Protein AF-0000000068194660 (afdb_homodimer)

Nearest PDB structures (foldseek):
  6jfw-assembly2_B  TM=7.699E-01  e=4.188E-07  Pseudomonas aeruginosa PAO1
  6aeo-assembly2_B  TM=6.754E-01  e=5.283E-06  Escherichia coli O157:H7
  5wtp-assembly2_B  TM=6.741E-01  e=3.678E-06  Capnocytophaga gingivalis ATCC 33624
  3s0y-assembly1_A  TM=6.828E-01  e=9.094E-06  Helicobacter pylori 26695
  3s0h-assembly1_A  TM=5.941E-01  e=9.094E-06  Helicobacter pylori

InterPro domains:
  IPR006665 OmpA-like domain [PF00691] (100-213)
  IPR006665 OmpA-like domain [PS51123] (87-225)
  IPR006665 OmpA-like domain [cd07185] (97-221)
  IPR036737 OmpA-like domain superfamily [G3DSA:3.30.1330.60] (46-233)
  IPR036737 OmpA-like domain superfamily [SSF103088] (95-221)
  IPR049653 Anti-phage protein ZorB, Zorya type II system [NF041787] (26-235)
  IPR050330 Bacterial Outer Membrane Structural/Functional [PTHR30329] (58-225)

Foldseek 3Di:
DDPPPPPPPPPPCVVVVVVVVVVVVVVVVVVVVVVVVVVVVVVVVVLVVVLVVLVVVLLVLLQVLQVLLCVLCVVPCVVQVWDADSPFRKIKRQAVVQQAPDLDLDGDPNNLVVLLVPVVSNVVSCVVVVQFFQAKEWEWFAAQDDPPDPDSVVSQVSLQVSQQSNQVSSLVSSLPNVVCVVCNVVSVVHYYYGYDYHVDFDADPVRHGDRSRRGIIMITTDTDPVVSVVVSVVD/DDDPPPPPPPPPCVVVVVVVVVVVVVVVVVVVVVVVVVVVVVVVVVLVVVLVVLVVVLLVLLQVLQVLLCVLCVVPCVVQVWDADSPFRKIKRQAVVQQAPDLDLDGDPNNLVVLLVPVVSNVVSCVVVVQFFQAKEWEWFAAQDDPPDPDSVVSQVSLQVSQQSNQVSSLVSSLPNPVCVVCNVVSVVHYYYGYPYHVDFDADPVRHGDRSRRGIIMITTDTDVVVSVVVSVVD

Radius of gyration: 35.96 Å; Cα contacts (8 Å, |Δi|>4): 695; chains: 2; bounding box: 55×141×90 Å

Sequence (470 aa):
MDKIIGKQLPKKDQDNEHWVSMSDLMAGLMMVFMFISIAYMHYVRIEKEKIKEVAVAYENAQLQLYNALDIEFAKDLQDWDAEIDKQTLEVRFKSPDVLFGLGSTELKPKFKLILDDFFPRYLKVLDNYQEHITEVRIEGHTSTDWTGTTNPDIAYFNNMALSQGRTRAVLQYVYDIKNIATHQQWVKSKFAAVGYSSAHPILDKTGKEDPNRSRRVTFKVVTNAELQIRKIIQEMDKIIGKQLPKKDQDNEHWVSMSDLMAGLMMVFMFISIAYMHYVRIEKEKIKEVAVAYENAQLQLYNALDIEFAKDLQDWDAEIDKQTLEVRFKSPDVLFGLGSTELKPKFKLILDDFFPRYLKVLDN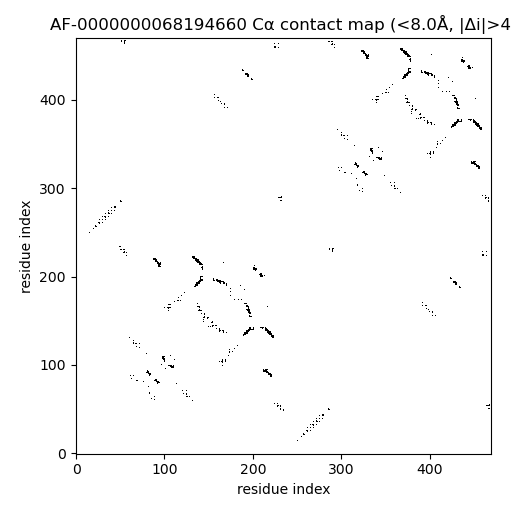YQEHITEVRIEGHTSTDWTGTTNPDIAYFNNMALSQGRTRAVLQYVYDIKNIATHQQWVKSKFAAVGYSSAHPILDKTGKEDPNRSRRVTFKVVTNAELQIRKIIQE

Organism: Escherichia coli O157:H7 (NCBI:txid83334)

Solvent-accessible surface area (backbone atoms only — not comparable to full-atom values): 24787 Å² total; per-residue (Å²): 138,84,84,78,78,78,77,77,73,79,83,66,70,58,65,61,50,53,54,54,49,52,52,50,50,54,42,50,52,50,51,52,49,38,53,49,43,51,51,49,36,53,50,48,48,51,52,35,49,56,46,50,44,55,47,50,51,52,53,50,52,50,50,51,51,38,48,51,51,44,69,74,39,58,87,47,24,71,83,63,45,36,49,72,40,75,88,60,41,26,42,35,34,47,46,45,78,52,38,24,48,87,99,44,46,53,70,28,71,66,35,51,55,49,48,66,58,47,48,64,54,50,50,58,59,46,64,82,45,52,93,48,49,65,34,34,36,31,36,15,31,23,34,68,74,35,94,95,54,87,50,62,68,60,22,36,54,54,31,26,53,47,17,30,41,32,18,44,41,49,50,53,52,61,66,62,40,75,91,40,67,94,42,43,66,57,46,50,57,31,47,39,40,29,21,48,7,38,41,69,60,36,56,45,97,86,67,46,72,37,52,61,69,13,16,27,42,29,46,29,55,37,58,48,39,59,59,52,43,52,50,49,68,72,102,134,85,82,80,79,74,75,74,73,78,83,66,70,57,63,60,50,52,54,54,47,52,51,50,50,54,45,49,53,51,51,50,50,37,52,50,44,50,52,49,36,53,51,48,49,50,50,35,49,54,46,48,45,54,46,50,52,52,51,50,52,50,50,50,50,36,48,51,50,44,69,74,38,59,86,47,25,69,82,63,46,35,50,72,40,72,89,61,43,26,41,35,35,48,46,46,77,53,38,23,46,88,96,42,46,52,70,28,72,64,34,50,54,49,46,66,58,45,47,65,56,50,49,59,58,45,63,80,43,52,94,47,49,64,34,35,36,31,36,15,32,25,33,67,75,35,93,94,55,85,49,62,68,60,23,35,54,53,32,26,54,46,16,31,43,32,19,43,42,51,51,54,52,61,67,63,39,75,90,39,67,90,43,42,67,56,46,49,58,31,48,40,38,30,21,50,6,39,42,70,59,39,57,47,97,87,67,47,72,39,53,62,69,12,16,28,42,29,46,28,53,37,58,48,40,60,60,53,43,53,50,47,67,72,102

Secondary structure (DSSP, 8-state):
-----------THHHHHHHHHHHHHHHHHHHHHHHHHHHHHHHHHHHHHHHHHHHHHHHHHHHHHHHHHHHHHHHHHHHHTEEEETTTTEEEE--HHHHB-TT--PBPHHHHHHHHHHHHHHHHHHHTTGGGEEEEEEEEE--S-BTTB--HHHHHHHHHHHHHHHHHHHHHHHHT-GGGGGGHHHHHHHEEEEE-TTSS--B-TTS-B-HHHH-EEEEEEEE-HHHHHHHHHH-/------------SHHHHHHHHHHHHHHHHHHHHHHHHHHHHHHHHHHHHHHHHHHHHHHHHHHHHHHHHHHHHHHHHHHHTEEEETTTTEEEE--HHHHB-TT--PBPHHHHHHHHHHHHHHHHHHHTTGGGEEEEEEEEE--S-BTTB--HHHHHHHHHHHHHHHHHHHHHHHHT-GGGGGGHHHHHHHEEEEEEETSS--B-TTS-B-HHHH-EEEEEEEE-HHHHHHHHHH-

pLDDT: mean 90.03, std 13.64, range [30.16, 98.81]

Structure (mmCIF, N/CA/C/O backbone):
data_AF-0000000068194660-model_v1
#
loop_
_entity.id
_entity.type
_entity.pdbx_description
1 polymer 'Uncharacterized protein'
#
loop_
_atom_site.group_PDB
_atom_site.id
_atom_site.type_symbol
_atom_site.label_atom_id
_atom_site.label_alt_id
_atom_site.label_comp_id
_atom_site.label_asym_id
_atom_site.label_entity_id
_atom_site.label_seq_id
_atom_site.pdbx_PDB_ins_code
_atom_site.Cartn_x
_atom_site.Cartn_y
_atom_site.Cartn_z
_atom_site.occupancy
_atom_site.B_iso_or_equiv
_atom_site.auth_seq_id
_atom_site.auth_comp_id
_atom_site.auth_asym_id
_atom_site.auth_atom_id
_atom_site.pdbx_PDB_model_num
ATOM 1 N N . MET A 1 1 ? 1.308 108.562 37.281 1 30.56 1 MET A N 1
ATOM 2 C CA . MET A 1 1 ? 2.283 107.562 36.938 1 30.56 1 MET A CA 1
ATOM 3 C C . MET A 1 1 ? 1.805 106.188 37.406 1 30.56 1 MET A C 1
ATOM 5 O O . MET A 1 1 ? 1.893 105.875 38.594 1 30.56 1 MET A O 1
ATOM 9 N N . ASP A 1 2 ? 0.73 105.562 36.688 1 33.44 2 ASP A N 1
ATOM 10 C CA . ASP A 1 2 ? -0.158 104.438 36.875 1 33.44 2 ASP A CA 1
ATOM 11 C C . ASP A 1 2 ? 0.62 103.125 36.844 1 33.44 2 ASP A C 1
ATOM 13 O O . ASP A 1 2 ? 1.318 102.812 35.875 1 33.44 2 ASP A O 1
ATOM 17 N N . LYS A 1 3 ? 1.118 102.562 37.969 1 42.81 3 LYS A N 1
ATOM 18 C CA . LYS A 1 3 ? 1.693 101.25 38.25 1 42.81 3 LYS A CA 1
ATOM 19 C C . LYS A 1 3 ? 0.814 100.125 37.719 1 42.81 3 LYS A C 1
ATOM 21 O O . LYS A 1 3 ? -0.247 99.812 38.281 1 42.81 3 LYS A O 1
ATOM 26 N N . ILE A 1 4 ? 0.763 99.812 36.312 1 39.03 4 ILE A N 1
ATOM 27 C CA . ILE A 1 4 ? 0.165 98.688 35.594 1 39.03 4 ILE A CA 1
ATOM 28 C C . ILE A 1 4 ? 0.79 97.375 36.094 1 39.03 4 ILE A C 1
ATOM 30 O O . ILE A 1 4 ? 1.984 97.188 35.906 1 39.03 4 ILE A O 1
ATOM 34 N N . ILE A 1 5 ? 0.404 96.875 37.281 1 43.34 5 ILE A N 1
ATOM 35 C CA . ILE A 1 5 ? 0.731 95.562 37.844 1 43.34 5 ILE A CA 1
ATOM 36 C C . ILE A 1 5 ? 0.513 94.438 36.812 1 43.34 5 ILE A C 1
ATOM 38 O O . ILE A 1 5 ? -0.617 94.25 36.375 1 43.34 5 ILE A O 1
ATOM 42 N N . GLY A 1 6 ? 1.448 94.188 35.875 1 41.25 6 GLY A N 1
ATOM 43 C CA . GLY A 1 6 ? 1.51 93.125 34.938 1 41.25 6 GLY A CA 1
ATOM 44 C C . GLY A 1 6 ? 1.229 91.75 35.562 1 41.25 6 GLY A C 1
ATOM 45 O O . GLY A 1 6 ? 1.973 91.312 36.438 1 41.25 6 GLY A O 1
ATOM 46 N N . LYS A 1 7 ? -0.005 91.312 35.656 1 46.66 7 LYS A N 1
ATOM 47 C CA . LYS A 1 7 ? -0.454 90 36.062 1 46.66 7 LYS A CA 1
ATOM 48 C C . LYS A 1 7 ? 0.314 88.875 35.312 1 46.66 7 LYS A C 1
ATOM 50 O O . LYS A 1 7 ? 0.344 88.875 34.062 1 46.66 7 LYS A O 1
ATOM 55 N N . GLN A 1 8 ? 1.382 88.312 35.875 1 45.81 8 GLN A N 1
ATOM 56 C CA . GLN A 1 8 ? 2.072 87.125 35.406 1 45.81 8 GLN A CA 1
ATOM 57 C C . GLN A 1 8 ? 1.081 86 35.062 1 45.81 8 GLN A C 1
ATOM 59 O O . GLN A 1 8 ? 0.281 85.625 35.938 1 45.81 8 GLN A O 1
ATOM 64 N N . LEU A 1 9 ? 0.655 85.938 33.812 1 49.97 9 LEU A N 1
ATOM 65 C CA . LEU A 1 9 ? -0.146 84.812 33.312 1 49.97 9 LEU A CA 1
ATOM 66 C C . LEU A 1 9 ? 0.404 83.5 33.844 1 49.97 9 LEU A C 1
ATOM 68 O O . LEU A 1 9 ? 1.604 83.25 33.719 1 49.97 9 LEU A O 1
ATOM 72 N N . PRO A 1 10 ? -0.211 82.812 34.781 1 49.31 10 PRO A N 1
ATOM 73 C CA . PRO A 1 10 ? 0.266 81.5 35.281 1 49.31 10 PRO A CA 1
ATOM 74 C C . PRO A 1 10 ? 0.725 80.562 34.188 1 49.31 10 PRO A C 1
ATOM 76 O O . PRO A 1 10 ? 0.063 80.438 33.156 1 49.31 10 PRO A O 1
ATOM 79 N N . LYS A 1 11 ? 2.025 80.312 33.875 1 53.53 11 LYS A N 1
ATOM 80 C CA . LYS A 1 11 ? 2.691 79.312 33.094 1 53.53 11 LYS A CA 1
ATOM 81 C C . LYS A 1 11 ? 2.102 77.938 33.406 1 53.53 11 LYS A C 1
ATOM 83 O O . LYS A 1 11 ? 2.783 76.938 33.25 1 53.53 11 LYS A O 1
ATOM 88 N N . LYS A 1 12 ? 0.964 77.812 33.969 1 53.56 12 LYS A N 1
ATOM 89 C CA . LYS A 1 12 ? 0.5 76.562 34.5 1 53.56 12 LYS A CA 1
ATOM 90 C C . LYS A 1 12 ? 0.462 75.5 33.375 1 53.56 12 LYS A C 1
ATOM 92 O O . LYS A 1 12 ? 0.752 74.312 33.625 1 53.56 12 LYS A O 1
ATOM 97 N N . ASP A 1 13 ? -0.311 75.625 32.219 1 52.34 13 ASP A N 1
ATOM 98 C CA . ASP A 1 13 ? -1.098 74.625 31.516 1 52.34 13 ASP A CA 1
ATOM 99 C C . ASP A 1 13 ? -0.268 73.938 30.438 1 52.34 13 ASP A C 1
ATOM 101 O O . ASP A 1 13 ? -0.79 73.188 29.656 1 52.34 13 ASP A O 1
ATOM 105 N N . GLN A 1 14 ? 0.983 74.375 30.25 1 57.03 14 GLN A N 1
ATOM 106 C CA . GLN A 1 14 ? 1.727 73.812 29.125 1 57.03 14 GLN A CA 1
ATOM 107 C C . GLN A 1 14 ? 2.293 72.438 29.453 1 57.03 14 GLN A C 1
ATOM 109 O O . GLN A 1 14 ? 2.381 71.562 28.578 1 57.03 14 GLN A O 1
ATOM 114 N N . ASP A 1 15 ? 2.789 72.312 30.609 1 58.47 15 ASP A N 1
ATOM 115 C CA . ASP A 1 15 ? 3.383 71.062 31 1 58.47 15 ASP A CA 1
ATOM 116 C C . ASP A 1 15 ? 2.346 69.938 30.969 1 58.47 15 ASP A C 1
ATOM 118 O O . ASP A 1 15 ? 2.66 68.812 30.594 1 58.47 15 ASP A O 1
ATOM 122 N N . ASN A 1 16 ? 1.211 70.25 31.406 1 60.22 16 ASN A N 1
ATOM 123 C CA . ASN A 1 16 ? 0.148 69.25 31.359 1 60.22 16 ASN A CA 1
ATOM 124 C C . ASN A 1 16 ? -0.187 68.875 29.938 1 60.22 16 ASN A C 1
ATOM 126 O O . ASN A 1 16 ? -0.482 67.688 29.672 1 60.22 16 ASN A O 1
ATOM 130 N N . GLU A 1 17 ? 0.019 69.812 29.094 1 62.59 17 GLU A N 1
ATOM 131 C CA . GLU A 1 17 ? -0.3 69.562 27.688 1 62.59 17 GLU A CA 1
ATOM 132 C C . GLU A 1 17 ? 0.703 68.562 27.047 1 62.59 17 GLU A C 1
ATOM 134 O O . GLU A 1 17 ? 0.325 67.688 26.266 1 62.59 17 GLU A O 1
ATOM 139 N N . HIS A 1 18 ? 1.969 68.688 27.391 1 64.06 18 HIS A N 1
ATOM 140 C CA . HIS A 1 18 ? 3.012 67.875 26.828 1 64.06 18 HIS A CA 1
ATOM 141 C C . HIS A 1 18 ? 2.885 66.438 27.328 1 64.06 18 HIS A C 1
ATOM 143 O O . HIS A 1 18 ? 3.062 65.5 26.547 1 64.06 18 HIS A O 1
ATOM 149 N N . TRP A 1 19 ? 2.625 66.188 28.5 1 63.41 19 TRP A N 1
ATOM 150 C CA . TRP A 1 19 ? 2.506 64.875 29.047 1 63.41 19 TRP A CA 1
ATOM 151 C C . TRP A 1 19 ? 1.263 64.188 28.5 1 63.41 19 TRP A C 1
ATOM 153 O O . TRP A 1 19 ? 1.271 62.938 28.297 1 63.41 19 TRP A O 1
ATOM 163 N N . VAL A 1 20 ? 0.214 64.875 28.297 1 66.25 20 VAL A N 1
ATOM 164 C CA . VAL A 1 20 ? -1.003 64.312 27.703 1 66.2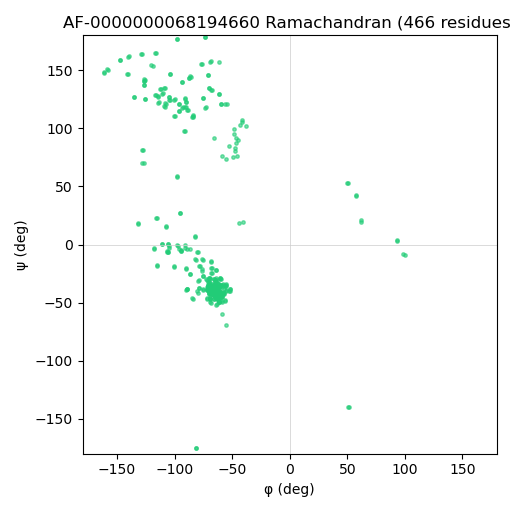5 20 VAL A CA 1
ATOM 165 C C . VAL A 1 20 ? -0.732 63.875 26.281 1 66.25 20 VAL A C 1
ATOM 167 O O . VAL A 1 20 ? -1.194 62.812 25.859 1 66.25 20 VAL A O 1
ATOM 170 N N . SER A 1 21 ? 0.222 64.625 25.656 1 71.94 21 SER A N 1
ATOM 171 C CA . SER A 1 21 ? 0.57 64.312 24.281 1 71.94 21 SER A CA 1
ATOM 172 C C . SER A 1 21 ? 1.421 63.062 24.188 1 71.94 21 SER A C 1
ATOM 174 O O . SER A 1 21 ? 1.173 62.219 23.344 1 71.94 21 SER A O 1
ATOM 176 N N . MET A 1 22 ? 2.363 62.812 25.094 1 72.94 22 MET A N 1
ATOM 177 C CA . MET A 1 22 ? 3.209 61.625 25.094 1 72.94 22 MET A CA 1
ATOM 178 C C . MET A 1 22 ? 2.398 60.375 25.453 1 72.94 22 MET A C 1
ATOM 180 O O . MET A 1 22 ? 2.609 59.312 24.875 1 72.94 22 MET A O 1
ATOM 184 N N . SER A 1 23 ? 1.577 60.688 26.375 1 74.75 23 SER A N 1
ATOM 185 C CA . SER A 1 23 ? 0.715 59.594 26.781 1 74.75 23 SER A CA 1
ATOM 186 C C . SER A 1 23 ? -0.203 59.156 25.641 1 74.75 23 SER A C 1
ATOM 188 O O . SER A 1 23 ? -0.429 57.969 25.438 1 74.75 23 SER A O 1
ATOM 190 N N . ASP A 1 24 ? -0.669 60.062 24.922 1 74.88 24 ASP A N 1
ATOM 191 C CA . ASP A 1 24 ? -1.523 59.781 23.766 1 74.88 24 ASP A CA 1
ATOM 192 C C . ASP A 1 24 ? -0.731 59.125 22.656 1 74.88 24 ASP A C 1
ATOM 194 O O . ASP A 1 24 ? -1.222 58.188 22.016 1 74.88 24 ASP A O 1
ATOM 198 N N . LEU A 1 25 ? 0.515 59.438 22.484 1 78 25 LEU A N 1
ATOM 199 C CA . LEU A 1 25 ? 1.369 58.844 21.469 1 78 25 LEU A CA 1
ATOM 200 C C . LEU A 1 25 ? 1.656 57.375 21.797 1 78 25 LEU A C 1
ATOM 202 O O . LEU A 1 25 ? 1.551 56.5 20.938 1 78 25 LEU A O 1
ATOM 206 N N . MET A 1 26 ? 2.012 57.062 23.016 1 78.69 26 MET A N 1
ATOM 207 C CA . MET A 1 26 ? 2.289 55.719 23.453 1 78.69 26 MET A CA 1
ATOM 208 C C . MET A 1 26 ? 1.043 54.844 23.328 1 78.69 26 MET A C 1
ATOM 210 O O . MET A 1 26 ? 1.122 53.688 22.891 1 78.69 26 MET A O 1
ATOM 214 N N . ALA A 1 27 ? -0.097 55.406 23.656 1 78 27 ALA A N 1
ATOM 215 C CA . ALA A 1 27 ? -1.364 54.688 23.547 1 78 27 ALA A CA 1
ATOM 216 C C . ALA A 1 27 ? -1.703 54.375 22.094 1 78 27 ALA A C 1
ATOM 218 O O . ALA A 1 27 ? -2.186 53.281 21.766 1 78 27 ALA A O 1
ATOM 219 N N . GLY A 1 28 ? -1.355 55.25 21.266 1 79.88 28 GLY A N 1
ATOM 220 C CA . GLY A 1 28 ? -1.58 55.062 19.844 1 79.88 28 GLY A CA 1
ATOM 221 C C . GLY A 1 28 ? -0.713 53.969 19.25 1 79.88 28 GLY A C 1
ATOM 222 O O . GLY A 1 28 ? -1.21 53.094 18.547 1 79.88 28 GLY A O 1
ATOM 223 N N . LEU A 1 29 ? 0.579 53.906 19.641 1 82.75 29 LEU A N 1
ATOM 224 C CA . LEU A 1 29 ? 1.516 52.906 19.156 1 82.75 29 LEU A CA 1
ATOM 225 C C . LEU A 1 29 ? 1.133 51.5 19.656 1 82.75 29 LEU A C 1
ATOM 227 O O . LEU A 1 29 ? 1.189 50.531 18.906 1 82.75 29 LEU A O 1
ATOM 231 N N . MET A 1 30 ? 0.749 51.406 20.859 1 81.94 30 MET A N 1
ATOM 232 C CA . MET A 1 30 ? 0.338 50.125 21.438 1 81.94 30 MET A CA 1
ATOM 233 C C . MET A 1 30 ? -0.915 49.594 20.766 1 81.94 30 MET A C 1
ATOM 235 O O . MET A 1 30 ? -1.022 48.406 20.5 1 81.94 30 MET A O 1
ATOM 239 N N . MET A 1 31 ? -1.795 50.562 20.438 1 82.75 31 MET A N 1
ATOM 240 C CA . MET A 1 31 ? -3.02 50.156 19.75 1 82.75 31 MET A CA 1
ATOM 241 C C . MET A 1 31 ? -2.709 49.625 18.375 1 82.75 31 MET A C 1
ATOM 243 O O . MET A 1 31 ? -3.281 48.625 17.953 1 82.75 31 MET A O 1
ATOM 247 N N . VAL A 1 32 ? -1.756 50.219 17.766 1 84.75 32 VAL A N 1
ATOM 248 C CA . VAL A 1 32 ? -1.337 49.781 16.438 1 84.75 32 VAL A CA 1
ATOM 249 C C . VAL A 1 32 ? -0.69 48.406 16.547 1 84.75 32 VAL A C 1
ATOM 251 O O . VAL A 1 32 ? -0.998 47.5 15.766 1 84.75 32 VAL A O 1
ATOM 254 N N . PHE A 1 33 ? 0.158 48.156 17.562 1 82.12 33 PHE A N 1
ATOM 255 C CA . PHE A 1 33 ? 0.815 46.875 17.797 1 82.12 33 PHE A CA 1
ATOM 256 C C . PHE A 1 33 ? -0.208 45.781 18.109 1 82.12 33 PHE A C 1
ATOM 258 O O . PHE A 1 33 ? -0.091 44.656 17.641 1 82.12 33 PHE A O 1
ATOM 265 N N . MET A 1 34 ? -1.175 46.188 18.875 1 83.81 34 MET A N 1
ATOM 266 C CA . MET A 1 34 ? -2.223 45.219 19.219 1 83.81 34 MET A CA 1
ATOM 267 C C . MET A 1 34 ? -2.994 44.781 17.984 1 83.81 34 MET A C 1
ATOM 269 O O . MET A 1 34 ? -3.277 43.594 17.797 1 83.81 34 MET A O 1
ATOM 273 N N . PHE A 1 35 ? -3.266 45.688 17.125 1 85.31 35 PHE A N 1
ATOM 274 C CA . PHE A 1 35 ? -4 45.375 15.898 1 85.31 35 PHE A CA 1
ATOM 275 C C . PHE A 1 35 ? -3.17 44.469 15 1 85.31 35 PHE A C 1
ATOM 277 O O . PHE A 1 35 ? -3.689 43.5 14.43 1 85.31 35 PHE A O 1
ATOM 284 N N . ILE A 1 36 ? -1.824 44.688 14.961 1 84.81 36 ILE A N 1
ATOM 285 C CA . ILE A 1 36 ? -0.938 43.875 14.133 1 84.81 36 ILE A CA 1
ATOM 286 C C . ILE A 1 36 ? -0.844 42.469 14.711 1 84.81 36 ILE A C 1
ATOM 288 O O . ILE A 1 36 ? -0.889 41.469 13.969 1 84.81 36 ILE A O 1
ATOM 292 N N . SER A 1 37 ? -0.756 42.406 16 1 84.88 37 SER A N 1
ATOM 293 C CA . SER A 1 37 ? -0.663 41.094 16.672 1 84.88 37 SER A CA 1
ATOM 294 C C . SER A 1 37 ? -1.923 40.281 16.453 1 84.88 37 SER A C 1
ATOM 296 O O . SER A 1 37 ? -1.843 39.094 16.156 1 84.88 37 SER A O 1
ATOM 298 N N . ILE A 1 38 ? -3.025 40.938 16.5 1 85.69 38 ILE A N 1
ATOM 299 C CA . ILE A 1 38 ? -4.305 40.281 16.297 1 85.69 38 ILE A CA 1
ATOM 300 C C . ILE A 1 38 ? -4.422 39.781 14.859 1 85.69 38 ILE A C 1
ATOM 302 O O . ILE A 1 38 ? -4.836 38.656 14.602 1 85.69 38 ILE A O 1
ATOM 306 N N . ALA A 1 39 ? -3.949 40.656 13.984 1 86.25 39 ALA A N 1
ATOM 307 C CA . ALA A 1 39 ? -3.982 40.281 12.578 1 86.25 39 ALA A CA 1
ATOM 308 C C . ALA A 1 39 ? -3.076 39.094 12.305 1 86.25 39 ALA A C 1
ATOM 310 O O . ALA A 1 39 ? -3.469 38.156 11.609 1 86.25 39 ALA A O 1
ATOM 311 N N . TYR A 1 40 ? -1.911 39.125 12.914 1 88.56 40 TYR A N 1
ATOM 312 C CA . TYR A 1 40 ? -0.953 38.031 12.75 1 88.56 40 TYR A CA 1
ATOM 313 C C . TYR A 1 40 ? -1.48 36.75 13.367 1 88.56 40 TYR A C 1
ATOM 315 O O . TYR A 1 40 ? -1.374 35.656 12.766 1 88.56 40 TYR A O 1
ATOM 323 N N . MET A 1 41 ? -2.094 36.812 14.5 1 88.25 41 MET A N 1
ATOM 324 C CA . MET A 1 41 ? -2.682 35.656 15.18 1 88.25 41 MET A CA 1
ATOM 325 C C . MET A 1 41 ? -3.76 35.031 14.32 1 88.25 41 MET A C 1
ATOM 327 O O . MET A 1 41 ? -3.803 33.781 14.188 1 88.25 41 MET A O 1
ATOM 331 N N . HIS A 1 42 ? -4.508 35.906 13.781 1 90.25 42 HIS A N 1
ATOM 332 C CA . HIS A 1 42 ? -5.574 35.406 12.914 1 90.25 42 HIS A CA 1
ATOM 333 C C . HIS A 1 42 ? -5.004 34.688 11.703 1 90.25 42 HIS A C 1
ATOM 335 O O . HIS A 1 42 ? -5.488 33.594 11.336 1 90.25 42 HIS A O 1
ATOM 341 N N . TYR A 1 43 ? -3.896 35.188 11.227 1 90 43 TYR A N 1
ATOM 342 C CA . TYR A 1 43 ? -3.262 34.594 10.055 1 90 43 TYR A CA 1
ATOM 343 C C . TYR A 1 43 ? -2.697 33.219 10.383 1 90 43 TYR A C 1
ATOM 345 O O . TYR A 1 43 ? -2.963 32.25 9.68 1 90 43 TYR A O 1
ATOM 353 N N . VAL A 1 44 ? -2.016 33.062 11.477 1 90.06 44 VAL A N 1
ATOM 354 C CA . VAL A 1 44 ? -1.346 31.828 11.836 1 90.06 44 VAL A CA 1
ATOM 355 C C . VAL A 1 44 ? -2.385 30.781 12.211 1 90.06 44 VAL A C 1
ATOM 357 O O . VAL A 1 44 ? -2.223 29.594 11.891 1 90.06 44 VAL A O 1
ATOM 360 N N . ARG A 1 45 ? -3.393 31.203 12.852 1 90.12 45 ARG A N 1
ATOM 361 C CA . ARG A 1 45 ? -4.469 30.297 13.219 1 90.12 45 ARG A CA 1
ATOM 362 C C . ARG A 1 45 ? -5.117 29.688 11.984 1 90.12 45 ARG A C 1
ATOM 364 O O . ARG A 1 45 ? -5.371 28.484 11.945 1 90.12 45 ARG A O 1
ATOM 371 N N . ILE A 1 46 ? -5.277 30.516 11.008 1 90.56 46 ILE A N 1
ATOM 372 C CA . ILE A 1 46 ? -5.914 30.047 9.781 1 90.56 46 ILE A CA 1
ATOM 373 C C . ILE A 1 46 ? -5.012 29.047 9.078 1 90.56 46 ILE A C 1
ATOM 375 O O . ILE A 1 46 ? -5.477 27.984 8.633 1 90.56 46 ILE A O 1
ATOM 379 N N . GLU A 1 47 ? -3.768 29.312 9.078 1 89.94 47 GLU A N 1
ATOM 380 C CA . GLU A 1 47 ? -2.816 28.406 8.43 1 89.94 47 GLU A CA 1
ATOM 381 C C . GLU A 1 47 ? -2.752 27.062 9.141 1 89.94 47 GLU A C 1
ATOM 383 O O . GLU A 1 47 ? -2.721 26.016 8.492 1 89.94 47 GLU A O 1
ATOM 388 N N . LYS A 1 48 ? -2.723 27.172 10.438 1 91 48 LYS A N 1
ATOM 389 C CA . LYS A 1 48 ? -2.719 25.953 11.242 1 91 48 LYS A CA 1
ATOM 390 C C . LYS A 1 48 ? -3.945 25.094 10.938 1 91 48 LYS A C 1
ATOM 392 O O . LYS A 1 48 ? -3.83 23.875 10.75 1 91 48 LYS A O 1
ATOM 397 N N . GLU A 1 49 ? -5.035 25.734 10.82 1 90.38 49 GLU A N 1
ATOM 398 C CA . GLU A 1 49 ? -6.281 25.016 10.594 1 90.38 49 GLU A CA 1
ATOM 399 C C . GLU A 1 49 ? -6.324 24.422 9.188 1 90.38 49 GLU A C 1
ATOM 401 O O . GLU A 1 49 ? -6.832 23.328 8.984 1 90.38 49 GLU A O 1
ATOM 406 N N . LYS A 1 50 ? -5.754 25.125 8.273 1 91 50 LYS A N 1
ATOM 407 C CA . LYS A 1 50 ? -5.711 24.641 6.898 1 91 50 LYS A CA 1
ATOM 408 C C . LYS A 1 50 ? -4.871 23.359 6.797 1 91 50 LYS A C 1
ATOM 410 O O . LYS A 1 50 ? -5.262 22.406 6.129 1 91 50 LYS A O 1
ATOM 415 N N . ILE A 1 51 ? -3.828 23.375 7.496 1 91.69 51 ILE A N 1
ATOM 416 C CA . ILE A 1 51 ? -2.934 22.234 7.48 1 91.69 51 ILE A CA 1
ATOM 417 C C . ILE A 1 51 ? -3.635 21.031 8.102 1 91.69 51 ILE A C 1
ATOM 419 O O . ILE A 1 51 ? -3.604 19.922 7.547 1 91.69 51 ILE A O 1
ATOM 423 N N . LYS A 1 52 ? -4.262 21.203 9.094 1 91.81 52 LYS A N 1
ATOM 424 C CA . LYS A 1 52 ? -4.945 20.141 9.812 1 91.81 52 LYS A CA 1
ATOM 425 C C . LYS A 1 52 ? -6.168 19.656 9.039 1 91.81 52 LYS A C 1
ATOM 427 O O . LYS A 1 52 ? -6.523 18.469 9.102 1 91.81 52 LYS A O 1
ATOM 432 N N . GLU A 1 53 ? -6.719 20.531 8.328 1 92.88 53 GLU A N 1
ATOM 433 C CA . GLU A 1 53 ? -7.922 20.203 7.566 1 92.88 53 GLU A CA 1
ATOM 434 C C . GLU A 1 53 ? -7.641 19.125 6.535 1 92.88 53 GLU A C 1
ATOM 436 O O . GLU A 1 53 ? -8.484 18.25 6.293 1 92.88 53 GLU A O 1
ATOM 441 N N . VAL A 1 54 ? -6.5 19.094 5.969 1 94.25 54 VAL A N 1
ATOM 442 C CA . VAL A 1 54 ? -6.152 18.078 4.98 1 94.25 54 VAL A CA 1
ATOM 443 C C . VAL A 1 54 ? -6.164 16.703 5.629 1 94.25 54 VAL A C 1
ATOM 445 O O . VAL A 1 54 ? -6.754 15.758 5.09 1 94.25 54 VAL A O 1
ATOM 448 N N . ALA A 1 55 ? -5.602 16.531 6.746 1 94.75 55 ALA A N 1
ATOM 449 C CA . ALA A 1 55 ? -5.543 15.266 7.457 1 94.75 55 ALA A CA 1
ATOM 450 C C . ALA A 1 55 ? -6.934 14.82 7.902 1 94.75 55 ALA A C 1
ATOM 452 O O . ALA A 1 55 ? -7.277 13.641 7.793 1 94.75 55 ALA A O 1
ATOM 453 N N . VAL A 1 56 ? -7.688 15.734 8.375 1 95.56 56 VAL A N 1
ATOM 454 C CA . VAL A 1 56 ? -9.023 15.43 8.859 1 95.56 56 VAL A CA 1
ATOM 455 C C . VAL A 1 56 ? -9.922 15.031 7.688 1 95.56 56 VAL A C 1
ATOM 457 O O . VAL A 1 56 ? -10.742 14.117 7.809 1 95.56 56 VAL A O 1
ATOM 460 N N . ALA A 1 57 ? -9.758 15.727 6.594 1 94.94 57 ALA A N 1
ATOM 461 C CA . ALA A 1 57 ? -10.523 15.367 5.398 1 94.94 57 ALA A CA 1
ATOM 462 C C . ALA A 1 57 ? -10.203 13.945 4.945 1 94.94 57 ALA A C 1
ATOM 464 O O . ALA A 1 57 ? -11.094 13.203 4.531 1 94.94 57 ALA A O 1
ATOM 465 N N . TYR A 1 58 ? -8.953 13.57 5 1 96.25 58 TYR A N 1
ATOM 466 C CA . TYR A 1 58 ? -8.523 12.219 4.668 1 96.25 58 TYR A CA 1
ATOM 467 C C . TYR A 1 58 ? -9.195 11.195 5.578 1 96.25 58 TYR A C 1
ATOM 469 O O . TYR A 1 58 ? -9.766 10.211 5.102 1 96.25 58 TYR A O 1
ATOM 477 N N . GLU A 1 59 ? -9.164 11.43 6.852 1 95.12 59 GLU A N 1
ATOM 478 C CA . GLU A 1 59 ? -9.773 10.523 7.82 1 95.12 59 GLU A CA 1
ATOM 479 C C . GLU A 1 59 ? -11.281 10.414 7.602 1 95.12 59 GLU A C 1
ATOM 481 O O . GLU A 1 59 ? -11.859 9.328 7.699 1 95.12 59 GLU A O 1
ATOM 486 N N . ASN A 1 60 ? -11.914 11.547 7.336 1 95.62 60 ASN A N 1
ATOM 487 C CA . ASN A 1 60 ? -13.352 11.555 7.086 1 95.62 60 ASN A CA 1
ATOM 488 C C . ASN A 1 60 ? -13.711 10.758 5.84 1 95.62 60 ASN A C 1
ATOM 490 O O . ASN A 1 60 ? -14.719 10.047 5.82 1 95.62 60 ASN A O 1
ATOM 494 N N . ALA A 1 61 ? -12.852 10.875 4.832 1 95.94 61 ALA A N 1
ATOM 495 C CA . ALA A 1 61 ? -13.07 10.102 3.613 1 95.94 61 ALA A CA 1
ATOM 496 C C . ALA A 1 61 ? -12.969 8.609 3.889 1 95.94 61 ALA A C 1
ATOM 498 O O . ALA A 1 61 ? -13.766 7.82 3.369 1 95.94 61 ALA A O 1
ATOM 499 N N . GLN A 1 62 ? -12.039 8.219 4.68 1 96.69 62 GLN A N 1
ATOM 500 C CA . GLN A 1 62 ? -11.898 6.816 5.062 1 96.69 62 GLN A CA 1
ATOM 501 C C . GLN A 1 62 ? -13.133 6.324 5.809 1 96.69 62 GLN A C 1
ATOM 503 O O . GLN A 1 62 ? -13.625 5.223 5.547 1 96.69 62 GLN A O 1
ATOM 508 N N . LEU A 1 63 ? -13.586 7.156 6.738 1 97.12 63 LEU A N 1
ATOM 509 C CA . LEU A 1 63 ? -14.75 6.805 7.539 1 97.12 63 LEU A CA 1
ATOM 510 C C . LEU A 1 63 ? -15.992 6.688 6.66 1 97.12 63 LEU A C 1
ATOM 512 O O . LEU A 1 63 ? -16.797 5.773 6.836 1 97.12 63 LEU A O 1
ATOM 516 N N . GLN A 1 64 ? -16.141 7.617 5.77 1 97.81 64 GLN A N 1
ATOM 517 C CA . GLN A 1 64 ? -17.297 7.586 4.867 1 97.81 64 GLN A CA 1
ATOM 518 C C . GLN A 1 64 ? -17.281 6.328 4 1 97.81 64 GLN A C 1
ATOM 520 O O . GLN A 1 64 ? -18.328 5.723 3.764 1 97.81 64 GLN A O 1
ATOM 525 N N . LEU A 1 65 ? -16.109 5.953 3.533 1 98.38 65 LEU A N 1
ATOM 526 C CA . LEU A 1 65 ? -16 4.73 2.742 1 98.38 65 LEU A CA 1
ATOM 527 C C . LEU A 1 65 ? -16.359 3.508 3.576 1 98.38 65 LEU A C 1
ATOM 529 O O . LEU A 1 65 ? -17.125 2.648 3.123 1 98.38 65 LEU A O 1
ATOM 533 N N . TYR A 1 66 ? -15.859 3.42 4.789 1 98.5 66 TYR A N 1
ATOM 534 C CA . TYR A 1 66 ? -16.203 2.328 5.688 1 98.5 66 TYR A CA 1
ATOM 535 C C . TYR A 1 66 ? -17.719 2.252 5.895 1 98.5 66 TYR A C 1
ATOM 537 O O . TYR A 1 66 ? -18.312 1.178 5.789 1 98.5 66 TYR A O 1
ATOM 545 N N . ASN A 1 67 ? -18.297 3.432 6.18 1 98.38 67 ASN A N 1
ATOM 546 C CA . ASN A 1 67 ? -19.734 3.477 6.434 1 98.38 67 ASN A CA 1
ATOM 547 C C . ASN A 1 67 ? -20.531 3.043 5.207 1 98.38 67 ASN A C 1
ATOM 549 O O . ASN A 1 67 ? -21.531 2.322 5.328 1 98.38 67 ASN A O 1
ATOM 553 N N . ALA A 1 68 ? -20.125 3.48 4.082 1 98.62 68 ALA A N 1
ATOM 554 C CA . ALA A 1 68 ? -20.781 3.094 2.846 1 98.62 68 ALA A CA 1
ATOM 555 C C . ALA A 1 68 ? -20.734 1.582 2.637 1 98.62 68 ALA A C 1
ATOM 557 O O . ALA A 1 68 ? -21.719 0.959 2.268 1 98.62 68 ALA A O 1
ATOM 558 N N . LEU A 1 69 ? -19.562 0.986 2.893 1 98.75 69 LEU A N 1
ATOM 559 C CA . LEU A 1 69 ? -19.422 -0.461 2.787 1 98.75 69 LEU A CA 1
ATOM 560 C C . LEU A 1 69 ? -20.297 -1.176 3.811 1 98.75 69 LEU A C 1
ATOM 562 O O . LEU A 1 69 ? -20.953 -2.16 3.484 1 98.75 69 LEU A O 1
ATOM 566 N N . ASP A 1 70 ? -20.25 -0.673 5.008 1 98.38 70 ASP A N 1
ATOM 567 C CA . ASP A 1 70 ? -21.016 -1.283 6.094 1 98.38 70 ASP A CA 1
ATOM 568 C C . ASP A 1 70 ? -22.516 -1.24 5.801 1 98.38 70 ASP A C 1
ATOM 570 O O . ASP A 1 70 ? -23.203 -2.244 5.957 1 98.38 70 ASP A O 1
ATOM 574 N N . ILE A 1 71 ? -23.016 -0.129 5.348 1 98.25 71 ILE A N 1
ATOM 575 C CA . ILE A 1 71 ? -24.422 0.032 5.016 1 98.25 71 ILE A CA 1
ATOM 576 C C . ILE A 1 71 ? -24.797 -0.908 3.871 1 98.25 71 ILE A C 1
ATOM 578 O O . ILE A 1 71 ? -25.828 -1.587 3.926 1 98.25 71 ILE A O 1
ATOM 582 N N . GLU A 1 72 ? -23.938 -0.973 2.891 1 98.56 72 GLU A N 1
ATOM 583 C CA . GLU A 1 72 ? -24.219 -1.771 1.7 1 98.56 72 GLU A CA 1
ATOM 584 C C . GLU A 1 72 ? -24.266 -3.258 2.033 1 98.56 72 GLU A C 1
ATOM 586 O O . GLU A 1 72 ? -25.078 -3.994 1.474 1 98.56 72 GLU A O 1
ATOM 591 N N . PHE A 1 73 ? -23.375 -3.701 3.033 1 98.62 73 PHE A N 1
ATOM 592 C CA . PHE A 1 73 ? -23.172 -5.141 3.143 1 98.62 73 PHE A CA 1
ATOM 593 C C . PHE A 1 73 ? -23.625 -5.648 4.508 1 98.62 73 PHE A C 1
ATOM 595 O O . PHE A 1 73 ? -23.594 -6.855 4.762 1 98.62 73 PHE A O 1
ATOM 602 N N . ALA A 1 74 ? -24.062 -4.844 5.453 1 97.56 74 ALA A N 1
ATOM 603 C CA . ALA A 1 74 ? -24.328 -5.184 6.848 1 97.56 74 ALA A CA 1
ATOM 604 C C . ALA A 1 74 ? -25.25 -6.398 6.941 1 97.56 74 ALA A C 1
ATOM 606 O O . ALA A 1 74 ? -25.016 -7.293 7.758 1 97.56 74 ALA A O 1
ATOM 607 N N . LYS A 1 75 ? -26.234 -6.488 6.102 1 97.81 75 LYS A N 1
ATOM 608 C CA . LYS A 1 75 ? -27.234 -7.535 6.207 1 97.81 75 LYS A CA 1
ATOM 609 C C . LYS A 1 75 ? -26.719 -8.859 5.668 1 97.81 75 LYS A C 1
ATOM 611 O O . LYS A 1 75 ? -27.266 -9.922 5.973 1 97.81 75 LYS A O 1
ATOM 616 N N . ASP A 1 76 ? -25.672 -8.781 4.879 1 98.19 76 ASP A N 1
ATOM 617 C CA . ASP A 1 76 ? -25.188 -9.969 4.18 1 98.19 76 ASP A CA 1
ATOM 618 C C . ASP A 1 76 ? -23.969 -10.57 4.887 1 98.19 76 ASP A C 1
ATOM 620 O O . ASP A 1 76 ? -23.625 -11.727 4.664 1 98.19 76 ASP A O 1
ATOM 624 N N . LEU A 1 77 ? -23.297 -9.812 5.738 1 97.75 77 LEU A N 1
ATOM 625 C CA . LEU A 1 77 ? -21.984 -10.172 6.266 1 97.75 77 LEU A CA 1
ATOM 626 C C . LEU A 1 77 ? -22.062 -11.477 7.055 1 97.75 77 LEU A C 1
ATOM 628 O O . LEU A 1 77 ? -21.203 -12.344 6.906 1 97.75 77 LEU A O 1
ATOM 632 N N . GLN A 1 78 ? -23.047 -11.625 7.844 1 96.12 78 GLN A N 1
ATOM 633 C CA . GLN A 1 78 ? -23.188 -12.844 8.641 1 96.12 78 GLN A CA 1
ATOM 634 C C . GLN A 1 78 ? -23.375 -14.07 7.75 1 96.12 78 GLN A C 1
ATOM 636 O O . GLN A 1 78 ? -22.703 -15.086 7.941 1 96.12 78 GLN A O 1
ATOM 641 N N . ASP A 1 79 ? -24.234 -13.922 6.766 1 95.5 79 ASP A N 1
ATOM 642 C CA . ASP A 1 79 ? -24.516 -15.031 5.852 1 95.5 79 ASP A CA 1
ATOM 643 C C . ASP A 1 79 ? -23.266 -15.414 5.062 1 95.5 79 ASP A C 1
ATOM 645 O O . ASP A 1 79 ? -23.062 -16.578 4.738 1 95.5 79 ASP A O 1
ATOM 649 N N . TRP A 1 80 ? -22.406 -14.438 4.77 1 96.31 80 TRP A N 1
ATOM 650 C CA . TRP A 1 80 ? -21.203 -14.664 3.994 1 96.31 80 TRP A CA 1
ATOM 651 C C . TRP A 1 80 ? -20.031 -15.055 4.902 1 96.31 80 TRP A C 1
ATOM 653 O O . TRP A 1 80 ? -18.938 -15.352 4.426 1 96.31 80 TRP A O 1
ATOM 663 N N . ASP A 1 81 ? -20.203 -15.07 6.246 1 95.94 81 ASP A N 1
ATOM 664 C CA . ASP A 1 81 ? -19.125 -15.219 7.211 1 95.94 81 ASP A CA 1
ATOM 665 C C . ASP A 1 81 ? -17.984 -14.234 6.918 1 95.94 81 ASP A C 1
ATOM 667 O O . ASP A 1 81 ? -16.828 -14.633 6.785 1 95.94 81 ASP A O 1
ATOM 671 N N . ALA A 1 82 ? -18.375 -12.945 6.816 1 97.5 82 ALA A N 1
ATOM 672 C CA . ALA A 1 82 ? -17.453 -11.859 6.484 1 97.5 82 ALA A CA 1
ATOM 673 C C . ALA A 1 82 ? -17.578 -10.711 7.484 1 97.5 82 ALA A C 1
ATOM 675 O O . ALA A 1 82 ? -18.5 -10.688 8.297 1 97.5 82 ALA A O 1
ATOM 676 N N . GLU A 1 83 ? -16.625 -9.891 7.469 1 97.44 83 GLU A N 1
ATOM 677 C CA . GLU A 1 83 ? -16.609 -8.688 8.289 1 97.44 83 GLU A CA 1
ATOM 678 C C . GLU A 1 83 ? -15.875 -7.551 7.594 1 97.44 83 GLU A C 1
ATOM 680 O O . GLU A 1 83 ? -15.148 -7.773 6.621 1 97.44 83 GLU A O 1
ATOM 685 N N . ILE A 1 84 ? -16.141 -6.41 8 1 98.31 84 ILE A N 1
ATOM 686 C CA . ILE A 1 84 ? -15.453 -5.234 7.48 1 98.31 84 ILE A CA 1
ATOM 687 C C . ILE A 1 84 ? -14.625 -4.594 8.586 1 98.31 84 ILE A C 1
ATOM 689 O O . ILE A 1 84 ? -15.133 -4.359 9.695 1 98.31 84 ILE A O 1
ATOM 693 N N . ASP A 1 85 ? -13.406 -4.398 8.312 1 97.06 85 ASP A N 1
ATOM 694 C CA . ASP A 1 85 ? -12.523 -3.738 9.273 1 97.06 85 ASP A CA 1
ATOM 695 C C . ASP A 1 85 ? -12.508 -2.227 9.055 1 97.06 85 ASP A C 1
ATOM 697 O O . ASP A 1 85 ? -12.172 -1.754 7.969 1 97.06 85 ASP A O 1
ATOM 701 N N . LYS A 1 86 ? -12.789 -1.512 10.062 1 95.31 86 LYS A N 1
ATOM 702 C CA . LYS A 1 86 ? -12.922 -0.06 9.984 1 95.31 86 LYS A CA 1
ATOM 703 C C . LYS A 1 86 ? -11.57 0.598 9.719 1 95.31 86 LYS A C 1
ATOM 705 O O . LYS A 1 86 ? -11.477 1.55 8.938 1 95.31 86 LYS A O 1
ATOM 710 N N . GLN A 1 87 ? -10.578 0.085 10.289 1 93 87 GLN A N 1
ATOM 711 C CA . GLN A 1 87 ? -9.266 0.729 10.227 1 93 87 GLN A CA 1
ATOM 712 C C . GLN A 1 87 ? -8.586 0.453 8.883 1 93 87 GLN A C 1
ATOM 714 O O . GLN A 1 87 ? -7.977 1.347 8.297 1 93 87 GLN A O 1
ATOM 719 N N . THR A 1 88 ? -8.766 -0.729 8.383 1 95.25 88 THR A N 1
ATOM 720 C CA . THR A 1 88 ? -7.984 -1.11 7.215 1 95.25 88 THR A CA 1
ATOM 721 C C . THR A 1 88 ? -8.852 -1.092 5.957 1 95.25 88 THR A C 1
ATOM 723 O O . THR A 1 88 ? -8.344 -1.258 4.844 1 95.25 88 THR A O 1
ATOM 726 N N . LEU A 1 89 ? -10.156 -0.889 6.047 1 97.88 89 LEU A N 1
ATOM 727 C CA . LEU A 1 89 ? -11.094 -0.892 4.934 1 97.88 89 LEU A CA 1
ATOM 728 C C . LEU A 1 89 ? -11.047 -2.219 4.18 1 97.88 89 LEU A C 1
ATOM 730 O O . LEU A 1 89 ? -11.023 -2.236 2.947 1 97.88 89 LEU A O 1
ATOM 734 N N . GLU A 1 90 ? -10.977 -3.266 4.934 1 98.12 90 GLU A N 1
ATOM 735 C CA . GLU A 1 90 ? -10.93 -4.625 4.395 1 98.12 90 GLU A CA 1
ATOM 736 C C . GLU A 1 90 ? -12.273 -5.328 4.578 1 98.12 90 GLU A C 1
ATOM 738 O O . GLU A 1 90 ? -12.844 -5.324 5.672 1 98.12 90 GLU A O 1
ATOM 743 N N . VAL A 1 91 ? -12.789 -5.836 3.514 1 98.56 91 VAL A N 1
ATOM 744 C CA . VAL A 1 91 ? -13.82 -6.859 3.625 1 98.56 91 VAL A CA 1
ATOM 745 C C . VAL A 1 91 ? -13.172 -8.242 3.691 1 98.56 91 VAL A C 1
ATOM 747 O O . VAL A 1 91 ? -12.523 -8.68 2.736 1 98.56 91 VAL A O 1
ATOM 750 N N . ARG A 1 92 ? -13.344 -8.914 4.785 1 97.69 92 ARG A N 1
ATOM 751 C CA . ARG A 1 92 ? -12.664 -10.18 5.039 1 97.69 92 ARG A CA 1
ATOM 752 C C . ARG A 1 92 ? -13.648 -11.352 4.973 1 97.69 92 ARG A C 1
ATOM 754 O O . ARG A 1 92 ? -14.625 -11.383 5.719 1 97.69 92 ARG A O 1
ATOM 761 N N . PHE A 1 93 ? -13.398 -12.195 4.109 1 97.69 93 PHE A N 1
ATOM 762 C CA . PHE A 1 93 ? -14.133 -13.453 4.059 1 97.69 93 PHE A CA 1
ATOM 763 C C . PHE A 1 93 ? -13.398 -14.539 4.836 1 97.69 93 PHE A C 1
ATOM 765 O O . PHE A 1 93 ? -12.273 -14.898 4.492 1 97.69 93 PHE A O 1
ATOM 772 N N . LYS A 1 94 ? -13.992 -15.133 5.949 1 91.81 94 LYS A N 1
ATOM 773 C CA . LYS A 1 94 ? -13.297 -15.875 6.992 1 91.81 94 LYS A CA 1
ATOM 774 C C . LYS A 1 94 ? -13.578 -17.375 6.883 1 91.81 94 LYS A C 1
ATOM 776 O O . LYS A 1 94 ? -13.336 -18.125 7.828 1 91.81 94 LYS A O 1
ATOM 781 N N . SER A 1 95 ? -14.062 -17.984 5.883 1 83.25 95 SER A N 1
ATOM 782 C CA . SER A 1 95 ? -14.344 -19.406 5.797 1 83.25 95 SER A CA 1
ATOM 783 C C . SER A 1 95 ? -13.711 -20.016 4.551 1 83.25 95 SER A C 1
ATOM 785 O O . SER A 1 95 ? -14.406 -20.281 3.561 1 83.25 95 SER A O 1
ATOM 787 N N . PRO A 1 96 ? -12.383 -20.297 4.719 1 74.19 96 PRO A N 1
ATOM 788 C CA . PRO A 1 96 ? -11.695 -20.734 3.5 1 74.19 96 PRO A CA 1
ATOM 789 C C . PRO A 1 96 ? -12.289 -22.016 2.922 1 74.19 96 PRO A C 1
ATOM 791 O O . PRO A 1 96 ? -12.297 -22.203 1.702 1 74.19 96 PRO A O 1
ATOM 794 N N . ASP A 1 97 ? -12.828 -22.812 3.842 1 79.88 97 ASP A N 1
ATOM 795 C CA . ASP A 1 97 ? -13.391 -24.062 3.357 1 79.88 97 ASP A CA 1
ATOM 796 C C . ASP A 1 97 ? -14.625 -23.828 2.496 1 79.88 97 ASP A C 1
ATOM 798 O O . ASP A 1 97 ? -15 -24.672 1.686 1 79.88 97 ASP A O 1
ATOM 802 N N . VAL A 1 98 ? -15.148 -22.672 2.703 1 84.06 98 VAL A N 1
ATOM 803 C CA . VAL A 1 98 ? -16.328 -22.312 1.922 1 84.06 98 VAL A CA 1
ATOM 804 C C . VAL A 1 98 ? -15.891 -21.609 0.635 1 84.06 98 VAL A C 1
ATOM 806 O O . VAL A 1 98 ? -16.625 -21.609 -0.354 1 84.06 98 VAL A O 1
ATOM 809 N N . LEU A 1 99 ? -14.719 -21.141 0.705 1 91.81 99 LEU A N 1
ATOM 810 C CA . LEU A 1 99 ? -14.297 -20.297 -0.413 1 91.81 99 LEU A CA 1
ATOM 811 C C . LEU A 1 99 ? -13.633 -21.141 -1.503 1 91.81 99 LEU A C 1
ATOM 813 O O . LEU A 1 99 ? -13.906 -20.938 -2.691 1 91.81 99 LEU A O 1
ATOM 817 N N . PHE A 1 100 ? -12.836 -22.141 -0.979 1 95.31 100 PHE A N 1
ATOM 818 C CA . PHE A 1 100 ? -12.055 -22.938 -1.922 1 95.31 100 PHE A CA 1
ATOM 819 C C . PHE A 1 100 ? -12.047 -24.406 -1.524 1 95.31 100 PHE A C 1
ATOM 821 O O . PHE A 1 100 ? -12.375 -24.75 -0.388 1 95.31 100 PHE A O 1
ATOM 828 N N . GLY A 1 101 ? -11.68 -25.266 -2.521 1 86.75 101 GLY A N 1
ATOM 829 C CA . GLY A 1 101 ? -11.367 -26.641 -2.176 1 86.75 101 GLY A CA 1
ATOM 830 C C . GLY A 1 101 ? -10.086 -26.781 -1.379 1 86.75 101 GLY A C 1
ATOM 831 O O . GLY A 1 101 ? -9.266 -25.859 -1.343 1 86.75 101 GLY A O 1
ATOM 832 N N . LEU A 1 102 ? -9.938 -27.828 -0.644 1 81.69 102 LEU A N 1
ATOM 833 C CA . LEU A 1 102 ? -8.734 -28.078 0.144 1 81.69 102 LEU A CA 1
ATOM 834 C C . LEU A 1 102 ? -7.496 -28.031 -0.739 1 81.69 102 LEU A C 1
ATOM 836 O O . LEU A 1 102 ? -7.418 -28.75 -1.739 1 81.69 102 LEU A O 1
ATOM 840 N N . GLY A 1 103 ? -6.637 -27.172 -0.41 1 86.56 103 GLY A N 1
ATOM 841 C CA . GLY A 1 103 ? -5.398 -27.047 -1.161 1 86.56 103 GLY A CA 1
ATOM 842 C C . GLY A 1 103 ? -5.613 -26.656 -2.611 1 86.56 103 GLY A C 1
ATOM 843 O O . GLY A 1 103 ? -4.738 -26.875 -3.453 1 86.56 103 GLY A O 1
ATOM 844 N N . SER A 1 104 ? -6.746 -26.125 -2.91 1 93.38 104 SER A N 1
ATOM 845 C CA . SER A 1 104 ? -7.117 -25.844 -4.293 1 93.38 104 SER A CA 1
ATOM 846 C C . SER A 1 104 ? -7.355 -24.344 -4.508 1 93.38 104 SER A C 1
ATOM 848 O O . SER A 1 104 ? -7.652 -23.609 -3.562 1 93.38 104 SER A O 1
ATOM 850 N N . THR A 1 105 ? -7.152 -23.969 -5.727 1 96 105 THR A N 1
ATOM 851 C CA . THR A 1 105 ? -7.43 -22.578 -6.098 1 96 105 THR A CA 1
ATOM 852 C C . THR A 1 105 ? -8.805 -22.453 -6.742 1 96 105 THR A C 1
ATOM 854 O O . THR A 1 105 ? -9.219 -21.359 -7.137 1 96 105 THR A O 1
ATOM 857 N N . GLU A 1 106 ? -9.508 -23.578 -6.879 1 96.31 106 GLU A N 1
ATOM 858 C CA . GLU A 1 106 ? -10.82 -23.562 -7.52 1 96.31 106 GLU A CA 1
ATOM 859 C C . GLU A 1 106 ? -11.883 -22.984 -6.59 1 96.31 106 GLU A C 1
ATOM 861 O O . GLU A 1 106 ? -12.062 -23.469 -5.469 1 96.31 106 GLU A O 1
ATOM 866 N N . LEU A 1 107 ? -12.594 -21.984 -7.07 1 97.19 107 LEU A N 1
ATOM 867 C CA . LEU A 1 107 ? -13.672 -21.391 -6.289 1 97.19 107 LEU A CA 1
ATOM 868 C C . LEU A 1 107 ? -14.828 -22.375 -6.125 1 97.19 107 LEU A C 1
ATOM 870 O O . LEU A 1 107 ? -15.258 -23 -7.094 1 97.19 107 LEU A O 1
ATOM 874 N N . LYS A 1 108 ? -15.266 -22.469 -4.945 1 96.81 108 LYS A N 1
ATOM 875 C CA . LYS A 1 108 ? -16.453 -23.297 -4.715 1 96.81 108 LYS A CA 1
ATOM 876 C C . LYS A 1 108 ? -17.719 -22.562 -5.16 1 96.81 108 LYS A C 1
ATOM 878 O O . LYS A 1 108 ? -17.75 -21.328 -5.223 1 96.81 108 LYS A O 1
ATOM 883 N N . PRO A 1 109 ? -18.781 -23.312 -5.5 1 96.5 109 PRO A N 1
ATOM 884 C CA . PRO A 1 109 ? -20.016 -22.703 -5.992 1 96.5 109 PRO A CA 1
ATOM 885 C C . PRO A 1 109 ? -20.578 -21.672 -5.031 1 96.5 109 PRO A C 1
ATOM 887 O O . PRO A 1 109 ? -21.047 -20.609 -5.469 1 96.5 109 PRO A O 1
ATOM 890 N N . LYS A 1 110 ? -20.516 -21.906 -3.789 1 95.5 110 LYS A N 1
ATOM 891 C CA . LYS A 1 110 ? -21.047 -20.953 -2.812 1 95.5 110 LYS A CA 1
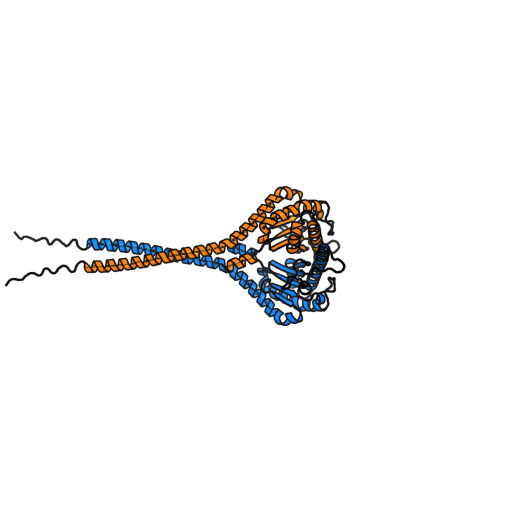ATOM 892 C C . LYS A 1 110 ? -20.297 -19.625 -2.865 1 95.5 110 LYS A C 1
ATOM 894 O O . LYS A 1 110 ? -20.906 -18.562 -2.791 1 95.5 110 LYS A O 1
ATOM 899 N N . PHE A 1 111 ? -19.016 -19.688 -2.949 1 96.69 111 PHE A N 1
ATOM 900 C CA . PHE A 1 111 ? -18.219 -18.469 -3.016 1 96.69 111 PHE A CA 1
ATOM 901 C C . PHE A 1 111 ? -18.5 -17.703 -4.309 1 96.69 111 PHE A C 1
ATOM 903 O O . PHE A 1 111 ? -18.562 -16.469 -4.312 1 96.69 111 PHE A O 1
ATOM 910 N N . LYS A 1 112 ? -18.656 -18.438 -5.402 1 96.94 112 LYS A N 1
ATOM 911 C CA . LYS A 1 112 ? -19.016 -17.797 -6.664 1 96.94 112 LYS A CA 1
ATOM 912 C C . LYS A 1 112 ? -20.312 -17 -6.523 1 96.94 112 LYS A C 1
ATOM 914 O O . LYS A 1 112 ? -20.422 -15.867 -6.996 1 96.94 112 LYS A O 1
ATOM 919 N N . LEU A 1 113 ? -21.281 -17.594 -5.832 1 96.75 113 LEU A N 1
ATOM 920 C CA . LEU A 1 113 ? -22.562 -16.922 -5.605 1 96.75 113 LEU A CA 1
ATOM 921 C C . LEU A 1 113 ? -22.359 -15.672 -4.762 1 96.75 113 LEU A C 1
ATOM 923 O O . LEU A 1 113 ? -22.969 -14.633 -5.035 1 96.75 113 LEU A O 1
ATOM 927 N N . ILE A 1 114 ? -21.547 -15.781 -3.752 1 96.88 114 ILE A N 1
ATOM 928 C CA . ILE A 1 114 ? -21.25 -14.633 -2.902 1 96.88 114 ILE A CA 1
ATOM 929 C C . ILE A 1 114 ? -20.594 -13.531 -3.734 1 96.88 114 ILE A C 1
ATOM 931 O O . ILE A 1 114 ? -21 -12.367 -3.668 1 96.88 114 ILE A O 1
ATOM 935 N N . LEU A 1 115 ? -19.625 -13.883 -4.555 1 97.31 115 LEU A N 1
ATOM 936 C CA . LEU A 1 115 ? -18.906 -12.922 -5.375 1 97.31 115 LEU A CA 1
ATOM 937 C C . LEU A 1 115 ? -19.844 -12.258 -6.387 1 97.31 115 LEU A C 1
ATOM 939 O O . LEU A 1 115 ? -19.719 -11.062 -6.656 1 97.31 115 LEU A O 1
ATOM 943 N N . ASP A 1 116 ? -20.766 -13.031 -6.93 1 97.12 116 ASP A N 1
ATOM 944 C CA . ASP A 1 116 ? -21.734 -12.5 -7.883 1 97.12 116 ASP A CA 1
ATOM 945 C C . ASP A 1 116 ? -22.578 -11.391 -7.254 1 97.12 116 ASP A C 1
ATOM 947 O O . ASP A 1 116 ? -22.953 -10.43 -7.934 1 97.12 116 ASP A O 1
ATOM 951 N N . ASP A 1 117 ? -22.844 -11.57 -6.035 1 97 117 ASP A N 1
ATOM 952 C CA . ASP A 1 117 ? -23.641 -10.586 -5.32 1 97 117 ASP A CA 1
ATOM 953 C C . ASP A 1 117 ? -22.781 -9.438 -4.805 1 97 117 ASP A C 1
ATOM 955 O O . ASP A 1 117 ? -23.094 -8.266 -5.008 1 97 117 ASP A O 1
ATOM 959 N N . PHE A 1 118 ? -21.688 -9.711 -4.203 1 98.06 118 PHE A N 1
ATOM 960 C CA . PHE A 1 118 ? -20.797 -8.797 -3.49 1 98.06 118 PHE A CA 1
ATOM 961 C C . PHE A 1 118 ? -20.109 -7.844 -4.461 1 98.06 118 PHE A C 1
ATOM 963 O O . PHE A 1 118 ? -20.156 -6.625 -4.281 1 98.06 118 PHE A O 1
ATOM 970 N N . PHE A 1 119 ? -19.531 -8.352 -5.496 1 98.25 119 PHE A N 1
ATOM 971 C CA . PHE A 1 119 ? -18.5 -7.598 -6.211 1 98.25 119 PHE A CA 1
ATOM 972 C C . PHE A 1 119 ? -19.125 -6.438 -6.977 1 98.25 119 PHE A C 1
ATOM 974 O O . PHE A 1 119 ? -18.625 -5.309 -6.922 1 98.25 119 PHE A O 1
ATOM 981 N N . PRO A 1 120 ? -20.281 -6.629 -7.738 1 97.31 120 PRO A N 1
ATOM 982 C CA . PRO A 1 120 ? -20.875 -5.469 -8.398 1 97.31 120 PRO A CA 1
ATOM 983 C C . PRO A 1 120 ? -21.266 -4.367 -7.41 1 97.31 120 PRO A C 1
ATOM 985 O O . PRO A 1 120 ? -21.109 -3.184 -7.711 1 97.31 120 PRO A O 1
ATOM 988 N N . ARG A 1 121 ? -21.75 -4.785 -6.234 1 97.56 121 ARG A N 1
ATOM 989 C CA . ARG A 1 121 ? -22.125 -3.824 -5.203 1 97.56 121 ARG A CA 1
ATOM 990 C C . ARG A 1 121 ? -20.891 -3.129 -4.629 1 97.56 121 ARG A C 1
ATOM 992 O O . ARG A 1 121 ? -20.922 -1.928 -4.352 1 97.56 121 ARG A O 1
ATOM 999 N N . TYR A 1 122 ? -19.859 -3.881 -4.465 1 98.38 122 TYR A N 1
ATOM 1000 C CA . TYR A 1 122 ? -18.578 -3.357 -3.996 1 98.38 122 TYR A CA 1
ATOM 1001 C C . TYR A 1 122 ? -18.047 -2.283 -4.938 1 98.38 122 TYR A C 1
ATOM 1003 O O . TYR A 1 122 ? -17.688 -1.192 -4.5 1 98.38 122 TYR A O 1
ATOM 1011 N N . LEU A 1 123 ? -18.094 -2.514 -6.223 1 97.69 123 LEU A N 1
ATOM 1012 C CA . LEU A 1 123 ? -17.641 -1.564 -7.23 1 97.69 123 LEU A CA 1
ATOM 1013 C C . LEU A 1 123 ? -18.484 -0.297 -7.207 1 97.69 123 LEU A C 1
ATOM 1015 O O . LEU A 1 123 ? -17.953 0.811 -7.332 1 97.69 123 LEU A O 1
ATOM 1019 N N . LYS A 1 124 ? -19.719 -0.512 -7.055 1 96.38 124 LYS A N 1
ATOM 1020 C CA . LYS A 1 124 ? -20.625 0.639 -7.012 1 96.38 124 LYS A CA 1
ATOM 1021 C C . LYS A 1 124 ? -20.266 1.567 -5.852 1 96.38 124 LYS A C 1
ATOM 1023 O O . LYS A 1 124 ? -20.25 2.789 -6.012 1 96.38 124 LYS A O 1
ATOM 1028 N N . VAL A 1 125 ? -19.984 0.981 -4.727 1 98.12 125 VAL A N 1
ATOM 1029 C CA . VAL A 1 125 ? -19.578 1.784 -3.574 1 98.12 125 VAL A CA 1
ATOM 1030 C C . VAL A 1 125 ? -18.266 2.496 -3.875 1 98.12 125 VAL A C 1
ATOM 1032 O O . VAL A 1 125 ? -18.141 3.701 -3.648 1 98.12 125 VAL A O 1
ATOM 1035 N N . LEU A 1 126 ? -17.328 1.784 -4.438 1 97.88 126 LEU A N 1
ATOM 1036 C CA . LEU A 1 126 ? -15.992 2.33 -4.676 1 97.88 126 LEU A CA 1
ATOM 1037 C C . LEU A 1 126 ? -16.031 3.426 -5.738 1 97.88 126 LEU A C 1
ATOM 1039 O O . LEU A 1 126 ? -15.188 4.328 -5.738 1 97.88 126 LEU A O 1
ATOM 1043 N N . ASP A 1 127 ? -17 3.4 -6.59 1 96.25 127 ASP A N 1
ATOM 1044 C CA . ASP A 1 127 ? -17.141 4.391 -7.652 1 96.25 127 ASP A CA 1
ATOM 1045 C C . ASP A 1 127 ? -17.172 5.809 -7.082 1 96.25 127 ASP A C 1
ATOM 1047 O O . ASP A 1 127 ? -16.609 6.734 -7.684 1 96.25 127 ASP A O 1
ATOM 1051 N N . ASN A 1 128 ? -17.719 5.938 -5.969 1 96.12 128 ASN A N 1
ATOM 1052 C CA . ASN A 1 128 ? -17.906 7.254 -5.359 1 96.12 128 ASN A CA 1
ATOM 1053 C C . ASN A 1 128 ? -16.625 7.738 -4.691 1 96.12 128 ASN A C 1
ATOM 1055 O O . ASN A 1 128 ? -16.531 8.898 -4.281 1 96.12 128 ASN A O 1
ATOM 1059 N N . TYR A 1 129 ? -15.586 6.84 -4.641 1 96.75 129 TYR A N 1
ATOM 1060 C CA . TYR A 1 129 ? -14.391 7.188 -3.879 1 96.75 129 TYR A CA 1
ATOM 1061 C C . TYR A 1 129 ? -13.133 6.934 -4.699 1 96.75 129 TYR A C 1
ATOM 1063 O O . TYR A 1 129 ? -12.031 6.855 -4.148 1 96.75 129 TYR A O 1
ATOM 1071 N N . GLN A 1 130 ? -13.195 6.812 -5.988 1 95.94 130 GLN A N 1
ATOM 1072 C CA . GLN A 1 130 ? -12.086 6.426 -6.848 1 95.94 130 GLN A CA 1
ATOM 1073 C C . GLN A 1 130 ? -10.906 7.383 -6.691 1 95.94 130 GLN A C 1
ATOM 1075 O O . GLN A 1 130 ? -9.75 6.961 -6.715 1 95.94 130 GLN A O 1
ATOM 1080 N N . GLU A 1 131 ? -11.195 8.68 -6.457 1 94.38 131 GLU A N 1
ATOM 1081 C CA . GLU A 1 131 ? -10.148 9.688 -6.375 1 94.38 131 GLU A CA 1
ATOM 1082 C C . GLU A 1 131 ? -9.289 9.484 -5.129 1 94.38 131 GLU A C 1
ATOM 1084 O O . GLU A 1 131 ? -8.18 10.023 -5.043 1 94.38 131 GLU A O 1
ATOM 1089 N N . HIS A 1 132 ? -9.75 8.68 -4.18 1 95.69 132 HIS A N 1
ATOM 1090 C CA . HIS A 1 132 ? -9.039 8.461 -2.928 1 95.69 132 HIS A CA 1
ATOM 1091 C C . HIS A 1 132 ? -8.359 7.094 -2.906 1 95.69 132 HIS A C 1
ATOM 1093 O O . HIS A 1 132 ? -7.633 6.77 -1.966 1 95.69 132 HIS A O 1
ATOM 1099 N N . ILE A 1 133 ? -8.578 6.34 -3.986 1 97.56 133 ILE A N 1
ATOM 1100 C CA . ILE A 1 133 ? -8.125 4.953 -3.973 1 97.56 133 ILE A CA 1
ATOM 1101 C C . ILE A 1 133 ? -6.863 4.812 -4.82 1 97.56 133 ILE A C 1
ATOM 1103 O O . ILE A 1 133 ? -6.844 5.215 -5.988 1 97.56 133 ILE A O 1
ATOM 1107 N N . THR A 1 134 ? -5.84 4.305 -4.211 1 97.12 134 THR A N 1
ATOM 1108 C CA . THR A 1 134 ? -4.602 4.02 -4.93 1 97.12 134 THR A CA 1
ATOM 1109 C C . THR A 1 134 ? -4.621 2.607 -5.508 1 97.12 134 THR A C 1
ATOM 1111 O O . THR A 1 134 ? -4.156 2.383 -6.629 1 97.12 134 THR A O 1
ATOM 1114 N N . GLU A 1 135 ? -5.172 1.692 -4.766 1 98.19 135 GLU A N 1
ATOM 1115 C CA . GLU A 1 135 ? -5.188 0.281 -5.137 1 98.19 135 GLU A CA 1
ATOM 1116 C C . GLU A 1 135 ? -6.254 -0.483 -4.355 1 98.19 135 GLU A C 1
ATOM 1118 O O . GLU A 1 135 ? -6.629 -0.083 -3.254 1 98.19 135 GLU A O 1
ATOM 1123 N N . VAL A 1 136 ? -6.809 -1.482 -4.996 1 98.75 136 VAL A N 1
ATOM 1124 C CA . VAL A 1 136 ? -7.648 -2.455 -4.301 1 98.75 136 VAL A CA 1
ATOM 1125 C C . VAL A 1 136 ? -6.977 -3.824 -4.32 1 98.75 136 VAL A C 1
ATOM 1127 O O . VAL A 1 136 ? -6.715 -4.383 -5.391 1 98.75 136 VAL A O 1
ATOM 1130 N N . ARG A 1 137 ? -6.742 -4.371 -3.174 1 98.81 137 ARG A N 1
ATOM 1131 C CA . ARG A 1 137 ? -6.008 -5.629 -3.086 1 98.81 137 ARG A CA 1
ATOM 1132 C C . ARG A 1 137 ? -6.934 -6.781 -2.711 1 98.81 137 ARG A C 1
ATOM 1134 O O . ARG A 1 137 ? -7.664 -6.699 -1.72 1 98.81 137 ARG A O 1
ATOM 1141 N N . ILE A 1 138 ? -6.957 -7.723 -3.566 1 98.81 138 ILE A N 1
ATOM 1142 C CA . ILE A 1 138 ? -7.453 -9.031 -3.143 1 98.81 138 ILE A CA 1
ATOM 1143 C C . ILE A 1 138 ? -6.328 -9.82 -2.48 1 98.81 138 ILE A C 1
ATOM 1145 O O . ILE A 1 138 ? -5.371 -10.227 -3.146 1 98.81 138 ILE A O 1
ATOM 1149 N N . GLU A 1 139 ? -6.453 -10 -1.213 1 98.62 139 GLU A N 1
ATOM 1150 C CA . GLU A 1 139 ? -5.379 -10.633 -0.453 1 98.62 139 GLU A CA 1
ATOM 1151 C C . GLU A 1 139 ? -5.777 -12.039 -0.005 1 98.62 139 GLU A C 1
ATOM 1153 O O . GLU A 1 139 ? -6.91 -12.258 0.425 1 98.62 139 GLU A O 1
ATOM 1158 N N . GLY A 1 140 ? -4.887 -12.914 -0.185 1 97.69 140 GLY A N 1
ATOM 1159 C CA . GLY A 1 140 ? -5.059 -14.281 0.301 1 97.69 140 GLY A CA 1
ATOM 1160 C C . GLY A 1 140 ? -4.102 -14.633 1.424 1 97.69 140 GLY A C 1
ATOM 1161 O O . GLY A 1 140 ? -2.902 -14.367 1.331 1 97.69 140 GLY A O 1
ATOM 1162 N N . HIS A 1 141 ? -4.645 -15.227 2.436 1 97.31 141 HIS A N 1
ATOM 1163 C CA . HIS A 1 141 ? -3.881 -15.641 3.605 1 97.31 141 HIS A CA 1
ATOM 1164 C C . HIS A 1 141 ? -4.109 -17.125 3.914 1 97.31 141 HIS A C 1
ATOM 1166 O O . HIS A 1 141 ? -5.234 -17.609 3.809 1 97.31 141 HIS A O 1
ATOM 1172 N N . THR A 1 142 ? -3.061 -17.703 4.285 1 95.75 142 THR A N 1
ATOM 1173 C CA . THR A 1 142 ? -3.143 -19.094 4.719 1 95.75 142 THR A CA 1
ATOM 1174 C C . THR A 1 142 ? -2.754 -19.234 6.188 1 95.75 142 THR A C 1
ATOM 1176 O O . THR A 1 142 ? -2.27 -18.281 6.797 1 95.75 142 THR A O 1
ATOM 1179 N N . SER A 1 143 ? -3.094 -20.391 6.77 1 94.75 143 SER A N 1
ATOM 1180 C CA . SER A 1 143 ? -2.436 -20.766 8.016 1 94.75 143 SER A CA 1
ATOM 1181 C C . SER A 1 143 ? -0.995 -21.203 7.773 1 94.75 143 SER A C 1
ATOM 1183 O O . SER A 1 143 ? -0.551 -21.281 6.625 1 94.75 143 SER A O 1
ATOM 1185 N N . THR A 1 144 ? -0.33 -21.516 8.82 1 95.62 144 THR A N 1
ATOM 1186 C CA . THR A 1 144 ? 1.087 -21.844 8.711 1 95.62 144 THR A CA 1
ATOM 1187 C C . THR A 1 144 ? 1.275 -23.297 8.273 1 95.62 144 THR A C 1
ATOM 1189 O O . THR A 1 144 ? 2.359 -23.672 7.828 1 95.62 144 THR A O 1
ATOM 1192 N N . ASP A 1 145 ? 0.211 -24.047 8.336 1 92.56 145 ASP A N 1
ATOM 1193 C CA . ASP A 1 145 ? 0.33 -25.484 8.094 1 92.56 145 ASP A CA 1
ATOM 1194 C C . ASP A 1 145 ? 0.242 -25.797 6.605 1 92.56 145 ASP A C 1
ATOM 1196 O O . ASP A 1 145 ? -0.393 -25.062 5.848 1 92.56 145 ASP A O 1
ATOM 1200 N N . TRP A 1 146 ? 1.018 -26.797 6.242 1 93.69 146 TRP A N 1
ATOM 1201 C CA . TRP A 1 146 ? 0.896 -27.406 4.918 1 93.69 146 TRP A CA 1
ATOM 1202 C C . TRP A 1 146 ? 0.921 -28.938 5.012 1 93.69 146 TRP A C 1
ATOM 1204 O O . TRP A 1 146 ? 1.812 -29.5 5.641 1 93.69 146 TRP A O 1
ATOM 1214 N N . THR A 1 147 ? -0.101 -29.547 4.422 1 89.81 147 THR A N 1
ATOM 1215 C CA . THR A 1 147 ? -0.181 -31 4.473 1 89.81 147 THR A CA 1
ATOM 1216 C C . THR A 1 147 ? 1.031 -31.625 3.793 1 89.81 147 THR A C 1
ATOM 1218 O O . THR A 1 147 ? 1.394 -31.25 2.678 1 89.81 147 THR A O 1
ATOM 1221 N N . GLY A 1 148 ? 1.706 -32.594 4.508 1 89.88 148 GLY A N 1
ATOM 1222 C CA . GLY A 1 148 ? 2.779 -33.375 3.906 1 89.88 148 GLY A CA 1
ATOM 1223 C C . GLY A 1 148 ? 4.16 -32.844 4.246 1 89.88 148 GLY A C 1
ATOM 1224 O O . GLY A 1 148 ? 5.168 -33.344 3.768 1 89.88 148 GLY A O 1
ATOM 1225 N N . THR A 1 149 ? 4.266 -31.703 4.879 1 91.12 149 THR A N 1
ATOM 1226 C CA . THR A 1 149 ? 5.582 -31.234 5.289 1 91.12 149 THR A CA 1
ATOM 1227 C C . THR A 1 149 ? 5.52 -30.594 6.672 1 91.12 149 THR A C 1
ATOM 1229 O O . THR A 1 149 ? 4.516 -29.984 7.031 1 91.12 149 THR A O 1
ATOM 1232 N N . THR A 1 150 ? 6.586 -30.766 7.398 1 91.12 150 THR A N 1
ATOM 1233 C CA . THR A 1 150 ? 6.727 -30.109 8.695 1 91.12 150 THR A CA 1
ATOM 1234 C C . THR A 1 150 ? 7.742 -28.969 8.617 1 91.12 150 THR A C 1
ATOM 1236 O O . THR A 1 150 ? 7.934 -28.234 9.586 1 91.12 150 THR A O 1
ATOM 1239 N N . ASN A 1 151 ? 8.422 -28.828 7.492 1 94.88 151 ASN A N 1
ATOM 1240 C CA . ASN A 1 151 ? 9.352 -27.719 7.293 1 94.88 151 ASN A CA 1
ATOM 1241 C C . ASN A 1 151 ? 8.609 -26.406 7.086 1 94.88 151 ASN A C 1
ATOM 1243 O O . ASN A 1 151 ? 7.879 -26.25 6.105 1 94.88 151 ASN A O 1
ATOM 1247 N N . PRO A 1 152 ? 8.805 -25.469 7.957 1 93.81 152 PRO A N 1
ATOM 1248 C CA . PRO A 1 152 ? 8.008 -24.234 7.906 1 93.81 152 PRO A CA 1
ATOM 1249 C C . PRO A 1 152 ? 8.281 -23.422 6.648 1 93.81 152 PRO A C 1
ATOM 1251 O O . PRO A 1 152 ? 7.387 -22.734 6.145 1 93.81 152 PRO A O 1
ATOM 1254 N N . ASP A 1 153 ? 9.523 -23.484 6.145 1 94.12 153 ASP A N 1
ATOM 1255 C CA . ASP A 1 153 ? 9.859 -22.703 4.953 1 94.12 153 ASP A CA 1
ATOM 1256 C C . ASP A 1 153 ? 9.203 -23.297 3.707 1 94.12 153 ASP A C 1
ATOM 1258 O O . ASP A 1 153 ? 8.688 -22.562 2.861 1 94.12 153 ASP A O 1
ATOM 1262 N N . ILE A 1 154 ? 9.172 -24.625 3.635 1 96.31 154 ILE A N 1
ATOM 1263 C CA . ILE A 1 154 ? 8.5 -25.297 2.527 1 96.31 154 ILE A CA 1
ATOM 1264 C C . ILE A 1 154 ? 7 -25 2.588 1 96.31 154 ILE A C 1
ATOM 1266 O O . ILE A 1 154 ? 6.383 -24.672 1.57 1 96.31 154 ILE A O 1
ATOM 1270 N N . ALA A 1 155 ? 6.457 -25.109 3.791 1 97.19 155 ALA A N 1
ATOM 1271 C CA . ALA A 1 155 ? 5.043 -24.797 3.982 1 97.19 155 ALA A CA 1
ATOM 1272 C C . ALA A 1 155 ? 4.734 -23.359 3.551 1 97.19 155 ALA A C 1
ATOM 1274 O O . ALA A 1 155 ? 3.736 -23.109 2.871 1 97.19 155 ALA A O 1
ATOM 1275 N N . TYR A 1 156 ? 5.617 -22.469 3.896 1 97.56 156 TYR A N 1
ATOM 1276 C CA . TYR A 1 156 ? 5.418 -21.062 3.6 1 97.56 156 TYR A CA 1
ATOM 1277 C C . TYR A 1 156 ? 5.348 -20.828 2.098 1 97.56 156 TYR A C 1
ATOM 1279 O O . TYR A 1 156 ? 4.441 -20.141 1.611 1 97.56 156 TYR A O 1
ATOM 1287 N N . PHE A 1 157 ? 6.207 -21.328 1.323 1 97.69 157 PHE A N 1
ATOM 1288 C CA . PHE A 1 157 ? 6.242 -21.047 -0.105 1 97.69 157 PHE A CA 1
ATOM 1289 C C . PHE A 1 157 ? 5.191 -21.859 -0.85 1 97.69 157 PHE A C 1
ATOM 1291 O O . PHE A 1 157 ? 4.652 -21.406 -1.864 1 97.69 157 PHE A O 1
ATOM 1298 N N . ASN A 1 158 ? 4.836 -23.094 -0.358 1 97.5 158 ASN A N 1
ATOM 1299 C CA . ASN A 1 158 ? 3.662 -23.781 -0.895 1 97.5 158 ASN A CA 1
ATOM 1300 C C . ASN A 1 158 ? 2.391 -22.969 -0.673 1 97.5 158 ASN A C 1
ATOM 1302 O O . ASN A 1 158 ? 1.578 -22.812 -1.588 1 97.5 158 ASN A O 1
ATOM 1306 N N . ASN A 1 159 ? 2.299 -22.453 0.538 1 97.06 159 ASN A N 1
ATOM 1307 C CA . ASN A 1 159 ? 1.164 -21.609 0.878 1 97.06 159 ASN A CA 1
ATOM 1308 C C . ASN A 1 159 ? 1.162 -20.328 0.057 1 97.06 159 ASN A C 1
ATOM 1310 O O . ASN A 1 159 ? 0.099 -19.781 -0.25 1 97.06 159 ASN A O 1
ATOM 1314 N N . MET A 1 160 ? 2.355 -19.859 -0.315 1 98.38 160 MET A N 1
ATOM 1315 C CA . MET A 1 160 ? 2.455 -18.672 -1.161 1 98.38 160 MET A CA 1
ATOM 1316 C C . MET A 1 160 ? 1.867 -18.938 -2.543 1 98.38 160 MET A C 1
ATOM 1318 O O . MET A 1 160 ? 1.063 -18.156 -3.043 1 98.38 160 MET A O 1
ATOM 1322 N N . ALA A 1 161 ? 2.244 -20.031 -3.082 1 98.12 161 ALA A N 1
ATOM 1323 C CA . ALA A 1 161 ? 1.691 -20.406 -4.383 1 98.12 161 ALA A CA 1
ATOM 1324 C C . ALA A 1 161 ? 0.176 -20.562 -4.309 1 98.12 161 ALA A C 1
ATOM 1326 O O . ALA A 1 161 ? -0.548 -20.109 -5.195 1 98.12 161 ALA A O 1
ATOM 1327 N N . LEU A 1 162 ? -0.268 -21.172 -3.258 1 97.12 162 LEU A N 1
ATOM 1328 C CA . LEU A 1 162 ? -1.695 -21.406 -3.062 1 97.12 162 LEU A CA 1
ATOM 1329 C C . LEU A 1 162 ? -2.445 -20.078 -2.92 1 97.12 162 LEU A C 1
ATOM 1331 O O . LEU A 1 162 ? -3.443 -19.859 -3.605 1 97.12 162 LEU A O 1
ATOM 1335 N N . SER A 1 163 ? -1.979 -19.234 -2.035 1 97.75 163 SER A N 1
ATOM 1336 C CA . SER A 1 163 ? -2.658 -17.969 -1.782 1 97.75 163 SER A CA 1
ATOM 1337 C C . SER A 1 163 ? -2.648 -17.078 -3.021 1 97.75 163 SER A C 1
ATOM 1339 O O . SER A 1 163 ? -3.641 -16.406 -3.32 1 97.75 163 SER A O 1
ATOM 1341 N N . GLN A 1 164 ? -1.548 -17.062 -3.793 1 98.62 164 GLN A N 1
ATOM 1342 C CA . GLN A 1 164 ? -1.504 -16.328 -5.051 1 98.62 164 GLN A CA 1
ATOM 1343 C C . GLN A 1 164 ? -2.51 -16.891 -6.051 1 98.62 164 GLN A C 1
ATOM 1345 O O . GLN A 1 164 ? -3.219 -16.125 -6.719 1 98.62 164 GLN A O 1
ATOM 1350 N N . GLY A 1 165 ? -2.516 -18.172 -6.145 1 98.31 165 GLY A N 1
ATOM 1351 C CA . GLY A 1 165 ? -3.465 -18.812 -7.047 1 98.31 165 GLY A CA 1
ATOM 1352 C C . GLY A 1 165 ? -4.91 -18.5 -6.703 1 98.31 165 GLY A C 1
ATOM 1353 O O . GLY A 1 165 ? -5.723 -18.234 -7.594 1 98.31 165 GLY A O 1
ATOM 1354 N N . ARG A 1 166 ? -5.215 -18.531 -5.461 1 98 166 ARG A N 1
ATOM 1355 C CA . ARG A 1 166 ? -6.586 -18.297 -5.02 1 98 166 ARG A CA 1
ATOM 1356 C C . ARG A 1 166 ? -7.012 -16.859 -5.297 1 98 166 ARG A C 1
ATOM 1358 O O . ARG A 1 166 ? -8.117 -16.609 -5.785 1 98 166 ARG A O 1
ATOM 1365 N N . THR A 1 167 ? -6.145 -15.906 -5.035 1 98.44 167 THR A N 1
ATOM 1366 C CA . THR A 1 167 ? -6.508 -14.516 -5.277 1 98.44 167 THR A CA 1
ATOM 1367 C C . THR A 1 167 ? -6.582 -14.227 -6.777 1 98.44 167 THR A C 1
ATOM 1369 O O . THR A 1 167 ? -7.414 -13.438 -7.223 1 98.44 167 THR A O 1
ATOM 1372 N N . ARG A 1 168 ? -5.707 -14.844 -7.562 1 98.62 168 ARG A N 1
ATOM 1373 C CA . ARG A 1 168 ? -5.801 -14.711 -9.016 1 98.62 168 ARG A CA 1
ATOM 1374 C C . ARG A 1 168 ? -7.121 -15.266 -9.531 1 98.62 168 ARG A C 1
ATOM 1376 O O . ARG A 1 168 ? -7.766 -14.664 -10.391 1 98.62 168 ARG A O 1
ATOM 1383 N N . ALA A 1 169 ? -7.523 -16.438 -8.977 1 98.12 169 ALA A N 1
ATOM 1384 C CA . ALA A 1 169 ? -8.789 -17.047 -9.367 1 98.12 169 ALA A CA 1
ATOM 1385 C C . ALA A 1 169 ? -9.969 -16.125 -9.031 1 98.12 169 ALA A C 1
ATOM 1387 O O . ALA A 1 169 ? -10.898 -15.992 -9.82 1 98.12 169 ALA A O 1
ATOM 1388 N N . VAL A 1 170 ? -9.906 -15.531 -7.848 1 98.44 170 VAL A N 1
ATOM 1389 C CA . VAL A 1 170 ? -10.953 -14.602 -7.445 1 98.44 170 VAL A CA 1
ATOM 1390 C C . VAL A 1 170 ? -11.008 -13.422 -8.414 1 98.44 170 VAL A C 1
ATOM 1392 O O . VAL A 1 170 ? -12.07 -13.07 -8.914 1 98.44 170 VAL A O 1
ATOM 1395 N N . LEU A 1 171 ? -9.883 -12.82 -8.703 1 98.56 171 LEU A N 1
ATOM 1396 C CA . LEU A 1 171 ? -9.836 -11.672 -9.602 1 98.56 171 LEU A CA 1
ATOM 1397 C C . LEU A 1 171 ? -10.352 -12.039 -10.992 1 98.56 171 LEU A C 1
ATOM 1399 O O . LEU A 1 171 ? -11.117 -11.281 -11.594 1 98.56 171 LEU A O 1
ATOM 1403 N N . GLN A 1 172 ? -9.914 -13.18 -11.469 1 97.62 172 GLN A N 1
ATOM 1404 C CA . GLN A 1 172 ? -10.359 -13.609 -12.797 1 97.62 172 GLN A CA 1
ATOM 1405 C C . GLN A 1 172 ? -11.867 -13.805 -12.828 1 97.62 172 GLN A C 1
ATOM 1407 O O . GLN A 1 172 ? -12.531 -13.383 -13.781 1 97.62 172 GLN A O 1
ATOM 1412 N N . TYR A 1 173 ? -12.398 -14.43 -11.828 1 97.38 173 TYR A N 1
ATOM 1413 C CA . TYR A 1 173 ? -13.836 -14.68 -11.781 1 97.38 173 TYR A CA 1
ATOM 1414 C C . TYR A 1 173 ? -14.625 -13.375 -11.766 1 97.38 173 TYR A C 1
ATOM 1416 O O . TYR A 1 173 ? -15.547 -13.195 -12.555 1 97.38 173 TYR A O 1
ATOM 1424 N N . VAL A 1 174 ? -14.227 -12.461 -10.875 1 97.44 174 VAL A N 1
ATOM 1425 C CA . VAL A 1 174 ? -15.016 -11.25 -10.719 1 97.44 174 VAL A CA 1
ATOM 1426 C C . VAL A 1 174 ? -14.844 -10.359 -11.953 1 97.44 174 VAL A C 1
ATOM 1428 O O . VAL A 1 174 ? -15.758 -9.625 -12.32 1 97.44 174 VAL A O 1
ATOM 1431 N N . TYR A 1 175 ? -13.656 -10.43 -12.547 1 96.38 175 TYR A N 1
ATOM 1432 C CA . TYR A 1 175 ? -13.398 -9.695 -13.781 1 96.38 175 TYR A CA 1
ATOM 1433 C C . TYR A 1 175 ? -14.352 -10.141 -14.891 1 96.38 175 TYR A C 1
ATOM 1435 O O . TYR A 1 175 ? -14.719 -9.344 -15.75 1 96.38 175 TYR A O 1
ATOM 1443 N N . ASP A 1 176 ? -14.781 -11.336 -14.852 1 93.94 176 ASP A N 1
ATOM 1444 C CA . ASP A 1 176 ? -15.586 -11.922 -15.914 1 93.94 176 ASP A CA 1
ATOM 1445 C C . ASP A 1 176 ? -17.078 -11.797 -15.617 1 93.94 176 ASP A C 1
ATOM 1447 O O . ASP A 1 176 ? -17.922 -12.172 -16.438 1 93.94 176 ASP A O 1
ATOM 1451 N N . ILE A 1 177 ? -17.359 -11.305 -14.43 1 93.31 177 ILE A N 1
ATOM 1452 C CA . ILE A 1 177 ? -18.766 -11.094 -14.117 1 93.31 177 ILE A CA 1
ATOM 1453 C C . ILE A 1 177 ? -19.375 -10.117 -15.125 1 93.31 177 ILE A C 1
ATOM 1455 O O . ILE A 1 177 ? -18.797 -9.078 -15.422 1 93.31 177 ILE A O 1
ATOM 1459 N N . LYS A 1 178 ? -20.375 -10.445 -15.859 1 80.19 178 LYS A N 1
ATOM 1460 C CA . LYS A 1 178 ? -21 -9.734 -16.969 1 80.19 178 LYS A CA 1
ATOM 1461 C C . LYS A 1 178 ? -21.359 -8.305 -16.578 1 80.19 178 LYS A C 1
ATOM 1463 O O . LYS A 1 178 ? -21.141 -7.375 -17.359 1 80.19 178 LYS A O 1
ATOM 1468 N N . ASN A 1 179 ? -21.781 -8.031 -15.484 1 77.75 179 ASN A N 1
ATOM 1469 C CA . ASN A 1 179 ? -22.344 -6.746 -15.109 1 77.75 179 ASN A CA 1
ATOM 1470 C C . ASN A 1 179 ? -21.266 -5.73 -14.766 1 77.75 179 ASN A C 1
ATOM 1472 O O . ASN A 1 179 ? -21.578 -4.594 -14.391 1 77.75 179 ASN A O 1
ATOM 1476 N N . ILE A 1 180 ? -19.922 -6.137 -14.992 1 82.44 180 ILE A N 1
ATOM 1477 C CA . ILE A 1 180 ? -18.953 -5.125 -14.594 1 82.44 180 ILE A CA 1
ATOM 1478 C C . ILE A 1 180 ? -18.188 -4.625 -15.812 1 82.44 180 ILE A C 1
ATOM 1480 O O . ILE A 1 180 ? -17.078 -4.105 -15.695 1 82.44 180 ILE A O 1
ATOM 1484 N N . ALA A 1 181 ? -18.688 -4.734 -16.984 1 80.06 181 ALA A N 1
ATOM 1485 C CA . ALA A 1 181 ? -18.031 -4.383 -18.234 1 80.06 181 ALA A CA 1
ATOM 1486 C C . ALA A 1 181 ? -17.547 -2.932 -18.219 1 80.06 181 ALA A C 1
ATOM 1488 O O . ALA A 1 181 ? -16.453 -2.627 -18.688 1 80.06 181 ALA A O 1
ATOM 1489 N N . THR A 1 182 ? -18.297 -2.096 -17.594 1 87.31 182 THR A N 1
ATOM 1490 C CA . THR A 1 182 ? -17.953 -0.677 -17.578 1 87.31 182 THR A CA 1
ATOM 1491 C C . THR A 1 182 ? -16.797 -0.41 -16.609 1 87.31 182 THR A C 1
ATOM 1493 O O . THR A 1 182 ? -16.172 0.65 -16.672 1 87.31 182 THR A O 1
ATOM 1496 N N . HIS A 1 183 ? -16.484 -1.454 -15.75 1 92.31 183 HIS A N 1
ATOM 1497 C CA . HIS A 1 183 ? -15.461 -1.266 -14.727 1 92.31 183 HIS A CA 1
ATOM 1498 C C . HIS A 1 183 ? -14.211 -2.092 -15.031 1 92.31 183 HIS A C 1
ATOM 1500 O O . HIS A 1 183 ? -13.242 -2.061 -14.273 1 92.31 183 HIS A O 1
ATOM 1506 N N . GLN A 1 184 ? -14.227 -2.783 -16.078 1 92.12 184 GLN A N 1
ATOM 1507 C CA . GLN A 1 184 ? -13.164 -3.748 -16.359 1 92.12 184 GLN A CA 1
ATOM 1508 C C . GLN A 1 184 ? -11.797 -3.062 -16.422 1 92.12 184 GLN A C 1
ATOM 1510 O O . GLN A 1 184 ? -10.82 -3.559 -15.875 1 92.12 184 GLN A O 1
ATOM 1515 N N . GLN A 1 185 ? -11.789 -1.937 -17.078 1 92.31 185 GLN A N 1
ATOM 1516 C CA . GLN A 1 185 ? -10.523 -1.226 -17.203 1 92.31 185 GLN A CA 1
ATOM 1517 C C . GLN A 1 185 ? -10.039 -0.733 -15.844 1 92.31 185 GLN A C 1
ATOM 1519 O O . GLN A 1 185 ? -8.844 -0.794 -15.539 1 92.31 185 GLN A O 1
ATOM 1524 N N . TRP A 1 186 ? -10.969 -0.273 -15.094 1 95.75 186 TRP A N 1
ATOM 1525 C CA . TRP A 1 186 ? -10.602 0.176 -13.75 1 95.75 186 TRP A CA 1
ATOM 1526 C C . TRP A 1 186 ? -10.125 -0.993 -12.898 1 95.75 186 TRP A C 1
ATOM 1528 O O . TRP A 1 186 ? -9.141 -0.875 -12.172 1 95.75 186 TRP A O 1
ATOM 1538 N N . VAL A 1 187 ? -10.789 -2.1 -13.008 1 97 187 VAL A N 1
ATOM 1539 C CA . VAL A 1 187 ? -10.406 -3.291 -12.258 1 97 187 VAL A CA 1
ATOM 1540 C C . VAL A 1 187 ? -9.008 -3.732 -12.672 1 97 187 VAL A C 1
ATOM 1542 O O . VAL A 1 187 ? -8.156 -3.996 -11.82 1 97 187 VAL A O 1
ATOM 1545 N N . LYS A 1 188 ? -8.75 -3.717 -13.898 1 95.56 188 LYS A N 1
ATOM 1546 C CA . LYS A 1 188 ? -7.445 -4.121 -14.414 1 95.56 188 LYS A CA 1
ATOM 1547 C C . LYS A 1 188 ? -6.336 -3.219 -13.875 1 95.56 188 LYS A C 1
ATOM 1549 O O . LYS A 1 188 ? -5.266 -3.699 -13.508 1 95.56 188 LYS A O 1
ATOM 1554 N N . SER A 1 189 ? -6.586 -1.969 -13.781 1 96.06 189 SER A N 1
ATOM 1555 C CA . SER A 1 189 ? -5.551 -0.996 -13.453 1 96.06 189 SER A CA 1
ATOM 1556 C C . SER A 1 189 ? -5.395 -0.847 -11.938 1 96.06 189 SER A C 1
ATOM 1558 O O . SER A 1 189 ? -4.312 -0.52 -11.453 1 96.06 189 SER A O 1
ATOM 1560 N N . LYS A 1 190 ? -6.488 -1.163 -11.211 1 97.94 190 LYS A N 1
ATOM 1561 C CA . LYS A 1 190 ? -6.461 -0.775 -9.805 1 97.94 190 LYS A CA 1
ATOM 1562 C C . LYS A 1 190 ? -6.473 -2.002 -8.898 1 97.94 190 LYS A C 1
ATOM 1564 O O . LYS A 1 190 ? -6.129 -1.908 -7.715 1 97.94 190 LYS A O 1
ATOM 1569 N N . PHE A 1 191 ? -6.863 -3.145 -9.367 1 98.56 191 PHE A N 1
ATOM 1570 C CA . PHE A 1 191 ? -6.945 -4.324 -8.516 1 98.56 191 PHE A CA 1
ATOM 1571 C C . PHE A 1 191 ? -5.656 -5.137 -8.586 1 98.56 191 PHE A C 1
ATOM 1573 O O . PHE A 1 191 ? -5.062 -5.277 -9.664 1 98.56 191 PHE A O 1
ATOM 1580 N N . ALA A 1 192 ? -5.262 -5.613 -7.527 1 98.62 192 ALA A N 1
ATOM 1581 C CA . ALA A 1 192 ? -4.121 -6.52 -7.426 1 98.62 192 ALA A CA 1
ATOM 1582 C C . ALA A 1 192 ? -4.504 -7.797 -6.688 1 98.62 192 ALA A C 1
ATOM 1584 O O . ALA A 1 192 ? -5.258 -7.758 -5.715 1 98.62 192 ALA A O 1
ATOM 1585 N N . ALA A 1 193 ? -4.082 -8.922 -7.152 1 98.81 193 ALA A N 1
ATOM 1586 C CA . ALA A 1 193 ? -4.184 -10.211 -6.465 1 98.81 193 ALA A CA 1
ATOM 1587 C C . ALA A 1 193 ? -2.893 -10.539 -5.723 1 98.81 193 ALA A C 1
ATOM 1589 O O . ALA A 1 193 ? -1.848 -10.742 -6.344 1 98.81 193 ALA A O 1
ATOM 1590 N N . VAL A 1 194 ? -2.998 -10.586 -4.441 1 98.69 194 VAL A N 1
ATOM 1591 C CA . VAL A 1 194 ? -1.792 -10.719 -3.631 1 98.69 194 VAL A CA 1
ATOM 1592 C C . VAL A 1 194 ? -1.921 -11.922 -2.701 1 98.69 194 VAL A C 1
ATOM 1594 O O . VAL A 1 194 ? -2.914 -12.055 -1.982 1 98.69 194 VAL A O 1
ATOM 1597 N N . GLY A 1 195 ? -0.995 -12.805 -2.746 1 98.62 195 GLY A N 1
ATOM 1598 C CA . GLY A 1 195 ? -0.898 -13.898 -1.799 1 98.62 195 GLY A CA 1
ATOM 1599 C C . GLY A 1 195 ? 0.116 -13.656 -0.699 1 98.62 195 GLY A C 1
ATOM 1600 O O . GLY A 1 195 ? 1.298 -13.438 -0.974 1 98.62 195 GLY A O 1
ATOM 1601 N N . TYR A 1 196 ? -0.365 -13.766 0.54 1 98.56 196 TYR A N 1
ATOM 1602 C CA . TYR A 1 196 ? 0.53 -13.477 1.653 1 98.56 196 TYR A CA 1
ATOM 1603 C C . TYR A 1 196 ? 0.959 -14.758 2.359 1 98.56 196 TYR A C 1
ATOM 1605 O O . TYR A 1 196 ? 1.712 -14.711 3.336 1 98.56 196 TYR A O 1
ATOM 1613 N N . SER A 1 197 ? 0.47 -15.852 1.837 1 98.06 197 SER A N 1
ATOM 1614 C CA . SER A 1 197 ? 0.811 -17.094 2.533 1 98.06 197 SER A CA 1
ATOM 1615 C C . SER A 1 197 ? 0.507 -16.984 4.023 1 98.06 197 SER A C 1
ATOM 1617 O O . SER A 1 197 ? -0.559 -16.5 4.414 1 98.06 197 SER A O 1
ATOM 1619 N N . SER A 1 198 ? 1.335 -17.5 4.828 1 97.44 198 SER A N 1
ATOM 1620 C CA . SER A 1 198 ? 1.177 -17.5 6.281 1 97.44 198 SER A CA 1
ATOM 1621 C C . SER A 1 198 ? 1.924 -16.344 6.922 1 97.44 198 SER A C 1
ATOM 1623 O O . SER A 1 198 ? 2.326 -16.422 8.086 1 97.44 198 SER A O 1
ATOM 1625 N N . ALA A 1 199 ? 2.135 -15.25 6.227 1 97.94 199 ALA A N 1
ATOM 1626 C CA . ALA A 1 199 ? 2.936 -14.125 6.695 1 97.94 199 ALA A CA 1
ATOM 1627 C C . ALA A 1 199 ? 2.236 -13.391 7.84 1 97.94 199 ALA A C 1
ATOM 1629 O O . ALA A 1 199 ? 2.891 -12.766 8.68 1 97.94 199 ALA A O 1
ATOM 1630 N N . HIS A 1 200 ? 0.912 -13.445 7.844 1 97.06 200 HIS A N 1
ATOM 1631 C CA . HIS A 1 200 ? 0.137 -12.688 8.82 1 97.06 200 HIS A CA 1
ATOM 1632 C C . HIS A 1 200 ? -0.858 -13.586 9.547 1 97.06 200 HIS A C 1
ATOM 1634 O O . HIS A 1 200 ? -2.07 -13.375 9.453 1 97.06 200 HIS A O 1
ATOM 1640 N N . PRO A 1 201 ? -0.361 -14.422 10.352 1 96.88 201 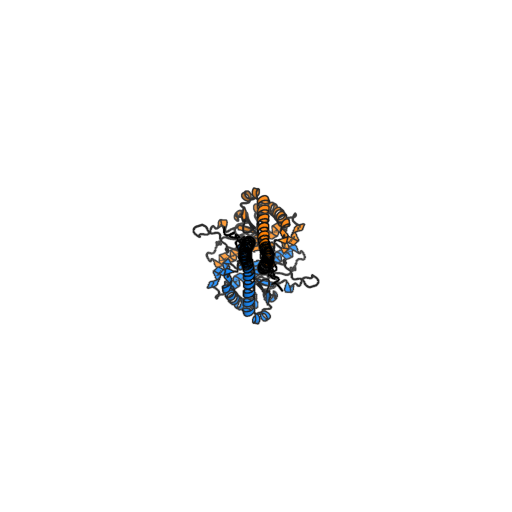PRO A N 1
ATOM 1641 C CA . PRO A 1 201 ? -1.27 -15.297 11.102 1 96.88 201 PRO A CA 1
ATOM 1642 C C . PRO A 1 201 ? -2.055 -14.547 12.172 1 96.88 201 PRO A C 1
ATOM 1644 O O . PRO A 1 201 ? -1.561 -13.57 12.734 1 96.88 201 PRO A O 1
ATOM 1647 N N . ILE A 1 202 ? -3.227 -14.961 12.383 1 95.5 202 ILE A N 1
ATOM 1648 C CA . ILE A 1 202 ? -4.016 -14.438 13.492 1 95.5 202 ILE A CA 1
ATOM 1649 C C . ILE A 1 202 ? -3.773 -15.281 14.742 1 95.5 202 ILE A C 1
ATOM 1651 O O . ILE A 1 202 ? -3.975 -16.5 14.727 1 95.5 202 ILE A O 1
ATOM 1655 N N . LEU A 1 203 ? -3.33 -14.539 15.734 1 96.06 203 LEU A N 1
ATOM 1656 C CA . LEU A 1 203 ? -2.969 -15.227 16.969 1 96.06 203 LEU A CA 1
ATOM 1657 C C . LEU A 1 203 ? -4.043 -15.023 18.031 1 96.06 203 LEU A C 1
ATOM 1659 O O . LEU A 1 203 ? -4.691 -13.977 18.078 1 96.06 203 LEU A O 1
ATOM 1663 N N . ASP A 1 204 ? -4.234 -15.992 18.844 1 93.56 204 ASP A N 1
ATOM 1664 C CA . ASP A 1 204 ? -5.137 -15.836 19.984 1 93.56 204 ASP A CA 1
ATOM 1665 C C . ASP A 1 204 ? -4.441 -15.133 21.156 1 93.56 204 ASP A C 1
ATOM 1667 O O . ASP A 1 204 ? -3.32 -14.641 21 1 93.56 204 ASP A O 1
ATOM 1671 N N . LYS A 1 205 ? -5.168 -15.055 22.234 1 92.62 205 LYS A N 1
ATOM 1672 C CA . LYS A 1 205 ? -4.684 -14.289 23.391 1 92.62 205 LYS A CA 1
ATOM 1673 C C . LYS A 1 205 ? -3.418 -14.922 23.969 1 92.62 205 LYS A C 1
ATOM 1675 O O . LYS A 1 205 ? -2.635 -14.242 24.641 1 92.62 205 LYS A O 1
ATOM 1680 N N . THR A 1 206 ? -3.164 -16.172 23.734 1 94.69 206 THR A N 1
ATOM 1681 C CA . THR A 1 206 ? -2.014 -16.891 24.281 1 94.69 206 THR A CA 1
ATOM 1682 C C . THR A 1 206 ? -0.861 -16.906 23.281 1 94.69 206 THR A C 1
ATOM 1684 O O . THR A 1 206 ? 0.195 -17.484 23.547 1 94.69 206 THR A O 1
ATOM 1687 N N . GLY A 1 207 ? -1.096 -16.359 22.078 1 94.25 207 GLY A N 1
ATOM 1688 C CA . GLY A 1 207 ? -0.042 -16.297 21.078 1 94.25 207 GLY A CA 1
ATOM 1689 C C . GLY A 1 207 ? -0.048 -17.469 20.125 1 94.25 207 GLY A C 1
ATOM 1690 O O . GLY A 1 207 ? 0.868 -17.625 19.312 1 94.25 207 GLY A O 1
ATOM 1691 N N . LYS A 1 208 ? -1.022 -18.297 20.312 1 96.5 208 LYS A N 1
ATOM 1692 C CA . LYS A 1 208 ? -1.159 -19.438 19.406 1 96.5 208 LYS A CA 1
ATOM 1693 C C . LYS A 1 208 ? -1.998 -19.062 18.172 1 96.5 208 LYS A C 1
ATOM 1695 O O . LYS A 1 208 ? -3.01 -18.375 18.297 1 96.5 208 LYS A O 1
ATOM 1700 N N . GLU A 1 209 ? -1.576 -19.641 17.062 1 96.94 209 GLU A N 1
ATOM 1701 C CA . GLU A 1 209 ? -2.291 -19.328 15.828 1 96.94 209 GLU A CA 1
ATOM 1702 C C . GLU A 1 209 ? -3.688 -19.938 15.828 1 96.94 209 GLU A C 1
ATOM 1704 O O . GLU A 1 209 ? -3.863 -21.094 16.25 1 96.94 209 GLU A O 1
ATOM 1709 N N . ASP A 1 210 ? -4.648 -19.172 15.43 1 94.44 210 ASP A N 1
ATOM 1710 C CA . ASP A 1 210 ? -5.949 -19.672 15.008 1 94.44 210 ASP A CA 1
ATOM 1711 C C . ASP A 1 210 ? -5.973 -19.938 13.5 1 94.44 210 ASP A C 1
ATOM 1713 O O . ASP A 1 210 ? -6.156 -19.016 12.703 1 94.44 210 ASP A O 1
ATOM 1717 N N . PRO A 1 211 ? -5.758 -21.219 13.117 1 92.38 211 PRO A N 1
ATOM 1718 C CA . PRO A 1 211 ? -5.629 -21.516 11.688 1 92.38 211 PRO A CA 1
ATOM 1719 C C . PRO A 1 211 ? -6.871 -21.125 10.891 1 92.38 211 PRO A C 1
ATOM 1721 O O . PRO A 1 211 ? -6.762 -20.672 9.742 1 92.38 211 PRO A O 1
ATOM 1724 N N . ASN A 1 212 ? -8.016 -21.266 11.461 1 90.25 212 ASN A N 1
ATOM 1725 C CA . ASN A 1 212 ? -9.25 -20.953 10.75 1 90.25 212 ASN A CA 1
ATOM 1726 C C . ASN A 1 212 ? -9.359 -19.453 10.469 1 90.25 212 ASN A C 1
ATOM 1728 O O . ASN A 1 212 ? -9.703 -19.062 9.352 1 90.25 212 ASN A O 1
ATOM 1732 N N . ARG A 1 213 ? -8.992 -18.672 11.414 1 91.81 213 ARG A N 1
ATOM 1733 C CA . ARG A 1 213 ? -9.062 -17.234 11.227 1 91.81 213 ARG A CA 1
ATOM 1734 C C . ARG A 1 213 ? -7.93 -16.734 10.336 1 91.81 213 ARG A C 1
ATOM 1736 O O . ARG A 1 213 ? -8.047 -15.695 9.688 1 91.81 213 ARG A O 1
ATOM 1743 N N . SER A 1 214 ? -6.844 -17.5 10.367 1 95.31 214 SER A N 1
ATOM 1744 C CA . SER A 1 214 ? -5.691 -17.109 9.562 1 95.31 214 SER A CA 1
ATOM 1745 C C . SER A 1 214 ? -5.969 -17.297 8.078 1 95.31 214 SER A C 1
ATOM 1747 O O . SER A 1 214 ? -5.414 -16.562 7.246 1 95.31 214 SER A O 1
ATOM 1749 N N . ARG A 1 215 ? -6.816 -18.25 7.762 1 94.94 215 ARG A N 1
ATOM 1750 C CA . ARG A 1 215 ? -7.195 -18.484 6.371 1 94.94 215 ARG A CA 1
ATOM 1751 C C . ARG A 1 215 ? -8.32 -17.547 5.953 1 94.94 215 ARG A C 1
ATOM 1753 O O . ARG A 1 215 ? -9.445 -17.641 6.453 1 94.94 215 ARG A O 1
ATOM 1760 N N . ARG A 1 216 ? -8.008 -16.609 5.098 1 96.06 216 ARG A N 1
ATOM 1761 C CA . ARG A 1 216 ? -9.008 -15.617 4.73 1 96.06 216 ARG A CA 1
ATOM 1762 C C . ARG A 1 216 ? -8.68 -14.977 3.383 1 96.06 216 ARG A C 1
ATOM 1764 O O . ARG A 1 216 ? -7.523 -14.984 2.953 1 96.06 216 ARG A O 1
ATOM 1771 N N . VAL A 1 217 ? -9.672 -14.57 2.686 1 97.94 217 VAL A N 1
ATOM 1772 C CA . VAL A 1 217 ? -9.562 -13.711 1.512 1 97.94 217 VAL A CA 1
ATOM 1773 C C . VAL A 1 217 ? -10.117 -12.32 1.831 1 97.94 217 VAL A C 1
ATOM 1775 O O . VAL A 1 217 ? -11.211 -12.195 2.391 1 97.94 217 VAL A O 1
ATOM 1778 N N . THR A 1 218 ? -9.367 -11.344 1.517 1 98.19 218 THR A N 1
ATOM 1779 C CA . THR A 1 218 ? -9.805 -10 1.854 1 98.19 218 THR A CA 1
ATOM 1780 C C . THR A 1 218 ? -9.789 -9.102 0.62 1 98.19 218 THR A C 1
ATOM 1782 O O . THR A 1 218 ? -8.969 -9.281 -0.278 1 98.19 218 THR A O 1
ATOM 1785 N N . PHE A 1 219 ? -10.766 -8.234 0.516 1 98.75 219 PHE A N 1
ATOM 1786 C CA . PHE A 1 219 ? -10.758 -7.086 -0.378 1 98.75 219 PHE A CA 1
ATOM 1787 C C . PHE A 1 219 ? -10.398 -5.816 0.383 1 98.75 219 PHE A C 1
ATOM 1789 O O . PHE A 1 219 ? -11.18 -5.332 1.202 1 98.75 219 PHE A O 1
ATOM 1796 N N . LYS A 1 220 ? -9.234 -5.316 0.089 1 98.69 220 LYS A N 1
ATOM 1797 C CA . LYS A 1 220 ? -8.719 -4.191 0.865 1 98.69 220 LYS A CA 1
ATOM 1798 C C . LYS A 1 220 ? -8.547 -2.951 -0.009 1 98.69 220 LYS A C 1
ATOM 1800 O O . LYS A 1 220 ? -7.918 -3.01 -1.065 1 98.69 220 LYS A O 1
ATOM 1805 N N . VAL A 1 221 ? -9.086 -1.857 0.413 1 98.62 221 VAL A N 1
ATOM 1806 C CA . VAL A 1 221 ? -8.906 -0.585 -0.278 1 98.62 221 VAL A CA 1
ATOM 1807 C C . VAL A 1 221 ? -7.68 0.136 0.279 1 98.62 221 VAL A C 1
ATOM 1809 O O . VAL A 1 221 ? -7.594 0.384 1.484 1 98.62 221 VAL A O 1
ATOM 1812 N N . VAL A 1 222 ? -6.746 0.347 -0.569 1 97.81 222 VAL A N 1
ATOM 1813 C CA . VAL A 1 222 ? -5.578 1.154 -0.223 1 97.81 222 VAL A CA 1
ATOM 1814 C C . VAL A 1 222 ? -5.789 2.594 -0.688 1 97.81 222 VAL A C 1
ATOM 1816 O O . VAL A 1 222 ? -5.965 2.848 -1.882 1 97.81 222 VAL A O 1
ATOM 1819 N N . THR A 1 223 ? -5.734 3.488 0.248 1 97.19 223 THR A N 1
ATOM 1820 C CA . THR A 1 223 ? -6.023 4.887 -0.061 1 97.19 223 THR A CA 1
ATOM 1821 C C . THR A 1 223 ? -4.73 5.668 -0.278 1 97.19 223 THR A C 1
ATOM 1823 O O . THR A 1 223 ? -3.637 5.141 -0.071 1 97.19 223 THR A O 1
ATOM 1826 N N . ASN A 1 224 ? -4.859 7.008 -0.644 1 96.81 224 ASN A N 1
ATOM 1827 C CA . ASN A 1 224 ? -3.729 7.801 -1.115 1 96.81 224 ASN A CA 1
ATOM 1828 C C . ASN A 1 224 ? -3.135 8.648 0.004 1 96.81 224 ASN A C 1
ATOM 1830 O O . ASN A 1 224 ? -2.932 9.852 -0.165 1 96.81 224 ASN A O 1
ATOM 1834 N N . ALA A 1 225 ? -2.697 7.988 1.068 1 96.56 225 ALA A N 1
ATOM 1835 C CA . ALA A 1 225 ? -2.135 8.664 2.234 1 96.56 225 ALA A CA 1
ATOM 1836 C C . ALA A 1 225 ? -0.876 9.445 1.863 1 96.56 225 ALA A C 1
ATOM 1838 O O . ALA A 1 225 ? -0.675 10.57 2.326 1 96.56 225 ALA A O 1
ATOM 1839 N N . GLU A 1 226 ? -0.056 8.922 1.048 1 95.56 226 GLU A N 1
ATOM 1840 C CA . GLU A 1 226 ? 1.185 9.586 0.656 1 95.56 226 GLU A CA 1
ATOM 1841 C C . GLU A 1 226 ? 0.904 10.906 -0.061 1 95.56 226 GLU A C 1
ATOM 1843 O O . GLU A 1 226 ? 1.581 11.906 0.181 1 95.56 226 GLU A O 1
ATOM 1848 N N . LEU A 1 227 ? -0.025 10.898 -0.875 1 94.81 227 LEU A N 1
ATOM 1849 C CA . LEU A 1 227 ? -0.403 12.109 -1.596 1 94.81 227 LEU A CA 1
ATOM 1850 C C . LEU A 1 227 ? -0.895 13.18 -0.631 1 94.81 227 LEU A C 1
ATOM 1852 O O . LEU A 1 227 ? -0.584 14.359 -0.801 1 94.81 227 LEU A O 1
ATOM 1856 N N . GLN A 1 228 ? -1.648 12.789 0.381 1 95.06 228 GLN A N 1
ATOM 1857 C CA . GLN A 1 228 ? -2.174 13.75 1.346 1 95.06 228 GLN A CA 1
ATOM 1858 C C . GLN A 1 228 ? -1.052 14.367 2.176 1 95.06 228 GLN A C 1
ATOM 1860 O O . GLN A 1 228 ? -1.097 15.547 2.51 1 95.06 228 GLN A O 1
ATOM 1865 N N . ILE A 1 229 ? -0.075 13.578 2.465 1 95.25 229 ILE A N 1
ATOM 1866 C CA . ILE A 1 229 ? 1.076 14.094 3.195 1 95.25 229 ILE A CA 1
ATOM 1867 C C . ILE A 1 229 ? 1.796 15.141 2.35 1 95.25 229 ILE A C 1
ATOM 1869 O O . ILE A 1 229 ? 2.193 16.188 2.857 1 95.25 229 ILE A O 1
ATOM 1873 N N . ARG A 1 230 ? 1.952 14.867 1.132 1 93.88 230 ARG A N 1
ATOM 1874 C CA . ARG A 1 230 ? 2.592 15.828 0.238 1 93.88 230 ARG A CA 1
ATOM 1875 C C . ARG A 1 230 ? 1.791 17.125 0.166 1 93.88 230 ARG A C 1
ATOM 1877 O O . ARG A 1 230 ? 2.367 18.219 0.146 1 93.88 230 ARG A O 1
ATOM 1884 N N . LYS A 1 231 ? 0.514 17.016 0.209 1 93.62 231 LYS A N 1
ATOM 1885 C CA . LYS A 1 231 ? -0.351 18.188 0.206 1 93.62 231 LYS A CA 1
ATOM 1886 C C . LYS A 1 231 ? -0.165 19.016 1.479 1 93.62 231 LYS A C 1
ATOM 1888 O O . LYS A 1 231 ? -0.16 20.234 1.434 1 93.62 231 LYS A O 1
ATOM 1893 N N . ILE A 1 232 ? 0.017 18.344 2.547 1 93.38 232 ILE A N 1
ATOM 1894 C CA . ILE A 1 232 ? 0.222 19 3.834 1 93.38 232 ILE A CA 1
ATOM 1895 C C . ILE A 1 232 ? 1.532 19.797 3.812 1 93.38 232 ILE A C 1
ATOM 1897 O O . ILE A 1 232 ? 1.597 20.922 4.305 1 93.38 232 ILE A O 1
ATOM 1901 N N . ILE A 1 233 ? 2.498 19.234 3.182 1 92.06 233 ILE A N 1
ATOM 1902 C CA . ILE A 1 233 ? 3.814 19.859 3.111 1 92.06 233 ILE A CA 1
ATOM 1903 C C . ILE A 1 233 ? 3.756 21.078 2.193 1 92.06 233 ILE A C 1
ATOM 1905 O O . ILE A 1 233 ? 4.383 22.109 2.473 1 92.06 233 ILE A O 1
ATOM 1909 N N . GLN A 1 234 ? 3.018 21 1.159 1 88.94 234 GLN A N 1
ATOM 1910 C CA . GLN A 1 234 ? 2.936 22.078 0.179 1 88.94 234 GLN A CA 1
ATOM 1911 C C . GLN A 1 234 ? 2.074 23.234 0.695 1 88.94 234 GLN A C 1
ATOM 1913 O O . GLN A 1 234 ? 2.146 24.344 0.18 1 88.94 234 GLN A O 1
ATOM 1918 N N . GLU A 1 235 ? 1.227 23.031 1.626 1 80.44 235 GLU A N 1
ATOM 1919 C CA . GLU A 1 235 ? 0.407 24.094 2.215 1 80.44 235 GLU A CA 1
ATOM 1920 C C . GLU A 1 235 ? 1.238 24.984 3.121 1 80.44 235 GLU A C 1
ATOM 1922 O O . GLU A 1 235 ? 1.071 26.219 3.111 1 80.44 235 GLU A O 1
ATOM 1927 N N . MET B 1 1 ? -12.367 96.938 60.75 1 30.16 1 MET B N 1
ATOM 1928 C CA . MET B 1 1 ? -12.891 95.625 60.625 1 30.16 1 MET B CA 1
ATOM 1929 C C . MET B 1 1 ? -12.531 95 59.281 1 30.16 1 MET B C 1
ATOM 1931 O O . MET B 1 1 ? -13.398 94.5 58.594 1 30.16 1 MET B O 1
ATOM 1935 N N . ASP B 1 2 ? -11.367 95.375 58.625 1 31.34 2 ASP B N 1
ATOM 1936 C CA . ASP B 1 2 ? -11.141 95.125 57.188 1 31.34 2 ASP B CA 1
ATOM 1937 C C . ASP B 1 2 ? -11.156 93.625 56.875 1 31.34 2 ASP B C 1
ATOM 1939 O O . ASP B 1 2 ? -10.953 92.812 57.75 1 31.34 2 ASP B O 1
ATOM 1943 N N . LYS B 1 3 ? -11.445 93.25 55.531 1 42.62 3 LYS B N 1
ATOM 1944 C CA . LYS B 1 3 ? -11.625 92.312 54.438 1 42.62 3 LYS B CA 1
ATOM 1945 C C . LYS B 1 3 ? -10.398 91.438 54.25 1 42.62 3 LYS B C 1
ATOM 1947 O O . LYS B 1 3 ? -9.367 91.875 53.75 1 42.62 3 LYS B O 1
ATOM 1952 N N . ILE B 1 4 ? -10.133 90.438 55.156 1 39.62 4 ILE B N 1
ATOM 1953 C CA . ILE B 1 4 ? -9.164 89.375 54.938 1 39.62 4 ILE B CA 1
ATOM 1954 C C . ILE B 1 4 ? -9.43 88.688 53.625 1 39.62 4 ILE B C 1
ATOM 1956 O O . ILE B 1 4 ? -10.508 88.125 53.438 1 39.62 4 ILE B O 1
ATOM 1960 N N . ILE B 1 5 ? -8.922 89.188 52.438 1 43.03 5 ILE B N 1
ATOM 1961 C CA . ILE B 1 5 ? -8.906 88.688 51.094 1 43.03 5 ILE B CA 1
ATOM 1962 C C . ILE B 1 5 ? -8.477 87.188 51.094 1 43.03 5 ILE B C 1
ATOM 1964 O O . ILE B 1 5 ? -7.328 86.875 51.438 1 43.03 5 ILE B O 1
ATOM 1968 N N . GLY B 1 6 ? -9.336 86.25 51.469 1 41.06 6 GLY B N 1
ATOM 1969 C CA . GLY B 1 6 ? -9.141 84.812 51.312 1 41.06 6 GLY B CA 1
ATOM 1970 C C . GLY B 1 6 ? -8.664 84.375 49.938 1 41.06 6 GLY B C 1
ATOM 1971 O O . GLY B 1 6 ? -9.359 84.625 48.969 1 41.06 6 GLY B O 1
ATOM 1972 N N . LYS B 1 7 ? -7.387 84.438 49.656 1 46.84 7 LYS B N 1
ATOM 1973 C CA . LYS B 1 7 ? -6.762 83.875 48.438 1 46.84 7 LYS B CA 1
ATOM 1974 C C . LYS B 1 7 ? -7.281 82.5 48.156 1 46.84 7 LYS B C 1
ATOM 1976 O O . LYS B 1 7 ? -7.148 81.562 48.969 1 46.84 7 LYS B O 1
ATOM 1981 N N . GLN B 1 8 ? -8.406 82.375 47.344 1 45.38 8 GLN B N 1
ATOM 1982 C CA . GLN B 1 8 ? -8.844 81.062 46.812 1 45.38 8 GLN B CA 1
ATOM 1983 C C . GLN B 1 8 ? -7.68 80.312 46.188 1 45.38 8 GLN B C 1
ATOM 1985 O O . GLN B 1 8 ? -6.957 80.875 45.344 1 45.38 8 GLN B O 1
ATOM 1990 N N . LEU B 1 9 ? -7.105 79.375 46.906 1 50.03 9 LEU B N 1
ATOM 1991 C CA . LEU B 1 9 ? -6.129 78.438 46.375 1 50.03 9 LEU B CA 1
ATOM 1992 C C . LEU B 1 9 ? -6.539 77.938 45 1 50.03 9 LEU B C 1
ATOM 1994 O O . LEU B 1 9 ? -7.691 77.562 44.781 1 50.03 9 LEU B O 1
ATOM 1998 N N . PRO B 1 10 ? -5.934 78.375 43.906 1 49.03 10 PRO B N 1
ATOM 1999 C CA . PRO B 1 10 ? -6.293 77.875 42.562 1 49.03 10 PRO B CA 1
ATOM 2000 C C . PRO B 1 10 ? -6.602 76.438 42.5 1 49.03 10 PRO B C 1
ATOM 2002 O O . PRO B 1 10 ? -5.887 75.625 43.094 1 49.03 10 PRO B O 1
ATOM 2005 N N . LYS B 1 11 ? -7.867 75.875 42.438 1 54.12 11 LYS B N 1
ATOM 2006 C CA . LYS B 1 11 ? -8.383 74.562 42.062 1 54.12 11 LYS B CA 1
ATOM 2007 C C . LYS B 1 11 ? -7.66 74 40.844 1 54.12 11 LYS B C 1
ATOM 2009 O O . LYS B 1 11 ? -8.227 73.188 40.094 1 54.12 11 LYS B O 1
ATOM 2014 N N . LYS B 1 12 ? -6.504 74.438 40.469 1 53.66 12 LYS B N 1
ATOM 2015 C CA . LYS B 1 12 ? -5.902 74.125 39.188 1 53.66 12 LYS B CA 1
ATOM 2016 C C . LYS B 1 12 ? -5.809 72.625 39 1 53.66 12 LYS B C 1
ATOM 2018 O O . LYS B 1 12 ? -6.031 72.125 37.875 1 53.66 12 LYS B O 1
ATOM 2023 N N . ASP B 1 13 ? -4.938 71.812 39.75 1 52.03 13 ASP B N 1
ATOM 2024 C CA . ASP B 1 13 ? -4.047 70.688 39.375 1 52.03 13 ASP B CA 1
ATOM 2025 C C . ASP B 1 13 ? -4.766 69.375 39.5 1 52.03 13 ASP B C 1
ATOM 2027 O O . ASP B 1 13 ? -4.145 68.312 39.344 1 52.03 13 ASP B O 1
ATOM 2031 N N . GLN B 1 14 ? -5.992 69.375 39.906 1 56.94 14 GLN B N 1
ATOM 2032 C CA . GLN B 1 14 ? -6.648 68.062 40.156 1 56.94 14 GLN B CA 1
ATOM 2033 C C . GLN B 1 14 ? -7.133 67.438 38.844 1 56.94 14 GLN B C 1
ATOM 2035 O O . GLN B 1 14 ? -7.129 66.25 38.656 1 56.94 14 GLN B O 1
ATOM 2040 N N . ASP B 1 15 ? -7.652 68.25 38 1 58.38 15 ASP B N 1
ATOM 2041 C CA . ASP B 1 15 ? -8.172 67.75 36.75 1 58.38 15 ASP B CA 1
ATOM 2042 C C . ASP B 1 15 ? -7.059 67.125 35.906 1 58.38 15 ASP B C 1
ATOM 2044 O O . ASP B 1 15 ? -7.281 66.125 35.25 1 58.38 15 ASP B O 1
ATOM 2048 N N . ASN B 1 16 ? -5.953 67.75 35.969 1 60.06 16 ASN B N 1
ATOM 2049 C CA . ASN B 1 16 ? -4.824 67.188 35.219 1 60.06 16 ASN B CA 1
ATOM 2050 C C . ASN B 1 16 ? -4.414 65.812 35.812 1 60.06 16 ASN B C 1
ATOM 2052 O O . ASN B 1 16 ? -4.035 64.938 35.062 1 60.06 16 ASN B O 1
ATOM 2056 N N . GLU B 1 17 ? -4.648 65.75 37.031 1 62.53 17 GLU B N 1
ATOM 2057 C CA . GLU B 1 17 ? -4.273 64.5 37.719 1 62.53 17 GLU B CA 1
ATOM 2058 C C . GLU B 1 17 ? -5.191 63.344 37.344 1 62.53 17 GLU B C 1
ATOM 2060 O O . GLU B 1 17 ? -4.734 62.219 37.156 1 62.53 17 GLU B O 1
ATOM 2065 N N . HIS B 1 18 ? -6.457 63.625 37.188 1 63.97 18 HIS B N 1
ATOM 2066 C CA . HIS B 1 18 ? -7.426 62.594 36.844 1 63.97 18 HIS B CA 1
ATOM 2067 C C . HIS B 1 18 ? -7.219 62.125 35.406 1 63.97 18 HIS B C 1
ATOM 2069 O O . HIS B 1 18 ? -7.312 60.906 35.125 1 63.97 18 HIS B O 1
ATOM 2075 N N . TRP B 1 19 ? -6.98 62.906 34.531 1 63 19 TRP B N 1
ATOM 2076 C CA . TRP B 1 19 ? -6.793 62.531 33.125 1 63 19 TRP B CA 1
ATOM 2077 C C . TRP B 1 19 ? -5.488 61.781 32.938 1 63 19 TRP B C 1
ATOM 2079 O O . TRP B 1 19 ? -5.414 60.844 32.125 1 63 19 TRP B O 1
ATOM 2089 N N . VAL B 1 20 ? -4.48 62.125 33.688 1 65.81 20 VAL B N 1
ATOM 2090 C CA . VAL B 1 20 ? -3.215 61.406 33.656 1 65.81 20 VAL B CA 1
ATOM 2091 C C . VAL B 1 20 ? -3.414 60 34.188 1 65.81 20 VAL B C 1
ATOM 2093 O O . VAL B 1 20 ? -2.869 59.031 33.625 1 65.81 20 VAL B O 1
ATOM 2096 N N . SER B 1 21 ? -4.379 59.906 35.094 1 71.75 21 SER B N 1
ATOM 2097 C CA . SER B 1 21 ? -4.668 58.594 35.719 1 71.75 21 SER B CA 1
ATOM 2098 C C . SER B 1 21 ? -5.434 57.688 34.75 1 71.75 21 SER B C 1
ATOM 2100 O O . SER B 1 21 ? -5.105 56.5 34.594 1 71.75 21 SER B O 1
ATOM 2102 N N . MET B 1 22 ? -6.379 58.188 33.969 1 73 22 MET B N 1
ATOM 2103 C CA . MET B 1 22 ? -7.148 57.406 33 1 73 22 MET B CA 1
ATOM 2104 C C . MET B 1 22 ? -6.277 57 31.828 1 73 22 MET B C 1
ATOM 2106 O O . MET B 1 22 ? -6.406 55.875 31.328 1 73 22 MET B O 1
ATOM 2110 N N . SER B 1 23 ? -5.496 57.938 31.531 1 74.5 23 SER B N 1
ATOM 2111 C CA . SER B 1 23 ? -4.578 57.625 30.438 1 74.5 23 SER B CA 1
ATOM 2112 C C . SER B 1 23 ? -3.604 56.531 30.828 1 74.5 23 SER B C 1
ATOM 2114 O O . SER B 1 23 ? -3.297 55.656 30.031 1 74.5 23 SER B O 1
ATOM 2116 N N . ASP B 1 24 ? -3.172 56.562 32 1 74.75 24 ASP B N 1
ATOM 2117 C CA . ASP B 1 24 ? -2.27 55.531 32.531 1 74.75 24 ASP B CA 1
ATOM 2118 C C . ASP B 1 24 ? -2.982 54.188 32.656 1 74.75 24 ASP B C 1
ATOM 2120 O O . ASP B 1 24 ? -2.416 53.156 32.344 1 74.75 24 ASP B O 1
ATOM 2124 N N . LEU B 1 25 ? -4.246 54.188 32.969 1 78.06 25 LEU B N 1
ATOM 2125 C CA . LEU B 1 25 ? -5.027 52.969 33.094 1 78.06 25 LEU B CA 1
ATOM 2126 C C . LEU B 1 25 ? -5.23 52.312 31.75 1 78.06 25 LEU B C 1
ATOM 2128 O O . LEU B 1 25 ? -5.047 51.094 31.594 1 78.06 25 LEU B O 1
ATOM 2132 N N . MET B 1 26 ? -5.602 53.062 30.75 1 78.44 26 MET B N 1
ATOM 2133 C CA . MET B 1 26 ? -5.809 52.531 29.391 1 78.44 26 MET B CA 1
ATOM 2134 C C . MET B 1 26 ? -4.508 52 28.812 1 78.44 26 MET B C 1
ATOM 2136 O O . MET B 1 26 ? -4.504 50.938 28.188 1 78.44 26 MET B O 1
ATOM 2140 N N . ALA B 1 27 ? -3.414 52.656 29.109 1 78.12 27 ALA B N 1
ATOM 2141 C CA . ALA B 1 27 ? -2.104 52.219 28.641 1 78.12 27 ALA B CA 1
ATOM 2142 C C . ALA B 1 27 ? -1.705 50.906 29.312 1 78.12 27 ALA B C 1
ATOM 2144 O O . ALA B 1 27 ? -1.148 50 28.672 1 78.12 27 ALA B O 1
ATOM 2145 N N . GLY B 1 28 ? -2.076 50.781 30.5 1 79.62 28 GLY B N 1
ATOM 2146 C CA . GLY B 1 28 ? -1.798 49.531 31.219 1 79.62 28 GLY B CA 1
ATOM 2147 C C . GLY B 1 28 ? -2.58 48.344 30.703 1 79.62 28 GLY B C 1
ATOM 2148 O O . GLY B 1 28 ? -2.01 47.281 30.469 1 79.62 28 GLY B O 1
ATOM 2149 N N . LEU B 1 29 ? -3.881 48.531 30.391 1 82.56 29 LEU B N 1
ATOM 2150 C CA . LEU B 1 29 ? -4.742 47.469 29.875 1 82.56 29 LEU B CA 1
ATOM 2151 C C . LEU B 1 29 ? -4.293 47.031 28.484 1 82.56 29 LEU B C 1
ATOM 2153 O O . LEU B 1 29 ? -4.273 45.844 28.172 1 82.56 29 LEU B O 1
ATOM 2157 N N . MET B 1 30 ? -3.93 47.969 27.656 1 81.75 30 MET B N 1
ATOM 2158 C CA . MET B 1 30 ? -3.461 47.656 26.312 1 81.75 30 MET B CA 1
ATOM 2159 C C . MET B 1 30 ? -2.162 46.875 26.344 1 81.75 30 MET B C 1
ATOM 2161 O O . MET B 1 30 ? -1.979 45.938 25.562 1 81.75 30 MET B O 1
ATOM 2165 N N . MET B 1 31 ? -1.327 47.281 27.344 1 82.75 31 MET B N 1
ATOM 2166 C CA . MET B 1 31 ? -0.065 46.562 27.484 1 82.75 31 MET B CA 1
ATOM 2167 C C . MET B 1 31 ? -0.307 45.125 27.891 1 82.75 31 MET B C 1
ATOM 2169 O O . MET B 1 31 ? 0.333 44.188 27.375 1 82.75 31 MET B O 1
ATOM 2173 N N . VAL B 1 32 ? -1.271 44.938 28.719 1 84.69 32 VAL B N 1
ATOM 2174 C CA . VAL B 1 32 ? -1.629 43.594 29.172 1 84.69 32 VAL B CA 1
ATOM 2175 C C . VAL B 1 32 ? -2.197 42.812 28 1 84.69 32 VAL B C 1
ATOM 2177 O O . VAL B 1 32 ? -1.814 41.656 27.781 1 84.69 32 VAL B O 1
ATOM 2180 N N . PHE B 1 33 ? -3.057 43.406 27.156 1 82 33 PHE B N 1
ATOM 2181 C CA . PHE B 1 33 ? -3.645 42.75 25.984 1 82 33 PHE B CA 1
ATOM 2182 C C . PHE B 1 33 ? -2.57 42.406 24.969 1 82 33 PHE B C 1
ATOM 2184 O O . PHE B 1 33 ? -2.607 41.312 24.375 1 82 33 PHE B O 1
ATOM 2191 N N . MET B 1 34 ? -1.648 43.281 24.828 1 83.88 34 MET B N 1
ATOM 2192 C CA . MET B 1 34 ? -0.555 43.031 23.891 1 83.88 34 MET B CA 1
ATOM 2193 C C . MET B 1 34 ? 0.273 41.844 24.344 1 83.88 34 MET B C 1
ATOM 2195 O O . MET B 1 34 ? 0.628 40.969 23.531 1 83.88 34 MET B O 1
ATOM 2199 N N . PHE B 1 35 ? 0.515 41.75 25.594 1 85.5 35 PHE B N 1
ATOM 2200 C CA . PHE B 1 35 ? 1.3 40.625 26.125 1 85.5 35 PHE B CA 1
ATOM 2201 C C . PHE B 1 35 ? 0.553 39.312 25.938 1 85.5 35 PHE B C 1
ATOM 2203 O O . PHE B 1 35 ? 1.145 38.312 25.547 1 85.5 35 PHE B O 1
ATOM 2210 N N . ILE B 1 36 ? -0.796 39.344 26.094 1 85 36 ILE B N 1
ATOM 2211 C CA . ILE B 1 36 ? -1.61 38.125 25.938 1 85 36 ILE B CA 1
ATOM 2212 C C . ILE B 1 36 ? -1.64 37.719 24.469 1 85 36 ILE B C 1
ATOM 2214 O O . ILE B 1 36 ? -1.515 36.531 24.172 1 85 36 ILE B O 1
ATOM 2218 N N . SER B 1 37 ? -1.775 38.688 23.625 1 84.81 37 SER B N 1
ATOM 2219 C CA . SER B 1 37 ? -1.816 38.406 22.203 1 84.81 37 SER B CA 1
ATOM 2220 C C . SER B 1 37 ? -0.503 37.781 21.719 1 84.81 37 SER B C 1
ATOM 2222 O O . SER B 1 37 ? -0.504 36.812 20.953 1 84.81 37 SER B O 1
ATOM 2224 N N . ILE B 1 38 ? 0.566 38.312 22.234 1 85.94 38 ILE B N 1
ATOM 2225 C CA . ILE B 1 38 ? 1.887 37.812 21.859 1 85.94 38 ILE B CA 1
ATOM 2226 C C . ILE B 1 38 ? 2.076 36.406 22.375 1 85.94 38 ILE B C 1
ATOM 2228 O O . ILE B 1 38 ? 2.568 35.531 21.656 1 85.94 38 ILE B O 1
ATOM 2232 N N . ALA B 1 39 ? 1.585 36.219 23.594 1 86.44 39 ALA B N 1
ATOM 2233 C CA . ALA B 1 39 ? 1.683 34.875 24.172 1 86.44 39 ALA B CA 1
ATOM 2234 C C . ALA B 1 39 ? 0.856 33.875 23.375 1 86.44 39 ALA B C 1
ATOM 2236 O O . ALA B 1 39 ? 1.324 32.781 23.078 1 86.44 39 ALA B O 1
ATOM 2237 N N . TYR B 1 40 ? -0.331 34.281 22.984 1 88.56 40 TYR B N 1
ATOM 2238 C CA . TYR B 1 40 ? -1.218 33.438 22.203 1 88.56 40 TYR B CA 1
ATOM 2239 C C . TYR B 1 40 ? -0.636 33.156 20.828 1 88.56 40 TYR B C 1
ATOM 2241 O O . TYR B 1 40 ? -0.664 32 20.344 1 88.56 40 TYR B O 1
ATOM 2249 N N . MET B 1 41 ? -0.063 34.156 20.203 1 88.5 41 MET B N 1
ATOM 2250 C CA . MET B 1 41 ? 0.574 34 18.906 1 88.5 41 MET B CA 1
ATOM 2251 C C . MET B 1 41 ? 1.71 33 18.953 1 88.5 41 MET B C 1
ATOM 2253 O O . MET B 1 41 ? 1.825 32.125 18.078 1 88.5 41 MET B O 1
ATOM 2257 N N . HIS B 1 42 ? 2.424 33.156 20 1 90.38 42 HIS B N 1
ATOM 2258 C CA . HIS B 1 42 ? 3.539 32.219 20.188 1 90.38 42 HIS B CA 1
ATOM 2259 C C . HIS B 1 42 ? 3.045 30.797 20.344 1 90.38 42 HIS B C 1
ATOM 2261 O O . HIS B 1 42 ? 3.602 29.875 19.734 1 90.38 42 HIS B O 1
ATOM 2267 N N . TYR B 1 43 ? 1.92 30.688 21 1 90.12 43 TYR B N 1
ATOM 2268 C CA . TYR B 1 43 ? 1.353 29.359 21.25 1 90.12 43 TYR B CA 1
ATOM 2269 C C . TYR B 1 43 ? 0.856 28.734 19.938 1 90.12 43 TYR B C 1
ATOM 2271 O O . TYR B 1 43 ? 1.195 27.594 19.625 1 90.12 43 TYR B O 1
ATOM 2279 N N . VAL B 1 44 ? 0.152 29.453 19.125 1 90 44 VAL B N 1
ATOM 2280 C CA . VAL B 1 44 ? -0.458 28.938 17.906 1 90 44 VAL B CA 1
ATOM 2281 C C . VAL B 1 44 ? 0.625 28.641 16.875 1 90 44 VAL B C 1
ATOM 2283 O O . VAL B 1 44 ? 0.54 27.641 16.141 1 90 44 VAL B O 1
ATOM 2286 N N . ARG B 1 45 ? 1.602 29.453 16.844 1 90.19 45 ARG B N 1
ATOM 2287 C CA . ARG B 1 45 ? 2.717 29.25 15.922 1 90.19 45 ARG B CA 1
ATOM 2288 C C . ARG B 1 45 ? 3.43 27.938 16.219 1 90.19 45 ARG B C 1
ATOM 2290 O O . ARG B 1 45 ? 3.744 27.172 15.312 1 90.19 45 ARG B O 1
ATOM 2297 N N . ILE B 1 46 ? 3.574 27.688 17.484 1 90.56 46 ILE B N 1
ATOM 2298 C CA . ILE B 1 46 ? 4.27 26.469 17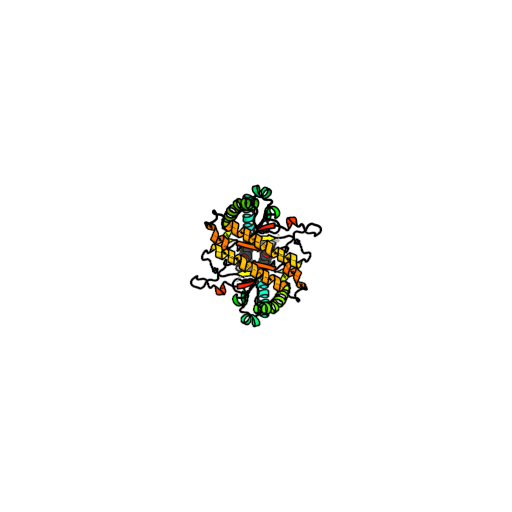.906 1 90.56 46 ILE B CA 1
ATOM 2299 C C . ILE B 1 46 ? 3.441 25.25 17.516 1 90.56 46 ILE B C 1
ATOM 2301 O O . ILE B 1 46 ? 3.977 24.281 16.984 1 90.56 46 ILE B O 1
ATOM 2305 N N . GLU B 1 47 ? 2.189 25.344 17.688 1 89.94 47 GLU B N 1
ATOM 2306 C CA . GLU B 1 47 ? 1.306 24.234 17.359 1 89.94 47 GLU B CA 1
ATOM 2307 C C . GLU B 1 47 ? 1.296 23.953 15.859 1 89.94 47 GLU B C 1
ATO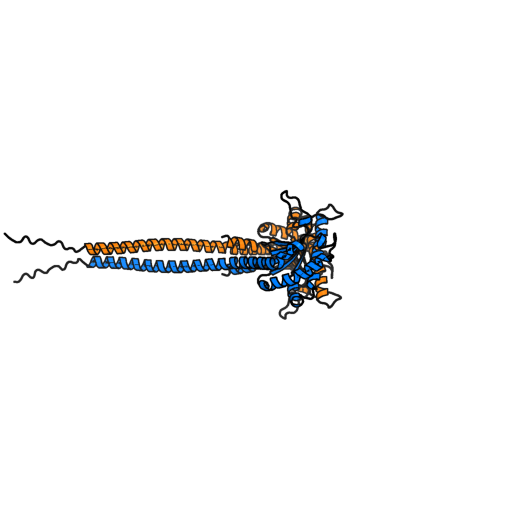M 2309 O O . GLU B 1 47 ? 1.335 22.797 15.438 1 89.94 47 GLU 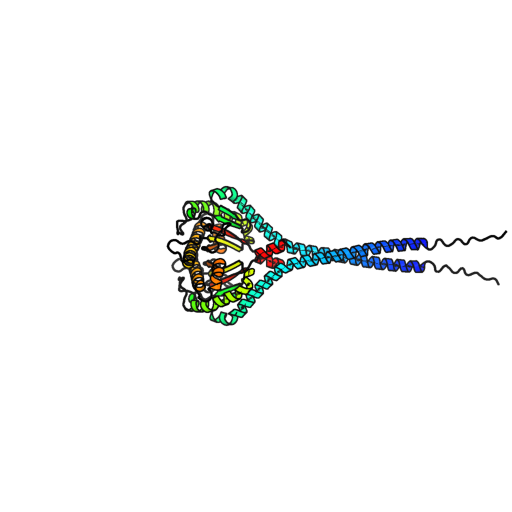B O 1
ATOM 2314 N N . LYS B 1 48 ? 1.227 25.031 15.141 1 91.06 48 LYS B N 1
ATOM 2315 C CA . LYS B 1 48 ? 1.269 24.906 13.688 1 91.06 48 LYS B CA 1
ATOM 2316 C C . LYS B 1 48 ? 2.549 24.219 13.234 1 91.06 48 LYS B C 1
ATOM 2318 O O . LYS B 1 48 ? 2.51 23.312 12.398 1 91.06 48 LYS B O 1
ATOM 2323 N N . GLU B 1 49 ? 3.613 24.578 13.836 1 90.44 49 GLU B N 1
ATOM 2324 C CA . GLU B 1 49 ? 4.906 24.031 13.445 1 90.44 49 GLU B CA 1
ATOM 2325 C C . GLU B 1 49 ? 5.023 22.562 13.852 1 90.44 49 GLU B C 1
ATOM 2327 O O . GLU B 1 49 ? 5.602 21.766 13.117 1 90.44 49 GLU B O 1
ATOM 2332 N N . LYS B 1 50 ? 4.438 22.25 14.961 1 90.94 50 LYS B N 1
ATOM 2333 C CA . LYS B 1 50 ? 4.465 20.859 15.422 1 90.94 50 LYS B CA 1
ATOM 2334 C C . LYS B 1 50 ? 3.699 19.953 14.461 1 90.94 50 LYS B C 1
ATOM 2336 O O . LYS B 1 50 ? 4.16 18.859 14.133 1 90.94 50 LYS B O 1
ATOM 2341 N N . ILE B 1 51 ? 2.639 20.453 14.016 1 91.75 51 ILE B N 1
ATOM 2342 C CA . ILE B 1 51 ? 1.811 19.688 13.094 1 91.75 51 ILE B CA 1
ATOM 2343 C C . ILE B 1 51 ? 2.559 19.469 11.781 1 91.75 51 ILE B C 1
ATOM 2345 O O . ILE B 1 51 ? 2.604 18.359 11.258 1 91.75 51 ILE B O 1
ATOM 2349 N N . LYS B 1 52 ? 3.146 20.391 11.328 1 91.88 52 LYS B N 1
ATOM 2350 C CA . LYS B 1 52 ? 3.867 20.328 10.055 1 91.88 52 LYS B CA 1
ATOM 2351 C C . LYS B 1 52 ? 5.141 19.5 10.188 1 91.88 52 LYS B C 1
ATOM 2353 O O . LYS B 1 52 ? 5.566 18.859 9.227 1 91.88 52 LYS B O 1
ATOM 2358 N N . GLU B 1 53 ? 5.66 19.516 11.328 1 93.06 53 GLU B N 1
ATOM 2359 C CA . GLU B 1 53 ? 6.906 18.797 11.57 1 93.06 53 GLU B CA 1
ATOM 2360 C C . GLU B 1 53 ? 6.73 17.297 11.336 1 93.06 53 GLU B C 1
ATOM 2362 O O . GLU B 1 53 ? 7.637 16.625 10.828 1 93.06 53 GLU B O 1
ATOM 2367 N N . VAL B 1 54 ? 5.609 16.766 11.617 1 94.25 54 VAL B N 1
ATOM 2368 C CA . VAL B 1 54 ? 5.355 15.344 11.414 1 94.25 54 VAL B CA 1
ATOM 2369 C C . VAL B 1 54 ? 5.434 15.016 9.922 1 94.25 54 VAL B C 1
ATOM 2371 O O . VAL B 1 54 ? 6.098 14.055 9.523 1 94.25 54 VAL B O 1
ATOM 2374 N N . ALA B 1 55 ? 4.848 15.766 9.094 1 94.81 55 ALA B N 1
ATOM 2375 C CA . ALA B 1 55 ? 4.852 15.555 7.652 1 94.81 55 ALA B CA 1
ATOM 2376 C C . ALA B 1 55 ? 6.254 15.719 7.074 1 94.81 55 ALA B C 1
ATOM 2378 O O . ALA B 1 55 ? 6.676 14.938 6.219 1 94.81 55 ALA B O 1
ATOM 2379 N N . VAL B 1 56 ? 6.93 16.703 7.535 1 95.56 56 VAL B N 1
ATOM 2380 C CA . VAL B 1 56 ? 8.273 16.969 7.043 1 95.56 56 VAL B CA 1
ATOM 2381 C C . VAL B 1 56 ? 9.227 15.859 7.469 1 95.56 56 VAL B C 1
ATOM 2383 O O . VAL B 1 56 ? 10.094 15.445 6.695 1 95.56 56 VAL B O 1
ATOM 2386 N N . ALA B 1 57 ? 9.055 15.414 8.688 1 94.94 57 ALA B N 1
ATOM 2387 C CA . ALA B 1 57 ? 9.875 14.297 9.156 1 94.94 57 ALA B CA 1
ATOM 2388 C C . ALA B 1 57 ? 9.656 13.055 8.297 1 94.94 57 ALA B C 1
ATOM 2390 O O . ALA B 1 57 ? 10.602 12.328 7.996 1 94.94 57 ALA B O 1
ATOM 2391 N N . TYR B 1 58 ? 8.438 12.789 7.93 1 96.06 58 TYR B N 1
ATOM 2392 C CA . TYR B 1 58 ? 8.102 11.68 7.043 1 96.06 58 TYR B CA 1
ATOM 2393 C C . TYR B 1 58 ? 8.812 11.82 5.703 1 96.06 58 TYR B C 1
ATOM 2395 O O . TYR B 1 58 ? 9.453 10.875 5.227 1 96.06 58 TYR B O 1
ATOM 2403 N N . GLU B 1 59 ? 8.727 12.961 5.105 1 95.12 59 GLU B N 1
ATOM 2404 C CA . GLU B 1 59 ? 9.359 13.219 3.814 1 95.12 59 GLU B CA 1
ATOM 2405 C C . GLU B 1 59 ? 10.875 13.07 3.908 1 95.12 59 GLU B C 1
ATOM 2407 O O . GLU B 1 59 ? 11.508 12.523 3.006 1 95.12 59 GLU B O 1
ATOM 2412 N N . ASN B 1 60 ? 11.438 13.586 4.988 1 95.56 60 ASN B N 1
ATOM 2413 C CA . ASN B 1 60 ? 12.883 13.484 5.191 1 95.56 60 ASN B CA 1
ATOM 2414 C C . ASN B 1 60 ? 13.328 12.031 5.336 1 95.56 60 ASN B C 1
ATOM 2416 O O . ASN B 1 60 ? 14.375 11.641 4.816 1 95.56 60 ASN B O 1
ATOM 2420 N N . ALA B 1 61 ? 12.484 11.258 6.02 1 95.94 61 ALA B N 1
ATOM 2421 C CA . ALA B 1 61 ? 12.789 9.836 6.16 1 95.94 61 ALA B CA 1
ATOM 2422 C C . ALA B 1 61 ? 12.773 9.133 4.805 1 95.94 61 ALA B C 1
ATOM 2424 O O . ALA B 1 61 ? 13.633 8.297 4.523 1 95.94 61 ALA B O 1
ATOM 2425 N N . GLN B 1 62 ? 11.852 9.469 3.979 1 96.69 62 GLN B N 1
ATOM 2426 C CA . GLN B 1 62 ? 11.781 8.906 2.633 1 96.69 62 GLN B CA 1
ATOM 2427 C C . GLN B 1 62 ? 13.023 9.273 1.821 1 96.69 62 GLN B C 1
ATOM 2429 O O . GLN B 1 62 ? 13.586 8.43 1.129 1 96.69 62 GLN B O 1
ATOM 2434 N N . LEU B 1 63 ? 13.391 10.547 1.928 1 97.12 63 LEU B N 1
ATOM 2435 C CA . LEU B 1 63 ? 14.555 11.039 1.197 1 97.12 63 LEU B CA 1
ATOM 2436 C C . LEU B 1 63 ? 15.828 10.352 1.681 1 97.12 63 LEU B C 1
ATOM 2438 O O . LEU B 1 63 ? 16.688 9.977 0.874 1 97.12 63 LEU B O 1
ATOM 2442 N N . GLN B 1 64 ? 15.945 10.219 2.967 1 97.81 64 GLN B N 1
ATOM 2443 C CA . GLN B 1 64 ? 17.109 9.562 3.531 1 97.81 64 GLN B CA 1
ATOM 2444 C C . GLN B 1 64 ? 17.203 8.109 3.068 1 97.81 64 GLN B C 1
ATOM 2446 O O . GLN B 1 64 ? 18.297 7.613 2.764 1 97.81 64 GLN B O 1
ATOM 2451 N N . LEU B 1 65 ? 16.094 7.434 3.025 1 98.38 65 LEU B N 1
ATOM 2452 C CA . LEU B 1 65 ? 16.078 6.059 2.541 1 98.38 65 LEU B CA 1
ATOM 2453 C C . LEU B 1 65 ? 16.484 5.988 1.075 1 98.38 65 LEU B C 1
ATOM 2455 O O . LEU B 1 65 ? 17.312 5.156 0.695 1 98.38 65 LEU B O 1
ATOM 2459 N N . TYR B 1 66 ? 15.945 6.867 0.248 1 98.5 66 TYR B N 1
ATOM 2460 C CA . TYR B 1 66 ? 16.328 6.934 -1.155 1 98.5 66 TYR B CA 1
ATOM 2461 C C . TYR B 1 66 ? 17.844 7.141 -1.292 1 98.5 66 TYR B C 1
ATOM 2463 O O . TYR B 1 66 ? 18.5 6.438 -2.061 1 98.5 66 TYR B O 1
ATOM 2471 N N . ASN B 1 67 ? 18.344 8.117 -0.526 1 98.38 67 ASN B N 1
ATOM 2472 C CA . ASN B 1 67 ? 19.766 8.43 -0.601 1 98.38 67 ASN B CA 1
ATOM 2473 C C . ASN B 1 67 ? 20.625 7.246 -0.169 1 98.38 67 ASN B C 1
ATOM 2475 O O . ASN B 1 67 ? 21.656 6.965 -0.783 1 98.38 67 ASN B O 1
ATOM 2479 N N . ALA B 1 68 ? 20.219 6.602 0.848 1 98.62 68 ALA B N 1
ATOM 2480 C CA . ALA B 1 68 ? 20.938 5.426 1.321 1 98.62 68 ALA B CA 1
ATOM 2481 C C . ALA B 1 68 ? 20.984 4.336 0.254 1 98.62 68 ALA B C 1
ATOM 2483 O O . ALA B 1 68 ? 22.031 3.729 0.018 1 98.62 68 ALA B O 1
ATOM 2484 N N . LEU B 1 69 ? 19.859 4.105 -0.404 1 98.75 69 LEU B N 1
ATOM 2485 C CA . LEU B 1 69 ? 19.797 3.131 -1.487 1 98.75 69 LEU B CA 1
ATOM 2486 C C . LEU B 1 69 ? 20.688 3.559 -2.652 1 98.75 69 LEU B C 1
ATOM 2488 O O . LEU B 1 69 ? 21.422 2.74 -3.213 1 98.75 69 LEU B O 1
ATOM 2492 N N . ASP B 1 70 ? 20.578 4.809 -2.998 1 98.38 70 ASP B N 1
ATOM 2493 C CA . ASP B 1 70 ? 21.344 5.34 -4.121 1 98.38 70 ASP B CA 1
ATOM 2494 C C . ASP B 1 70 ? 22.844 5.227 -3.863 1 98.38 70 ASP B C 1
ATOM 2496 O O . ASP B 1 70 ? 23.594 4.785 -4.734 1 98.38 70 ASP B O 1
ATOM 2500 N N . ILE B 1 71 ? 23.281 5.574 -2.695 1 98.25 71 ILE B N 1
ATOM 2501 C CA . ILE B 1 71 ? 24.688 5.496 -2.322 1 98.25 71 ILE B CA 1
ATOM 2502 C C . ILE B 1 71 ? 25.156 4.043 -2.352 1 98.25 71 ILE B C 1
ATOM 2504 O O . ILE B 1 71 ? 26.219 3.732 -2.895 1 98.25 71 ILE B O 1
ATOM 2508 N N . GLU B 1 72 ? 24.344 3.176 -1.822 1 98.56 72 GLU B N 1
ATOM 2509 C CA . GLU B 1 72 ? 24.703 1.768 -1.716 1 98.56 72 GLU B CA 1
ATOM 2510 C C . GLU B 1 72 ? 24.844 1.128 -3.094 1 98.56 72 GLU B C 1
ATOM 2512 O O . GLU B 1 72 ? 25.719 0.287 -3.307 1 98.56 72 GLU B O 1
ATOM 2517 N N . PHE B 1 73 ? 23.938 1.591 -4.086 1 98.62 73 PHE B N 1
ATOM 2518 C CA . PHE B 1 73 ? 23.828 0.786 -5.293 1 98.62 73 PHE B CA 1
ATOM 2519 C C . PHE B 1 73 ? 24.266 1.581 -6.52 1 98.62 73 PHE B C 1
ATOM 2521 O O . PHE B 1 73 ? 24.297 1.048 -7.629 1 98.62 73 PHE B O 1
ATOM 2528 N N . ALA B 1 74 ? 24.625 2.85 -6.438 1 97.56 74 ALA B N 1
ATOM 2529 C CA . ALA B 1 74 ? 24.875 3.762 -7.551 1 97.56 74 ALA B CA 1
ATOM 2530 C C . ALA B 1 74 ? 25.859 3.154 -8.547 1 97.56 74 ALA B C 1
ATOM 2532 O O . ALA B 1 74 ? 25.672 3.244 -9.758 1 97.56 74 ALA B O 1
ATOM 2533 N N . LYS B 1 75 ? 26.875 2.488 -8.078 1 97.88 75 LYS B N 1
ATOM 2534 C CA . LYS B 1 75 ? 27.938 1.995 -8.945 1 97.88 75 LYS B CA 1
ATOM 2535 C C . LYS B 1 75 ? 27.516 0.727 -9.672 1 97.88 75 LYS B C 1
ATOM 2537 O O . LYS B 1 75 ? 28.109 0.354 -10.688 1 97.88 75 LYS B O 1
ATOM 2542 N N . ASP B 1 76 ? 26.484 0.091 -9.156 1 98.19 76 ASP B N 1
ATOM 2543 C CA . ASP B 1 76 ? 26.094 -1.215 -9.68 1 98.19 76 ASP B CA 1
ATOM 2544 C C . ASP B 1 76 ? 24.906 -1.096 -10.625 1 98.19 76 ASP B C 1
ATOM 2546 O O . ASP B 1 76 ? 24.641 -2.004 -11.414 1 98.19 76 ASP B O 1
ATOM 2550 N N . LEU B 1 77 ? 24.156 -0.006 -10.57 1 97.81 77 LEU B N 1
ATOM 2551 C CA . LEU B 1 77 ? 22.859 0.113 -11.219 1 97.81 77 LEU B CA 1
ATOM 2552 C C . LEU B 1 77 ? 22.984 -0.057 -12.727 1 97.81 77 LEU B C 1
ATOM 2554 O O . LEU B 1 77 ? 22.188 -0.757 -13.352 1 97.81 77 LEU B O 1
ATOM 2558 N N . GLN B 1 78 ? 23.969 0.532 -13.297 1 96.19 78 GLN B N 1
ATOM 2559 C CA . GLN B 1 78 ? 24.156 0.428 -14.742 1 96.19 78 GLN B CA 1
ATOM 2560 C C . GLN B 1 78 ? 24.438 -1.012 -15.156 1 96.19 78 GLN B C 1
ATOM 2562 O O . GLN B 1 78 ? 23.828 -1.523 -16.094 1 96.19 78 GLN B O 1
ATOM 2567 N N . ASP B 1 79 ? 25.328 -1.649 -14.422 1 95.56 79 ASP B N 1
ATOM 2568 C CA . ASP B 1 79 ? 25.688 -3.029 -14.734 1 95.56 79 ASP B CA 1
ATOM 2569 C C . ASP B 1 79 ? 24.484 -3.961 -14.594 1 95.56 79 ASP B C 1
ATOM 2571 O O . ASP B 1 79 ? 24.375 -4.945 -15.32 1 95.56 79 ASP B O 1
ATOM 2575 N N . TRP B 1 80 ? 23.594 -3.648 -13.648 1 96.38 80 TRP B N 1
ATOM 2576 C CA . TRP B 1 80 ? 22.406 -4.473 -13.391 1 96.38 80 TRP B CA 1
ATOM 2577 C C . TRP B 1 80 ? 21.25 -4.066 -14.297 1 96.38 80 TRP B C 1
ATOM 2579 O O . TRP B 1 80 ? 20.188 -4.691 -14.273 1 96.38 80 TRP B O 1
ATOM 2589 N N . ASP B 1 81 ? 21.375 -3 -15.133 1 96 81 ASP B N 1
ATOM 2590 C CA . ASP B 1 81 ? 20.281 -2.391 -15.867 1 96 81 ASP B CA 1
ATOM 2591 C C . ASP B 1 81 ? 19.094 -2.092 -14.945 1 96 81 ASP B C 1
ATOM 2593 O O . ASP B 1 81 ? 17.969 -2.51 -15.219 1 96 81 ASP B O 1
ATOM 2597 N N . ALA B 1 82 ? 19.422 -1.372 -13.852 1 97.5 82 ALA B N 1
ATOM 2598 C CA . ALA B 1 82 ? 18.438 -1.03 -12.82 1 97.5 82 ALA B CA 1
ATOM 2599 C C . ALA B 1 82 ? 18.453 0.466 -12.523 1 97.5 82 ALA B C 1
ATOM 2601 O O . ALA B 1 82 ? 19.359 1.185 -12.969 1 97.5 82 ALA B O 1
ATOM 2602 N N . GLU B 1 83 ? 17.453 0.896 -11.891 1 97.5 83 GLU B N 1
ATOM 2603 C CA . GLU B 1 83 ? 17.344 2.281 -11.445 1 97.5 83 GLU B CA 1
ATOM 2604 C C . GLU B 1 83 ? 16.562 2.381 -10.141 1 97.5 83 GLU B C 1
ATOM 2606 O O . GLU B 1 83 ? 15.875 1.432 -9.75 1 97.5 83 GLU B O 1
ATOM 2611 N N . ILE B 1 84 ? 16.75 3.416 -9.477 1 98.31 84 ILE B N 1
ATOM 2612 C CA . ILE B 1 84 ? 16 3.68 -8.25 1 98.31 84 ILE B CA 1
ATOM 2613 C C . ILE B 1 84 ? 15.109 4.898 -8.453 1 98.31 84 ILE B C 1
ATOM 2615 O O . ILE B 1 84 ? 15.555 5.941 -8.93 1 98.31 84 ILE B O 1
ATOM 2619 N N . ASP B 1 85 ? 13.883 4.727 -8.164 1 97.06 85 ASP B N 1
ATOM 2620 C CA . ASP B 1 85 ? 12.93 5.832 -8.258 1 97.06 85 ASP B CA 1
ATOM 2621 C C . ASP B 1 85 ? 12.828 6.578 -6.926 1 97.06 85 ASP B C 1
ATOM 2623 O O . ASP B 1 85 ? 12.484 5.984 -5.898 1 97.06 85 ASP B O 1
ATOM 2627 N N . LYS B 1 86 ? 13.023 7.832 -6.969 1 95.31 86 LYS B N 1
ATOM 2628 C CA . LYS B 1 86 ? 13.07 8.656 -5.766 1 95.31 86 LYS B CA 1
ATOM 2629 C C . LYS B 1 86 ? 11.688 8.766 -5.125 1 95.31 86 LYS B C 1
ATOM 2631 O O . LYS B 1 86 ? 11.562 8.727 -3.898 1 95.31 86 LYS B O 1
ATOM 2636 N N . GLN B 1 87 ? 10.711 8.844 -5.918 1 92.94 87 GLN B N 1
ATOM 2637 C CA . GLN B 1 87 ? 9.375 9.109 -5.41 1 92.94 87 GLN B CA 1
ATOM 2638 C C . GLN B 1 87 ? 8.75 7.84 -4.832 1 92.94 87 GLN B C 1
ATOM 2640 O O . GLN B 1 87 ? 8.094 7.883 -3.787 1 92.94 87 GLN B O 1
ATOM 2645 N N . THR B 1 88 ? 9.008 6.738 -5.445 1 95.25 88 THR B N 1
ATOM 2646 C CA . THR B 1 88 ? 8.289 5.531 -5.055 1 95.25 88 THR B CA 1
ATOM 2647 C C . THR B 1 88 ? 9.195 4.602 -4.246 1 95.25 88 THR B C 1
ATOM 2649 O O . THR B 1 88 ? 8.727 3.592 -3.715 1 95.25 88 THR B O 1
ATOM 2652 N N . LEU B 1 89 ? 10.477 4.875 -4.102 1 97.88 89 LEU B N 1
ATOM 2653 C CA . LEU B 1 89 ? 11.453 4.055 -3.395 1 97.88 89 LEU B CA 1
ATOM 2654 C C . LEU B 1 89 ? 11.508 2.646 -3.982 1 97.88 89 LEU B C 1
ATOM 2656 O O . LEU B 1 89 ? 11.523 1.66 -3.242 1 97.88 89 LEU B O 1
ATOM 2660 N N . GLU B 1 90 ? 11.484 2.596 -5.273 1 98.19 90 GLU B N 1
ATOM 2661 C CA . GLU B 1 90 ? 11.547 1.343 -6.02 1 98.19 90 GLU B CA 1
ATOM 2662 C C . GLU B 1 90 ? 12.922 1.14 -6.645 1 98.19 90 GLU B C 1
ATOM 2664 O O . GLU B 1 90 ? 13.453 2.043 -7.293 1 98.19 90 GLU B O 1
ATOM 2669 N N . VAL B 1 91 ? 13.492 0.016 -6.379 1 98.56 91 VAL B N 1
ATOM 2670 C CA . VAL B 1 91 ? 14.586 -0.457 -7.223 1 98.56 91 VAL B CA 1
ATOM 2671 C C . VAL B 1 91 ? 14.023 -1.29 -8.375 1 98.56 91 VAL B C 1
ATOM 2673 O O . VAL B 1 91 ? 13.43 -2.348 -8.148 1 98.56 91 VAL B O 1
ATOM 2676 N N . ARG B 1 92 ? 14.203 -0.819 -9.57 1 97.75 92 ARG B N 1
ATOM 2677 C CA . ARG B 1 92 ? 13.602 -1.433 -10.742 1 97.75 92 ARG B CA 1
ATOM 2678 C C . ARG B 1 92 ? 14.648 -2.135 -11.602 1 97.75 92 ARG B C 1
ATOM 2680 O O . ARG B 1 92 ? 15.602 -1.506 -12.062 1 97.75 92 ARG B O 1
ATOM 2687 N N . PHE B 1 93 ? 14.484 -3.355 -11.734 1 97.69 93 PHE B N 1
ATOM 2688 C CA . PHE B 1 93 ? 15.297 -4.121 -12.68 1 97.69 93 PHE B CA 1
ATOM 2689 C C . PHE B 1 93 ? 14.602 -4.211 -14.039 1 97.69 93 PHE B C 1
ATOM 2691 O O . PHE B 1 93 ? 13.508 -4.766 -14.148 1 97.69 93 PHE B O 1
ATOM 2698 N N . LYS B 1 94 ? 15.203 -3.668 -15.164 1 92.06 94 LYS B N 1
ATOM 2699 C CA . LYS B 1 94 ? 14.516 -3.334 -16.406 1 92.06 94 LYS B CA 1
ATOM 2700 C C . LYS B 1 94 ? 14.883 -4.32 -17.516 1 92.06 94 LYS B C 1
ATOM 2702 O O . LYS B 1 94 ? 14.672 -4.039 -18.703 1 92.06 94 LYS B O 1
ATOM 2707 N N . SER B 1 95 ? 15.445 -5.453 -17.375 1 83.19 95 SER B N 1
ATOM 2708 C CA . SER B 1 95 ? 15.805 -6.375 -18.453 1 83.19 95 SER B CA 1
ATOM 2709 C C . SER B 1 95 ? 15.242 -7.77 -18.188 1 83.19 95 SER B C 1
ATOM 2711 O O . SER B 1 95 ? 15.969 -8.672 -17.781 1 83.19 95 SER B O 1
ATOM 2713 N N . PRO B 1 96 ? 13.922 -7.883 -18.547 1 74.44 96 PRO B N 1
ATOM 2714 C CA . PRO B 1 96 ? 13.289 -9.148 -18.156 1 74.44 96 PRO B CA 1
ATOM 2715 C C . PRO B 1 96 ? 13.969 -10.359 -18.797 1 74.44 96 PRO B C 1
ATOM 2717 O O . PRO B 1 96 ? 14.016 -11.438 -18.203 1 74.44 96 PRO B O 1
ATOM 2720 N N . ASP B 1 97 ? 14.523 -10.078 -19.969 1 80.25 97 ASP B N 1
ATOM 2721 C CA . ASP B 1 97 ? 15.164 -11.195 -20.656 1 80.25 97 ASP B CA 1
ATOM 2722 C C . ASP B 1 97 ? 16.422 -11.656 -19.906 1 80.25 97 ASP B C 1
ATOM 2724 O O . ASP B 1 97 ? 16.859 -12.797 -20.078 1 80.25 97 ASP B O 1
ATOM 2728 N N . VAL B 1 98 ? 16.875 -10.781 -19.125 1 84.06 98 VAL B N 1
ATOM 2729 C CA . VAL B 1 98 ? 18.062 -11.102 -18.328 1 84.06 98 VAL B CA 1
ATOM 2730 C C . VAL B 1 98 ? 17.641 -11.719 -17 1 84.06 98 VAL B C 1
ATOM 2732 O O . VAL B 1 98 ? 18.406 -12.453 -16.375 1 84.06 98 VAL B O 1
ATOM 2735 N N . LEU B 1 99 ? 16.438 -11.43 -16.703 1 91.81 99 LEU B N 1
ATOM 2736 C CA . LEU B 1 99 ? 16 -11.828 -15.359 1 91.81 99 LEU B CA 1
ATOM 2737 C C . LEU B 1 99 ? 15.43 -13.242 -15.367 1 91.81 99 LEU B C 1
ATOM 2739 O O . LEU B 1 99 ? 15.719 -14.039 -14.469 1 91.81 99 LEU B O 1
ATOM 2743 N N . PHE B 1 100 ? 14.688 -13.492 -16.516 1 95.31 100 PHE B N 1
ATOM 2744 C CA . PHE B 1 100 ? 13.977 -14.766 -16.578 1 95.31 100 PHE B CA 1
ATOM 2745 C C . PHE B 1 100 ? 14.055 -15.367 -17.969 1 95.31 100 PHE B C 1
ATOM 2747 O O . PHE B 1 100 ? 14.375 -14.664 -18.938 1 95.31 100 PHE B O 1
ATOM 2754 N N . GLY B 1 101 ? 13.773 -16.703 -18.031 1 87 101 GLY B N 1
ATOM 2755 C CA . GLY B 1 101 ? 13.547 -17.297 -19.344 1 87 101 GLY B CA 1
ATOM 2756 C C . GLY B 1 101 ? 12.266 -16.828 -20 1 87 101 GLY B C 1
ATOM 2757 O O . GLY B 1 101 ? 11.391 -16.266 -19.344 1 87 101 GLY B O 1
ATOM 2758 N N . LEU B 1 102 ? 12.18 -16.922 -21.281 1 81.75 102 LEU B N 1
ATOM 2759 C CA . LEU B 1 102 ? 10.984 -16.516 -22 1 81.75 102 LEU B CA 1
ATOM 2760 C C . LEU B 1 102 ? 9.75 -17.25 -21.484 1 81.75 102 LEU B C 1
ATOM 2762 O O . LEU B 1 102 ? 9.727 -18.484 -21.422 1 81.75 102 LEU B O 1
ATOM 2766 N N . GLY B 1 103 ? 8.836 -16.5 -21.031 1 86.56 103 GLY B N 1
ATOM 2767 C CA . GLY B 1 103 ? 7.602 -17.062 -20.516 1 86.56 103 GLY B CA 1
ATOM 2768 C C . GLY B 1 103 ? 7.816 -17.969 -19.312 1 86.56 103 GLY B C 1
ATOM 2769 O O . GLY B 1 103 ? 6.969 -18.797 -19 1 86.56 103 GLY B O 1
ATOM 2770 N N . SER B 1 104 ? 8.906 -17.797 -18.672 1 93.5 104 SER B N 1
ATOM 2771 C CA . SER B 1 104 ? 9.289 -18.703 -17.578 1 93.5 104 SER B CA 1
ATOM 2772 C C . SER B 1 104 ? 9.445 -17.938 -16.266 1 93.5 104 SER B C 1
ATOM 2774 O O . SER B 1 104 ? 9.672 -16.734 -16.266 1 93.5 104 SER B O 1
ATOM 2776 N N . THR B 1 105 ? 9.25 -18.688 -15.227 1 96 105 THR B N 1
ATOM 2777 C CA . THR B 1 105 ? 9.453 -18.125 -13.898 1 96 105 THR B CA 1
ATOM 2778 C C . THR B 1 105 ? 10.844 -18.469 -13.367 1 96 105 THR B C 1
ATOM 2780 O O . THR B 1 105 ? 11.203 -18.094 -12.25 1 96 105 THR B O 1
ATOM 2783 N N . GLU B 1 106 ? 11.602 -19.219 -14.141 1 96.31 106 GLU B N 1
ATOM 2784 C CA . GLU B 1 106 ? 12.93 -19.641 -13.695 1 96.31 106 GLU B CA 1
ATOM 2785 C C . GLU B 1 106 ? 13.93 -18.484 -13.781 1 96.31 106 GLU B C 1
ATOM 2787 O O . GLU B 1 106 ? 14.109 -17.891 -14.844 1 96.31 106 GLU B O 1
ATOM 2792 N N . LEU B 1 107 ? 14.594 -18.219 -12.672 1 97.19 107 LEU B N 1
ATOM 2793 C CA . LEU B 1 107 ? 15.617 -17.172 -12.648 1 97.19 107 LEU B CA 1
ATOM 2794 C C . LEU B 1 107 ? 16.828 -17.578 -13.484 1 97.19 107 LEU B C 1
ATOM 2796 O O . LEU B 1 107 ? 17.312 -18.703 -13.383 1 97.19 107 LEU B O 1
ATOM 2800 N N . LYS B 1 108 ? 17.234 -16.672 -14.273 1 96.81 108 LYS B N 1
ATOM 2801 C CA . LYS B 1 108 ? 18.469 -16.922 -15.023 1 96.81 108 LYS B CA 1
ATOM 2802 C C . LYS B 1 108 ? 19.688 -16.75 -14.141 1 96.81 108 LYS B C 1
ATOM 2804 O O . LYS B 1 108 ? 19.641 -16.047 -13.125 1 96.81 108 LYS B O 1
ATOM 2809 N N . PRO B 1 109 ? 20.797 -17.406 -14.484 1 96.5 109 PRO B N 1
ATOM 2810 C CA . PRO B 1 109 ? 22.016 -17.344 -13.664 1 96.5 109 PRO B CA 1
ATOM 2811 C C . PRO B 1 109 ? 22.484 -15.922 -13.414 1 96.5 109 PRO B C 1
ATOM 2813 O O . PRO B 1 109 ? 22.891 -15.586 -12.297 1 96.5 109 PRO B O 1
ATOM 2816 N N . LYS B 1 110 ? 22.406 -15.086 -14.367 1 95.5 110 LYS B N 1
ATOM 2817 C CA . LYS B 1 110 ? 22.844 -13.711 -14.203 1 95.5 110 LYS B CA 1
ATOM 2818 C C . LYS B 1 110 ? 22.016 -12.984 -13.148 1 95.5 110 LYS B C 1
ATOM 2820 O O . LYS B 1 110 ? 22.547 -12.242 -12.328 1 95.5 110 LYS B O 1
ATOM 2825 N N . PHE B 1 111 ? 20.734 -13.156 -13.18 1 96.69 111 PHE B N 1
ATOM 2826 C CA . PHE B 1 111 ? 19.875 -12.516 -12.195 1 96.69 111 PHE B CA 1
ATOM 2827 C C . PHE B 1 111 ? 20.141 -13.055 -10.797 1 96.69 111 PHE B C 1
ATOM 2829 O O . PHE B 1 111 ? 20.125 -12.305 -9.82 1 96.69 111 PHE B O 1
ATOM 2836 N N . LYS B 1 112 ? 20.375 -14.359 -10.695 1 96.88 112 LYS B N 1
ATOM 2837 C CA . LYS B 1 112 ? 20.734 -14.938 -9.406 1 96.88 112 LYS B CA 1
ATOM 2838 C C . LYS B 1 112 ? 21.984 -14.273 -8.828 1 96.88 112 LYS B C 1
ATOM 2840 O O . LYS B 1 112 ? 22.031 -13.945 -7.645 1 96.88 112 LYS B O 1
ATOM 2845 N N . LEU B 1 113 ? 22.953 -14.039 -9.695 1 96.81 113 LEU B N 1
ATOM 2846 C CA . LEU B 1 113 ? 24.188 -13.367 -9.258 1 96.81 113 LEU B CA 1
ATOM 2847 C C . LEU B 1 113 ? 23.891 -11.953 -8.789 1 96.81 113 LEU B C 1
ATOM 2849 O O . LEU B 1 113 ? 24.438 -11.5 -7.785 1 96.81 113 LEU B O 1
ATOM 2853 N N . ILE B 1 114 ? 23.047 -11.273 -9.531 1 96.88 114 ILE B N 1
ATOM 2854 C CA . ILE B 1 114 ? 22.656 -9.922 -9.148 1 96.88 114 ILE B CA 1
ATOM 2855 C C . ILE B 1 114 ? 21.969 -9.945 -7.793 1 96.88 114 ILE B C 1
ATOM 2857 O O . ILE B 1 114 ? 22.297 -9.156 -6.902 1 96.88 114 ILE B O 1
ATOM 2861 N N . LEU B 1 115 ? 21.047 -10.859 -7.598 1 97.31 115 LEU B N 1
ATOM 2862 C CA . LEU B 1 115 ? 20.297 -10.961 -6.355 1 97.31 115 LEU B CA 1
ATOM 2863 C C . LEU B 1 115 ? 21.219 -11.297 -5.184 1 97.31 115 LEU B C 1
ATOM 2865 O O . LEU B 1 115 ? 21.031 -10.789 -4.078 1 97.31 115 LEU B O 1
ATOM 2869 N N . ASP B 1 116 ? 22.203 -12.141 -5.434 1 97.12 116 ASP B N 1
ATOM 2870 C CA . ASP B 1 116 ? 23.156 -12.516 -4.402 1 97.12 116 ASP B CA 1
ATOM 2871 C C . ASP B 1 116 ? 23.922 -11.289 -3.883 1 97.12 116 ASP B C 1
ATOM 2873 O O . ASP B 1 116 ? 24.25 -11.219 -2.701 1 97.12 116 ASP B O 1
ATOM 2877 N N . ASP B 1 117 ? 24.156 -10.422 -4.754 1 97 117 ASP B N 1
ATOM 2878 C CA . ASP B 1 117 ? 24.875 -9.211 -4.387 1 97 117 ASP B CA 1
ATOM 2879 C C . ASP B 1 117 ? 23.938 -8.156 -3.826 1 97 117 ASP B C 1
ATOM 2881 O O . ASP B 1 117 ? 24.188 -7.582 -2.764 1 97 117 ASP B O 1
ATOM 2885 N N . PHE B 1 118 ? 22.828 -7.91 -4.445 1 98.06 118 PHE B N 1
ATOM 2886 C CA . PHE B 1 118 ? 21.875 -6.848 -4.188 1 98.06 118 PHE B CA 1
ATOM 2887 C C . PHE B 1 118 ? 21.156 -7.07 -2.861 1 98.06 118 PHE B C 1
ATOM 2889 O O . PHE B 1 118 ? 21.125 -6.18 -2.008 1 98.06 118 PHE B O 1
ATOM 2896 N N . PHE B 1 119 ? 20.656 -8.234 -2.646 1 98.25 119 PHE B N 1
ATOM 2897 C CA . PHE B 1 119 ? 19.609 -8.398 -1.642 1 98.25 119 PHE B CA 1
ATOM 2898 C C . PHE B 1 119 ? 20.188 -8.25 -0.237 1 98.25 119 PHE B C 1
ATOM 2900 O O . PHE B 1 119 ? 19.609 -7.551 0.602 1 98.25 119 PHE B O 1
ATOM 2907 N N . PRO B 1 120 ? 21.344 -8.906 0.111 1 97.31 120 PRO B N 1
ATOM 2908 C CA . PRO B 1 120 ? 21.906 -8.68 1.448 1 97.31 120 PRO B CA 1
ATOM 2909 C C . PRO B 1 120 ? 22.188 -7.207 1.725 1 97.31 120 PRO B C 1
ATOM 2911 O O . PRO B 1 120 ? 21.969 -6.727 2.838 1 97.31 120 PRO B O 1
ATOM 2914 N N . ARG B 1 121 ? 22.672 -6.508 0.688 1 97.5 121 ARG B N 1
ATOM 2915 C CA . ARG B 1 121 ? 22.953 -5.082 0.823 1 97.5 121 ARG B CA 1
ATOM 2916 C C . ARG B 1 121 ? 21.672 -4.281 0.986 1 97.5 121 ARG B C 1
ATOM 2918 O O . ARG B 1 121 ? 21.625 -3.326 1.766 1 97.5 121 ARG B O 1
ATOM 2925 N N . TYR B 1 122 ? 20.672 -4.664 0.259 1 98.31 122 TYR B N 1
ATOM 2926 C CA . TYR B 1 122 ? 19.359 -4.051 0.347 1 98.31 122 TYR B CA 1
ATOM 2927 C C . TYR B 1 122 ? 18.797 -4.172 1.757 1 98.31 122 TYR B C 1
ATOM 2929 O O . TYR B 1 122 ? 18.344 -3.184 2.34 1 98.31 122 TYR B O 1
ATOM 2937 N N . LEU B 1 123 ? 18.891 -5.328 2.355 1 97.69 123 LEU B N 1
ATOM 2938 C CA . LEU B 1 123 ? 18.406 -5.574 3.709 1 97.69 123 LEU B CA 1
ATOM 2939 C C . LEU B 1 123 ? 19.172 -4.73 4.723 1 97.69 123 LEU B C 1
ATOM 2941 O O . LEU B 1 123 ? 18.578 -4.195 5.664 1 97.69 123 LEU B O 1
ATOM 2945 N N . LYS B 1 124 ? 20.406 -4.664 4.5 1 96.38 124 LYS B N 1
ATOM 2946 C CA . LYS B 1 124 ? 21.234 -3.873 5.41 1 96.38 124 LYS B CA 1
ATOM 2947 C C . LYS B 1 124 ? 20.797 -2.414 5.422 1 96.38 124 LYS B C 1
ATOM 2949 O O . LYS B 1 124 ? 20.703 -1.796 6.488 1 96.38 124 LYS B O 1
ATOM 2954 N N . VAL B 1 125 ? 20.5 -1.898 4.262 1 98.12 125 VAL B N 1
ATOM 2955 C CA . VAL B 1 125 ? 20.031 -0.524 4.18 1 98.12 125 VAL B CA 1
ATOM 2956 C C . VAL B 1 125 ? 18.672 -0.408 4.887 1 98.12 125 VAL B C 1
ATOM 2958 O O . VAL B 1 125 ? 18.469 0.497 5.699 1 98.12 125 VAL B O 1
ATOM 2961 N N . LEU B 1 126 ? 17.797 -1.343 4.637 1 97.88 126 LEU B N 1
ATOM 2962 C CA . LEU B 1 126 ? 16.438 -1.283 5.176 1 97.88 126 LEU B CA 1
ATOM 2963 C C . LEU B 1 126 ? 16.438 -1.449 6.691 1 97.88 126 LEU B C 1
ATOM 2965 O O . LEU B 1 126 ? 15.547 -0.954 7.379 1 97.88 126 LEU B O 1
ATOM 2969 N N . ASP B 1 127 ? 17.438 -2.084 7.215 1 96.19 127 ASP B N 1
ATOM 2970 C CA . ASP B 1 127 ? 17.547 -2.311 8.656 1 96.19 127 ASP B CA 1
ATOM 2971 C C . ASP B 1 127 ? 17.469 -0.994 9.422 1 96.19 127 ASP B C 1
ATOM 2973 O O . ASP B 1 127 ? 16.891 -0.938 10.508 1 96.19 127 ASP B O 1
ATOM 2977 N N . ASN B 1 128 ? 17.984 0.002 8.867 1 96.06 128 ASN B N 1
ATOM 2978 C CA . ASN B 1 128 ? 18.062 1.295 9.539 1 96.06 128 ASN B CA 1
ATOM 2979 C C . ASN B 1 128 ? 16.734 2.043 9.469 1 96.06 128 ASN B C 1
ATOM 2981 O O . ASN B 1 128 ? 16.562 3.074 10.125 1 96.06 128 ASN B O 1
ATOM 2985 N N . TYR B 1 129 ? 15.758 1.472 8.703 1 96.75 129 TYR B N 1
ATOM 2986 C CA . TYR B 1 129 ? 14.523 2.211 8.469 1 96.75 129 TYR B CA 1
ATOM 2987 C C . TYR B 1 129 ? 13.305 1.335 8.734 1 96.75 129 TYR B C 1
ATOM 2989 O O . TYR B 1 129 ? 12.188 1.657 8.312 1 96.75 129 TYR B O 1
ATOM 2997 N N . GLN B 1 130 ? 13.414 0.235 9.43 1 95.94 130 GLN B N 1
ATOM 2998 C CA . GLN B 1 130 ? 12.352 -0.748 9.617 1 95.94 130 GLN B CA 1
ATOM 2999 C C . GLN B 1 130 ? 11.117 -0.112 10.25 1 95.94 130 GLN B C 1
ATOM 3001 O O . GLN B 1 130 ? 9.984 -0.459 9.898 1 95.94 130 GLN B O 1
ATOM 3006 N N . GLU B 1 131 ? 11.328 0.881 11.141 1 94.44 131 GLU B N 1
ATOM 3007 C CA . GLU B 1 131 ? 10.219 1.5 11.852 1 94.44 131 GLU B CA 1
ATOM 3008 C C . GLU B 1 131 ? 9.336 2.311 10.914 1 94.44 131 GLU B C 1
ATOM 3010 O O . GLU B 1 131 ? 8.188 2.637 11.242 1 94.44 131 GLU B O 1
ATOM 3015 N N . HIS B 1 132 ? 9.82 2.598 9.703 1 95.69 132 HIS B N 1
ATOM 3016 C CA . HIS B 1 132 ? 9.078 3.412 8.742 1 95.69 132 HIS B CA 1
ATOM 3017 C C . HIS B 1 132 ? 8.492 2.553 7.633 1 95.69 132 HIS B C 1
ATOM 3019 O O . HIS B 1 132 ? 7.754 3.053 6.781 1 95.69 132 HIS B O 1
ATOM 3025 N N . ILE B 1 133 ? 8.773 1.252 7.703 1 97.62 133 ILE B N 1
ATOM 3026 C CA . ILE B 1 133 ? 8.406 0.388 6.586 1 97.62 133 ILE B CA 1
ATOM 3027 C C . ILE B 1 133 ? 7.18 -0.442 6.957 1 97.62 133 ILE B C 1
ATOM 3029 O O . ILE B 1 133 ? 7.172 -1.121 7.988 1 97.62 133 ILE B O 1
ATOM 3033 N N . THR B 1 134 ? 6.172 -0.325 6.148 1 97.19 134 THR B N 1
ATOM 3034 C CA . THR B 1 134 ? 4.977 -1.14 6.324 1 97.19 134 THR B CA 1
ATOM 3035 C C . THR B 1 134 ? 5.102 -2.457 5.566 1 97.19 134 THR B C 1
ATOM 3037 O O . THR B 1 134 ? 4.691 -3.508 6.062 1 97.19 134 THR B O 1
ATOM 3040 N N . GLU B 1 135 ? 5.68 -2.398 4.41 1 98.19 135 GLU B N 1
ATOM 3041 C CA . GLU B 1 135 ? 5.801 -3.557 3.527 1 98.19 135 GLU B CA 1
ATOM 3042 C C . GLU B 1 135 ? 6.883 -3.338 2.475 1 98.19 135 GLU B C 1
ATOM 3044 O O . GLU B 1 135 ? 7.195 -2.197 2.123 1 98.19 135 GLU B O 1
ATOM 3049 N N . VAL B 1 136 ? 7.52 -4.414 2.09 1 98.75 136 VAL B N 1
ATOM 3050 C CA . VAL B 1 136 ? 8.398 -4.406 0.921 1 98.75 136 VAL B CA 1
ATOM 3051 C C . VAL B 1 136 ? 7.809 -5.297 -0.17 1 98.75 136 VAL B C 1
ATOM 3053 O O . VAL B 1 136 ? 7.609 -6.496 0.04 1 98.75 136 VAL B O 1
ATOM 3056 N N . ARG B 1 137 ? 7.582 -4.742 -1.312 1 98.81 137 ARG B N 1
ATOM 3057 C CA . ARG B 1 137 ? 6.922 -5.488 -2.381 1 98.81 137 ARG B CA 1
ATOM 3058 C C . ARG B 1 137 ? 7.906 -5.836 -3.492 1 98.81 137 ARG B C 1
ATOM 3060 O O . ARG B 1 137 ? 8.602 -4.957 -4.012 1 98.81 137 ARG B O 1
ATOM 3067 N N . ILE B 1 138 ? 8.008 -7.086 -3.725 1 98.81 138 ILE B N 1
ATOM 3068 C CA . ILE B 1 138 ? 8.57 -7.52 -5 1 98.81 138 ILE B CA 1
ATOM 3069 C C . ILE B 1 138 ? 7.48 -7.551 -6.062 1 98.81 138 ILE B C 1
ATOM 3071 O O . ILE B 1 138 ? 6.574 -8.383 -6.004 1 98.81 138 ILE B O 1
ATOM 3075 N N . GLU B 1 139 ? 7.574 -6.648 -6.973 1 98.62 139 GLU B N 1
ATOM 3076 C CA . GLU B 1 139 ? 6.516 -6.5 -7.969 1 98.62 139 GLU B CA 1
ATOM 3077 C C . GLU B 1 139 ? 6.98 -6.977 -9.344 1 98.62 139 GLU B C 1
ATOM 3079 O O . GLU B 1 139 ? 8.109 -6.691 -9.75 1 98.62 139 GLU B O 1
ATOM 3084 N N . GLY B 1 140 ? 6.16 -7.711 -9.961 1 97.69 140 GLY B N 1
ATOM 3085 C CA . GLY B 1 140 ? 6.395 -8.141 -11.328 1 97.69 140 GLY B CA 1
ATOM 3086 C C . GLY B 1 140 ? 5.43 -7.531 -12.32 1 97.69 140 GLY B C 1
ATOM 3087 O O . GLY B 1 140 ? 4.219 -7.516 -12.094 1 97.69 140 GLY B O 1
ATOM 3088 N N . HIS B 1 141 ? 5.973 -7.055 -13.391 1 97.38 141 HIS B N 1
ATOM 3089 C CA . HIS B 1 141 ? 5.199 -6.43 -14.461 1 97.38 141 HIS B CA 1
ATOM 3090 C C . HIS B 1 141 ? 5.508 -7.07 -15.805 1 97.38 141 HIS B C 1
ATOM 3092 O O . HIS B 1 141 ? 6.664 -7.383 -16.109 1 97.38 141 HIS B O 1
ATOM 3098 N N . THR B 1 142 ? 4.488 -7.203 -16.531 1 95.81 142 THR B N 1
ATOM 3099 C CA . THR B 1 142 ? 4.637 -7.711 -17.891 1 95.81 142 THR B CA 1
ATOM 3100 C C . THR B 1 142 ? 4.215 -6.652 -18.906 1 95.81 142 THR B C 1
ATOM 3102 O O . THR B 1 142 ? 3.658 -5.617 -18.547 1 95.81 142 THR B O 1
ATOM 3105 N N . SER B 1 143 ? 4.598 -6.883 -20.172 1 94.94 143 SER B N 1
ATOM 3106 C CA . SER B 1 143 ? 3.928 -6.164 -21.25 1 94.94 143 SER B CA 1
ATOM 3107 C C . SER B 1 143 ? 2.525 -6.711 -21.484 1 94.94 143 SER B C 1
ATOM 3109 O O . SER B 1 143 ? 2.119 -7.691 -20.859 1 94.94 143 SER B O 1
ATOM 3111 N N . THR B 1 144 ? 1.846 -6.109 -22.406 1 95.69 144 THR B N 1
ATOM 3112 C CA . THR B 1 144 ? 0.454 -6.48 -22.625 1 95.69 144 THR B CA 1
ATOM 3113 C C . THR B 1 144 ? 0.365 -7.723 -23.516 1 95.69 144 THR B C 1
ATOM 3115 O O . THR B 1 144 ? -0.68 -8.375 -23.578 1 95.69 144 THR B O 1
ATOM 3118 N N . ASP B 1 145 ? 1.464 -8.062 -24.109 1 92.56 145 ASP B N 1
ATOM 3119 C CA . ASP B 1 145 ? 1.438 -9.133 -25.109 1 92.56 145 ASP B CA 1
ATOM 3120 C C . ASP B 1 145 ? 1.595 -10.5 -24.438 1 92.56 145 ASP B C 1
ATOM 3122 O O . ASP B 1 145 ? 2.213 -10.617 -23.375 1 92.56 145 ASP B O 1
ATOM 3126 N N . TRP B 1 146 ? 0.9 -11.461 -25.031 1 93.69 146 TRP B N 1
ATOM 3127 C CA . TRP B 1 146 ? 1.1 -12.867 -24.703 1 93.69 146 TRP B CA 1
ATOM 3128 C C . TRP B 1 146 ? 1.162 -13.719 -25.953 1 93.69 146 TRP B C 1
ATOM 3130 O O . TRP B 1 146 ? 0.288 -13.633 -26.828 1 93.69 146 TRP B O 1
ATOM 3140 N N . THR B 1 147 ? 2.238 -14.5 -26.062 1 89.81 147 THR B N 1
ATOM 3141 C CA . THR B 1 147 ? 2.398 -15.344 -27.234 1 89.81 147 THR B CA 1
ATOM 3142 C C . THR B 1 147 ? 1.252 -16.344 -27.328 1 89.81 147 THR B C 1
ATOM 3144 O O . THR B 1 147 ? 0.913 -17.016 -26.344 1 89.81 147 THR B O 1
ATOM 3147 N N . GLY B 1 148 ? 0.608 -16.406 -28.547 1 89.94 148 GLY B N 1
ATOM 3148 C CA . GLY B 1 148 ? -0.398 -17.438 -28.797 1 89.94 148 GLY B CA 1
ATOM 3149 C C . GLY B 1 148 ? -1.817 -16.922 -28.641 1 89.94 148 GLY B C 1
ATOM 3150 O O . GLY B 1 148 ? -2.777 -17.688 -28.781 1 89.94 148 GLY B O 1
ATOM 3151 N N . THR B 1 149 ? -2.012 -15.734 -28.141 1 91 149 THR B N 1
ATOM 3152 C CA . THR B 1 149 ? -3.365 -15.203 -28.078 1 91 149 THR B CA 1
ATOM 3153 C C . THR B 1 149 ? -3.377 -13.711 -28.406 1 91 149 THR B C 1
ATOM 3155 O O . THR B 1 149 ? -2.42 -12.992 -28.109 1 91 149 THR B O 1
ATOM 3158 N N . THR B 1 150 ? -4.441 -13.305 -29.031 1 91.12 150 THR B N 1
ATOM 3159 C CA . THR B 1 150 ? -4.652 -11.883 -29.297 1 91.12 150 THR B CA 1
ATOM 3160 C C . THR B 1 150 ? -5.734 -11.312 -28.391 1 91.12 150 THR B C 1
ATOM 3162 O O . THR B 1 150 ? -5.996 -10.109 -28.406 1 91.12 150 THR B O 1
ATOM 3165 N N . ASN B 1 151 ? -6.391 -12.156 -27.609 1 94.88 151 ASN B N 1
ATOM 3166 C CA . ASN B 1 151 ? -7.379 -11.695 -26.641 1 94.88 151 ASN B CA 1
ATOM 3167 C C . ASN B 1 151 ? -6.719 -11.016 -25.438 1 94.88 151 ASN B C 1
ATOM 3169 O O . ASN B 1 151 ? -5.969 -11.641 -24.703 1 94.88 151 ASN B O 1
ATOM 3173 N N . PRO B 1 152 ? -7.004 -9.766 -25.25 1 93.81 152 PRO B N 1
ATOM 3174 C CA . PRO B 1 152 ? -6.289 -9.008 -24.219 1 93.81 152 PRO B CA 1
ATOM 3175 C C . PRO B 1 152 ? -6.57 -9.516 -22.812 1 93.81 152 PRO B C 1
ATOM 3177 O O . PRO B 1 152 ? -5.699 -9.438 -21.938 1 93.81 152 PRO B O 1
ATOM 3180 N N . ASP B 1 153 ? -7.785 -10.023 -22.594 1 94.19 153 ASP B N 1
ATOM 3181 C CA . ASP B 1 153 ? -8.125 -10.508 -21.25 1 94.19 153 ASP B CA 1
ATOM 3182 C C . ASP B 1 153 ? -7.398 -11.812 -20.938 1 94.19 153 ASP B C 1
ATOM 3184 O O . ASP B 1 153 ? -6.902 -12 -19.828 1 94.19 153 ASP B O 1
ATOM 3188 N N . ILE B 1 154 ? -7.289 -12.688 -21.953 1 96.31 154 ILE B N 1
ATOM 3189 C CA . ILE B 1 154 ? -6.539 -13.93 -21.781 1 96.31 154 ILE B CA 1
ATOM 3190 C C . ILE B 1 154 ? -5.066 -13.609 -21.547 1 96.31 154 ILE B C 1
ATOM 3192 O O . ILE B 1 154 ? -4.438 -14.172 -20.641 1 96.31 154 ILE B O 1
ATOM 3196 N N . ALA B 1 155 ? -4.555 -12.688 -22.344 1 97.19 155 ALA B N 1
ATOM 3197 C CA . ALA B 1 155 ? -3.17 -12.258 -22.172 1 97.19 155 ALA B CA 1
ATOM 3198 C C . ALA B 1 155 ? -2.932 -11.703 -20.781 1 97.19 155 ALA B C 1
ATOM 3200 O O . ALA B 1 155 ? -1.929 -12.031 -20.141 1 97.19 155 ALA B O 1
ATOM 3201 N N . TYR B 1 156 ? -3.877 -10.945 -20.312 1 97.56 156 TYR B N 1
ATOM 3202 C CA . TYR B 1 156 ? -3.756 -10.305 -19 1 97.56 156 TYR B CA 1
ATOM 3203 C C . TYR B 1 156 ? -3.654 -11.344 -17.891 1 97.56 156 TYR B C 1
ATOM 3205 O O . TYR B 1 156 ? -2.773 -11.258 -17.031 1 97.56 156 TYR B O 1
ATOM 3213 N N . PHE B 1 157 ? -4.449 -12.32 -17.844 1 97.75 157 PHE B N 1
ATOM 3214 C CA . PHE B 1 157 ? -4.461 -13.273 -16.75 1 97.75 157 PHE B CA 1
ATOM 3215 C C . PHE B 1 157 ? -3.338 -14.289 -16.906 1 97.75 157 PHE B C 1
ATOM 3217 O O . PHE B 1 157 ? -2.795 -14.781 -15.906 1 97.75 157 PHE B O 1
ATOM 3224 N N . ASN B 1 158 ? -2.93 -14.648 -18.172 1 97.56 158 ASN B N 1
ATOM 3225 C CA . ASN B 1 158 ? -1.702 -15.414 -18.344 1 97.56 158 ASN B CA 1
ATOM 3226 C C . ASN B 1 158 ? -0.488 -14.672 -17.812 1 97.56 158 ASN B C 1
ATOM 3228 O O . ASN B 1 158 ? 0.342 -15.25 -17.109 1 97.56 158 ASN B O 1
ATOM 3232 N N . ASN B 1 159 ? -0.464 -13.391 -18.156 1 97.06 159 ASN B N 1
ATOM 3233 C CA . ASN B 1 159 ? 0.608 -12.531 -17.656 1 97.06 159 ASN B CA 1
ATOM 3234 C C . ASN B 1 159 ? 0.564 -12.398 -16.141 1 97.06 159 ASN B C 1
ATOM 3236 O O . ASN B 1 159 ? 1.603 -12.242 -15.492 1 97.06 159 ASN B O 1
ATOM 3240 N N . MET B 1 160 ? -0.642 -12.484 -15.57 1 98.31 160 MET B N 1
ATOM 3241 C CA . MET B 1 160 ? -0.78 -12.438 -14.117 1 98.31 160 MET B CA 1
ATOM 3242 C C . MET B 1 160 ? -0.138 -13.656 -13.469 1 98.31 160 MET B C 1
ATOM 3244 O O . MET B 1 160 ? 0.632 -13.523 -12.516 1 98.31 160 MET B O 1
ATOM 3248 N N . ALA B 1 161 ? -0.437 -14.758 -14.008 1 98.12 161 ALA B N 1
ATOM 3249 C CA . ALA B 1 161 ? 0.175 -15.984 -13.492 1 98.12 161 ALA B CA 1
ATOM 3250 C C . ALA B 1 161 ? 1.694 -15.93 -13.617 1 98.12 161 ALA B C 1
ATOM 3252 O O . ALA B 1 161 ? 2.416 -16.312 -12.695 1 98.12 161 ALA B O 1
ATOM 3253 N N . LEU B 1 162 ? 2.141 -15.453 -14.734 1 97.12 162 LEU B N 1
ATOM 3254 C CA . LEU B 1 162 ? 3.574 -15.352 -14.992 1 97.12 162 LEU B CA 1
ATOM 3255 C C . LEU B 1 162 ? 4.234 -14.391 -14.016 1 97.12 162 LEU B C 1
ATOM 3257 O O . LEU B 1 162 ? 5.238 -14.727 -13.383 1 97.12 162 LEU B O 1
ATOM 3261 N N . SER B 1 163 ? 3.691 -13.195 -13.898 1 97.81 163 SER B N 1
ATOM 3262 C CA . SER B 1 163 ? 4.281 -12.18 -13.023 1 97.81 163 SER B CA 1
ATOM 3263 C C . SER B 1 163 ? 4.254 -12.617 -11.57 1 97.81 163 SER B C 1
ATOM 3265 O O . SER B 1 163 ? 5.215 -12.383 -10.828 1 97.81 163 SER B O 1
ATOM 3267 N N . GLN B 1 164 ? 3.186 -13.281 -11.117 1 98.62 164 GLN B N 1
ATOM 3268 C CA . GLN B 1 164 ? 3.135 -13.828 -9.766 1 98.62 164 GLN B CA 1
ATOM 3269 C C . GLN B 1 164 ? 4.203 -14.906 -9.57 1 98.62 164 GLN B C 1
ATOM 3271 O O . GLN B 1 164 ? 4.883 -14.922 -8.539 1 98.62 164 GLN B O 1
ATOM 3276 N N . GLY B 1 165 ? 4.289 -15.766 -10.531 1 98.25 165 GLY B N 1
ATOM 3277 C CA . GLY B 1 165 ? 5.301 -16.812 -10.453 1 98.25 165 GLY B CA 1
ATOM 3278 C C . GLY B 1 165 ? 6.715 -16.266 -10.375 1 98.25 165 GLY B C 1
ATOM 3279 O O . GLY B 1 165 ? 7.539 -16.75 -9.602 1 98.25 165 GLY B O 1
ATOM 3280 N N . ARG B 1 166 ? 6.98 -15.281 -11.156 1 98 166 ARG B N 1
ATOM 3281 C CA . ARG B 1 166 ? 8.32 -14.703 -11.195 1 98 166 ARG B CA 1
ATOM 3282 C C . ARG B 1 166 ? 8.664 -14.023 -9.875 1 98 166 ARG B C 1
ATOM 3284 O O . ARG B 1 166 ? 9.773 -14.195 -9.359 1 98 166 ARG B O 1
ATOM 3291 N N . THR B 1 167 ? 7.738 -13.289 -9.312 1 98.44 167 THR B N 1
ATOM 3292 C CA . THR B 1 167 ? 8.023 -12.609 -8.055 1 98.44 167 THR B CA 1
ATOM 3293 C C . THR B 1 167 ? 8.125 -13.617 -6.91 1 98.44 167 THR B C 1
ATOM 3295 O O . THR B 1 167 ? 8.922 -13.438 -5.988 1 98.44 167 THR B O 1
ATOM 3298 N N . ARG B 1 168 ? 7.309 -14.656 -6.934 1 98.62 168 ARG B N 1
ATOM 3299 C CA . ARG B 1 168 ? 7.434 -15.719 -5.938 1 98.62 168 ARG B CA 1
ATOM 3300 C C . ARG B 1 168 ? 8.805 -16.391 -6.02 1 98.62 168 ARG B C 1
ATOM 3302 O O . ARG B 1 168 ? 9.43 -16.656 -4.996 1 98.62 168 ARG B O 1
ATOM 3309 N N . ALA B 1 169 ? 9.25 -16.641 -7.27 1 98.06 169 ALA B N 1
ATOM 3310 C CA . ALA B 1 169 ? 10.562 -17.234 -7.477 1 98.06 169 ALA B CA 1
ATOM 3311 C C . ALA B 1 169 ? 11.672 -16.344 -6.926 1 98.06 169 ALA B C 1
ATOM 3313 O O . ALA B 1 169 ? 12.625 -16.828 -6.305 1 98.06 169 ALA B O 1
ATOM 3314 N N . VAL B 1 170 ? 11.547 -15.055 -7.176 1 98.44 170 VAL B N 1
ATOM 3315 C CA . VAL B 1 170 ? 12.523 -14.109 -6.656 1 98.44 170 VAL B CA 1
ATOM 3316 C C . VAL B 1 170 ? 12.531 -14.148 -5.133 1 98.44 170 VAL B C 1
ATOM 3318 O O . VAL B 1 170 ? 13.594 -14.266 -4.508 1 98.44 170 VAL B O 1
ATOM 3321 N N . LEU B 1 171 ? 11.391 -14.078 -4.512 1 98.56 171 LEU B N 1
ATOM 3322 C CA . LEU B 1 171 ? 11.289 -14.094 -3.055 1 98.56 171 LEU B CA 1
ATOM 3323 C C . LEU B 1 171 ? 11.875 -15.375 -2.48 1 98.56 171 LEU B C 1
ATOM 3325 O O . LEU B 1 171 ? 12.609 -15.344 -1.492 1 98.56 171 LEU B O 1
ATOM 3329 N N . GLN B 1 172 ? 11.516 -16.484 -3.096 1 97.56 172 GLN B N 1
ATOM 3330 C CA . GLN B 1 172 ? 12.016 -17.766 -2.615 1 97.56 172 GLN B CA 1
ATOM 3331 C C . GLN B 1 172 ? 13.539 -17.812 -2.701 1 97.56 172 GLN B C 1
ATOM 3333 O O . GLN B 1 172 ? 14.203 -18.266 -1.766 1 97.56 172 GLN B O 1
ATOM 3338 N N . TYR B 1 173 ? 14.078 -17.375 -3.789 1 97.38 173 TYR B N 1
ATOM 3339 C CA . TYR B 1 173 ? 15.523 -17.406 -3.98 1 97.38 173 TYR B CA 1
ATOM 3340 C C . TYR B 1 173 ? 16.234 -16.547 -2.932 1 97.38 173 TYR B C 1
ATOM 3342 O O . TYR B 1 173 ? 17.156 -17 -2.273 1 97.38 173 TYR B O 1
ATOM 3350 N N . VAL B 1 174 ? 15.766 -15.312 -2.768 1 97.44 174 VAL B N 1
ATOM 3351 C CA . VAL B 1 174 ? 16.469 -14.398 -1.879 1 97.44 174 VAL B CA 1
ATOM 3352 C C . VAL B 1 174 ? 16.281 -14.844 -0.429 1 97.44 174 VAL B C 1
ATOM 3354 O O . VAL B 1 174 ? 17.172 -14.633 0.409 1 97.44 174 VAL B O 1
ATOM 3357 N N . TYR B 1 175 ? 15.125 -15.422 -0.152 1 96.38 175 TYR B N 1
ATOM 3358 C CA . TYR B 1 175 ? 14.852 -15.969 1.174 1 96.38 175 TYR B CA 1
ATOM 3359 C C . TYR B 1 175 ? 15.867 -17.047 1.533 1 96.38 175 TYR B C 1
ATOM 3361 O O . TYR B 1 175 ? 16.219 -17.219 2.705 1 96.38 175 TYR B O 1
ATOM 3369 N N . ASP B 1 176 ? 16.359 -17.719 0.58 1 93.81 176 ASP B N 1
ATOM 3370 C CA . ASP B 1 176 ? 17.234 -18.875 0.797 1 93.81 176 ASP B CA 1
ATOM 3371 C C . ASP B 1 176 ? 18.703 -18.469 0.754 1 93.81 176 ASP B C 1
ATOM 3373 O O . ASP B 1 176 ? 19.594 -19.297 0.994 1 93.81 176 ASP B O 1
ATOM 3377 N N . ILE B 1 177 ? 18.922 -17.219 0.42 1 93.31 177 ILE B N 1
ATOM 3378 C CA . ILE B 1 177 ? 20.312 -16.766 0.439 1 93.31 177 ILE B CA 1
ATOM 3379 C C . ILE B 1 177 ? 20.891 -16.922 1.842 1 93.31 177 ILE B C 1
ATOM 3381 O O . ILE B 1 177 ? 20.25 -16.547 2.83 1 93.31 177 ILE B O 1
ATOM 3385 N N . LYS B 1 178 ? 21.922 -17.656 2.062 1 80 178 LYS B N 1
ATOM 3386 C CA . LYS B 1 178 ? 22.531 -18.062 3.32 1 80 178 LYS B CA 1
ATOM 3387 C C . LYS B 1 178 ? 22.797 -16.859 4.223 1 80 178 LYS B C 1
ATOM 3389 O O . LYS B 1 178 ? 22.562 -16.906 5.43 1 80 178 LYS B O 1
ATOM 3394 N N . ASN B 1 179 ? 23.172 -15.797 3.781 1 77.56 179 ASN B N 1
ATOM 3395 C CA . ASN B 1 179 ? 23.656 -14.68 4.586 1 77.56 179 ASN B CA 1
ATOM 3396 C C . ASN B 1 179 ? 22.5 -13.844 5.141 1 77.56 179 ASN B C 1
ATOM 3398 O O . ASN B 1 179 ? 22.719 -12.836 5.816 1 77.56 179 ASN B O 1
ATOM 3402 N N . ILE B 1 180 ? 21.188 -14.359 4.926 1 82.38 180 ILE B N 1
ATOM 3403 C CA . ILE B 1 180 ? 20.141 -13.477 5.449 1 82.38 180 ILE B CA 1
ATOM 3404 C C . ILE B 1 180 ? 19.391 -14.188 6.57 1 82.38 180 ILE B C 1
ATOM 3406 O O . ILE B 1 180 ? 18.234 -13.844 6.867 1 82.38 180 ILE B O 1
ATOM 3410 N N . ALA B 1 181 ? 19.922 -15.125 7.211 1 79.81 181 ALA B N 1
ATOM 3411 C CA . ALA B 1 181 ? 19.281 -15.945 8.242 1 79.81 181 ALA B CA 1
ATOM 3412 C C . ALA B 1 181 ? 18.719 -15.07 9.352 1 79.81 181 ALA B C 1
ATOM 3414 O O . ALA B 1 181 ? 17.609 -15.32 9.852 1 79.81 181 ALA B O 1
ATOM 3415 N N . THR B 1 182 ? 19.391 -14.023 9.664 1 87.25 182 THR B N 1
ATOM 3416 C CA . THR B 1 182 ? 18.969 -13.156 10.766 1 87.25 182 THR B CA 1
ATOM 3417 C C . THR B 1 182 ? 17.766 -12.312 10.352 1 87.25 182 THR B C 1
ATOM 3419 O O . THR B 1 182 ? 17.078 -11.758 11.203 1 87.25 182 THR B O 1
ATOM 3422 N N . HIS B 1 183 ? 17.484 -12.289 8.977 1 92.31 183 HIS B N 1
ATOM 3423 C CA . HIS B 1 183 ? 16.422 -11.43 8.469 1 92.31 183 HIS B CA 1
ATOM 3424 C C . HIS B 1 183 ? 15.242 -12.258 7.969 1 92.31 183 HIS B C 1
ATOM 3426 O O . HIS B 1 183 ? 14.242 -11.703 7.504 1 92.31 183 HIS B O 1
ATOM 3432 N N . GLN B 1 184 ? 15.336 -13.508 8.07 1 92.12 184 GLN B N 1
ATOM 3433 C CA . GLN B 1 184 ? 14.344 -14.375 7.441 1 92.12 184 GLN B CA 1
ATOM 3434 C C . GLN B 1 184 ? 12.945 -14.102 7.988 1 92.12 184 GLN B C 1
ATOM 3436 O O . GLN B 1 184 ? 11.977 -14.039 7.227 1 92.12 184 GLN B O 1
ATOM 3441 N N . GLN B 1 185 ? 12.891 -13.938 9.273 1 92.38 185 GLN B N 1
ATOM 3442 C CA . GLN B 1 185 ? 11.578 -13.68 9.867 1 92.38 185 GLN B CA 1
ATOM 3443 C C . GLN B 1 185 ? 11.023 -12.336 9.406 1 92.38 185 GLN B C 1
ATOM 3445 O O . GLN B 1 185 ? 9.828 -12.211 9.148 1 92.38 185 GLN B O 1
ATOM 3450 N N . TRP B 1 186 ? 11.898 -11.406 9.344 1 95.81 186 TRP B N 1
ATOM 3451 C CA . TRP B 1 186 ? 11.461 -10.094 8.867 1 95.81 186 TRP B CA 1
ATOM 3452 C C . TRP B 1 186 ? 11.031 -10.156 7.41 1 95.81 186 TRP B C 1
ATOM 3454 O O . TRP B 1 186 ? 10.023 -9.57 7.023 1 95.81 186 TRP B O 1
ATOM 3464 N N . VAL B 1 187 ? 11.773 -10.883 6.629 1 97 187 VAL B N 1
ATOM 3465 C CA . VAL B 1 187 ? 11.438 -11.039 5.215 1 97 187 VAL B CA 1
ATOM 3466 C C . VAL B 1 187 ? 10.078 -11.727 5.078 1 97 187 VAL B C 1
ATOM 3468 O O . VAL B 1 187 ? 9.219 -11.266 4.324 1 97 187 VAL B O 1
ATOM 3471 N N . LYS B 1 188 ? 9.867 -12.703 5.828 1 95.56 188 LYS B N 1
ATOM 3472 C CA . LYS B 1 188 ? 8.602 -13.438 5.789 1 95.56 188 LYS B CA 1
ATOM 3473 C C . LYS B 1 188 ? 7.426 -12.531 6.141 1 95.56 188 LYS B C 1
ATOM 3475 O O . LYS B 1 188 ? 6.371 -12.602 5.504 1 95.56 188 LYS B O 1
ATOM 3480 N N . SER B 1 189 ? 7.605 -11.68 7.07 1 96.06 189 SER B N 1
ATOM 3481 C CA . SER B 1 189 ? 6.5 -10.883 7.605 1 96.06 189 SER B CA 1
ATOM 3482 C C . SER B 1 189 ? 6.289 -9.609 6.793 1 96.06 189 SER B C 1
ATOM 3484 O O . SER B 1 189 ? 5.172 -9.102 6.711 1 96.06 189 SER B O 1
ATOM 3486 N N . LYS B 1 190 ? 7.379 -9.156 6.141 1 97.94 190 LYS B N 1
ATOM 3487 C CA . LYS B 1 190 ? 7.281 -7.809 5.586 1 97.94 190 LYS B CA 1
ATOM 3488 C C . LYS B 1 190 ? 7.348 -7.836 4.062 1 97.94 190 LYS B C 1
ATOM 3490 O O . LYS B 1 190 ? 6.973 -6.863 3.4 1 97.94 190 LYS B O 1
ATOM 3495 N N . PHE B 1 191 ? 7.816 -8.883 3.451 1 98.56 191 PHE B N 1
ATOM 3496 C CA . PHE B 1 191 ? 7.945 -8.93 1.999 1 98.56 191 PHE B CA 1
ATOM 3497 C C . PHE B 1 191 ? 6.715 -9.562 1.365 1 98.56 191 PHE B C 1
ATOM 3499 O O . PHE B 1 191 ? 6.168 -10.531 1.896 1 98.56 191 PHE B O 1
ATOM 3506 N N . ALA B 1 192 ? 6.316 -9.031 0.323 1 98.62 192 ALA B N 1
ATOM 3507 C CA . ALA B 1 192 ? 5.227 -9.578 -0.487 1 98.62 192 ALA B CA 1
ATOM 3508 C C . ALA B 1 192 ? 5.66 -9.75 -1.94 1 98.62 192 ALA B C 1
ATOM 3510 O O . ALA B 1 192 ? 6.383 -8.906 -2.482 1 98.62 192 ALA B O 1
ATOM 3511 N N . ALA B 1 193 ? 5.324 -10.828 -2.562 1 98.81 193 ALA B N 1
ATOM 3512 C CA . ALA B 1 193 ? 5.48 -11.062 -3.996 1 98.81 193 ALA B CA 1
ATOM 3513 C C . ALA B 1 193 ? 4.188 -10.75 -4.746 1 98.81 193 ALA B C 1
ATOM 3515 O O . ALA B 1 193 ? 3.176 -11.43 -4.555 1 98.81 193 ALA B O 1
ATOM 3516 N N . VAL B 1 194 ? 4.258 -9.766 -5.562 1 98.69 194 VAL B N 1
ATOM 3517 C CA . VAL B 1 194 ? 3.037 -9.273 -6.195 1 98.69 194 VAL B CA 1
ATOM 3518 C C . VAL B 1 194 ? 3.209 -9.273 -7.715 1 98.69 194 VAL B C 1
ATOM 3520 O O . VAL B 1 194 ? 4.191 -8.734 -8.234 1 98.69 194 VAL B O 1
ATOM 3523 N N . GLY B 1 195 ? 2.33 -9.906 -8.414 1 98.62 195 GLY B N 1
ATOM 3524 C CA . GLY B 1 195 ? 2.275 -9.836 -9.867 1 98.62 195 GLY B CA 1
ATOM 3525 C C . GLY B 1 195 ? 1.218 -8.883 -10.383 1 98.62 195 GLY B C 1
ATOM 3526 O O . GLY B 1 195 ? 0.031 -9.047 -10.094 1 98.62 195 GLY B O 1
ATOM 3527 N N . TYR B 1 196 ? 1.667 -7.934 -11.203 1 98.56 196 TYR B N 1
ATOM 3528 C CA . TYR B 1 196 ? 0.725 -6.93 -11.68 1 98.56 196 TYR B CA 1
ATOM 3529 C C . TYR B 1 196 ? 0.351 -7.18 -13.133 1 98.56 196 TYR B C 1
ATOM 3531 O O . TYR B 1 196 ? -0.435 -6.43 -13.719 1 98.56 196 TYR B O 1
ATOM 3539 N N . SER B 1 197 ? 0.925 -8.227 -13.664 1 98.06 197 SER B N 1
ATOM 3540 C CA . SER B 1 197 ? 0.639 -8.453 -15.078 1 98.06 197 SER B CA 1
ATOM 3541 C C . SER B 1 197 ? 0.891 -7.195 -15.898 1 98.06 197 SER B C 1
ATOM 3543 O O . SER B 1 197 ? 1.916 -6.531 -15.727 1 98.06 197 SER B O 1
ATOM 3545 N N . SER B 1 198 ? 0.068 -6.914 -16.828 1 97.44 198 SER B N 1
ATOM 3546 C CA . SER B 1 198 ? 0.184 -5.758 -17.703 1 97.44 198 SER B CA 1
ATOM 3547 C C . SER B 1 198 ? -0.647 -4.586 -17.203 1 97.44 198 SER B C 1
ATOM 3549 O O . SER B 1 198 ? -1.073 -3.734 -17.984 1 97.44 198 SER B O 1
ATOM 3551 N N . ALA B 1 199 ? -0.899 -4.484 -15.914 1 97.94 199 ALA B N 1
ATOM 3552 C CA . ALA B 1 199 ? -1.781 -3.477 -15.336 1 97.94 199 ALA B CA 1
ATOM 3553 C C . ALA B 1 199 ? -1.164 -2.086 -15.43 1 97.94 199 ALA B C 1
ATOM 3555 O O . ALA B 1 199 ? -1.881 -1.082 -15.469 1 97.94 199 ALA B O 1
ATOM 3556 N N . HIS B 1 200 ? 0.158 -2.037 -15.43 1 97.06 200 HIS B N 1
ATOM 3557 C CA . HIS B 1 200 ? 0.856 -0.757 -15.406 1 97.06 200 HIS B CA 1
ATOM 3558 C C . HIS B 1 200 ? 1.876 -0.663 -16.547 1 97.06 200 HIS B C 1
ATOM 3560 O O . HIS B 1 200 ? 3.076 -0.541 -16.297 1 97.06 200 HIS B O 1
ATOM 3566 N N . PRO B 1 201 ? 1.399 -0.568 -17.719 1 96.94 201 PRO B N 1
ATOM 3567 C CA . PRO B 1 201 ? 2.33 -0.456 -18.844 1 96.94 201 PRO B CA 1
ATOM 3568 C C . PRO B 1 201 ? 3.037 0.897 -18.891 1 96.94 201 PRO B C 1
ATOM 3570 O O . PRO B 1 201 ? 2.471 1.909 -18.469 1 96.94 201 PRO B O 1
ATOM 3573 N N . ILE B 1 202 ? 4.227 0.884 -19.312 1 95.56 202 ILE B N 1
ATOM 3574 C CA . ILE B 1 202 ? 4.953 2.127 -19.547 1 95.56 202 ILE B CA 1
ATOM 3575 C C . ILE B 1 202 ? 4.719 2.586 -20.984 1 95.56 202 ILE B C 1
ATOM 3577 O O . ILE B 1 202 ? 4.988 1.846 -21.938 1 95.56 202 ILE B O 1
ATOM 3581 N N . LEU B 1 203 ? 4.199 3.797 -21.016 1 96.12 203 LEU B N 1
ATOM 3582 C CA . LEU B 1 203 ? 3.836 4.34 -22.328 1 96.12 203 LEU B CA 1
ATOM 3583 C C . LEU B 1 203 ? 4.855 5.375 -22.781 1 96.12 203 LEU B C 1
ATOM 3585 O O . LEU B 1 203 ? 5.438 6.09 -21.953 1 96.12 203 LEU B O 1
ATOM 3589 N N . ASP B 1 204 ? 5.078 5.445 -24.047 1 93.56 204 ASP B N 1
ATOM 3590 C CA . ASP B 1 204 ? 5.93 6.5 -24.594 1 93.56 204 ASP B CA 1
ATOM 3591 C C . ASP B 1 204 ? 5.148 7.801 -24.766 1 93.56 204 ASP B C 1
ATOM 3593 O O . ASP B 1 204 ? 4.008 7.91 -24.312 1 93.56 204 ASP B O 1
ATOM 3597 N N . LYS B 1 205 ? 5.82 8.766 -25.344 1 92.56 205 LYS B N 1
ATOM 3598 C CA . LYS B 1 205 ? 5.25 10.102 -25.453 1 92.56 205 LYS B CA 1
ATOM 3599 C C . LYS B 1 205 ? 4.004 10.102 -26.328 1 92.56 205 LYS B C 1
ATOM 3601 O O . LYS B 1 205 ? 3.154 10.984 -26.219 1 92.56 205 LYS B O 1
ATOM 3606 N N . THR B 1 206 ? 3.832 9.125 -27.203 1 94.69 206 THR B N 1
ATOM 3607 C CA . THR B 1 206 ? 2.707 9.039 -28.125 1 94.69 206 THR B CA 1
ATOM 3608 C C . THR B 1 206 ? 1.598 8.172 -27.547 1 94.69 206 THR B C 1
ATOM 3610 O O . THR B 1 206 ? 0.566 7.961 -28.188 1 94.69 206 THR B O 1
ATOM 3613 N N . GLY B 1 207 ? 1.849 7.562 -26.375 1 94.25 207 GLY B N 1
ATOM 3614 C CA . GLY B 1 207 ? 0.833 6.738 -25.734 1 94.25 207 GLY B CA 1
ATOM 3615 C C . GLY B 1 207 ? 0.95 5.266 -26.094 1 94.25 207 GLY B C 1
ATOM 3616 O O . GLY B 1 207 ? 0.08 4.465 -25.75 1 94.25 207 GLY B O 1
ATOM 3617 N N . LYS B 1 208 ? 1.963 4.98 -26.844 1 96.56 208 LYS B N 1
ATOM 3618 C CA . LYS B 1 208 ? 2.205 3.582 -27.188 1 96.56 208 LYS B CA 1
ATOM 3619 C C . LYS B 1 208 ? 3.059 2.895 -26.125 1 96.56 208 LYS B C 1
ATOM 3621 O O . LYS B 1 208 ? 4.02 3.479 -25.609 1 96.56 208 LYS B O 1
ATOM 3626 N N . GLU B 1 209 ? 2.717 1.633 -25.906 1 96.94 209 GLU B N 1
ATOM 3627 C CA . GLU B 1 209 ? 3.449 0.889 -24.891 1 96.94 209 GLU B CA 1
ATOM 3628 C C . GLU B 1 209 ? 4.879 0.599 -25.344 1 96.94 209 GLU B C 1
ATOM 3630 O O . GLU B 1 209 ? 5.113 0.247 -26.5 1 96.94 209 GLU B O 1
ATOM 3635 N N . ASP B 1 210 ? 5.805 0.812 -24.453 1 94.56 210 ASP B N 1
ATOM 3636 C CA . ASP B 1 210 ? 7.148 0.251 -24.562 1 94.56 210 ASP B CA 1
ATOM 3637 C C . ASP B 1 210 ? 7.234 -1.099 -23.844 1 94.56 210 ASP B C 1
ATOM 3639 O O . ASP B 1 210 ? 7.391 -1.155 -22.625 1 94.56 210 ASP B O 1
ATOM 3643 N N . PRO B 1 211 ? 7.109 -2.191 -24.641 1 92.62 211 PRO B N 1
ATOM 3644 C CA . PRO B 1 211 ? 7.039 -3.508 -24 1 92.62 211 PRO B CA 1
ATOM 3645 C C . PRO B 1 211 ? 8.281 -3.824 -23.172 1 92.62 211 PRO B C 1
ATOM 3647 O O . PRO B 1 211 ? 8.18 -4.465 -22.109 1 92.62 211 PRO B O 1
ATOM 3650 N N . ASN B 1 212 ? 9.414 -3.396 -23.594 1 90.44 212 ASN B N 1
ATOM 3651 C CA . ASN B 1 212 ? 10.648 -3.686 -22.875 1 90.44 212 ASN B CA 1
ATOM 3652 C C . ASN B 1 212 ? 10.672 -2.996 -21.516 1 90.44 212 ASN B C 1
ATOM 3654 O O . ASN B 1 212 ? 11.023 -3.613 -20.5 1 90.44 212 ASN B O 1
ATOM 3658 N N . ARG B 1 213 ? 10.234 -1.792 -21.484 1 92.06 213 ARG B N 1
ATOM 3659 C CA . ARG B 1 213 ? 10.219 -1.053 -20.234 1 92.06 213 ARG B CA 1
ATOM 3660 C C . ARG B 1 213 ? 9.086 -1.53 -19.328 1 92.06 213 ARG B C 1
ATOM 3662 O O . ARG B 1 213 ? 9.156 -1.391 -18.109 1 92.06 213 ARG B O 1
ATOM 3669 N N . SER B 1 214 ? 8.055 -2.033 -19.984 1 95.5 214 SER B N 1
ATOM 3670 C CA . SER B 1 214 ? 6.902 -2.504 -19.219 1 95.5 214 SER B CA 1
ATOM 3671 C C . SER B 1 214 ? 7.238 -3.766 -18.438 1 95.5 214 SER B C 1
ATOM 3673 O O . SER B 1 214 ? 6.676 -4.008 -17.359 1 95.5 214 SER B O 1
ATOM 3675 N N . ARG B 1 215 ? 8.148 -4.547 -18.969 1 95.06 215 ARG B N 1
ATOM 3676 C CA . ARG B 1 215 ? 8.594 -5.762 -18.281 1 95.06 215 ARG B CA 1
ATOM 3677 C C . ARG B 1 215 ? 9.672 -5.449 -17.266 1 95.06 215 ARG B C 1
ATOM 3679 O O . ARG B 1 215 ? 10.781 -5.043 -17.625 1 95.06 215 ARG B O 1
ATOM 3686 N N . ARG B 1 216 ? 9.328 -5.59 -16.016 1 96.19 216 ARG B N 1
ATOM 3687 C CA . ARG B 1 216 ? 10.281 -5.219 -14.969 1 96.19 216 ARG B CA 1
ATOM 3688 C C . ARG B 1 216 ? 9.953 -5.918 -13.648 1 96.19 216 ARG B C 1
ATOM 3690 O O . ARG B 1 216 ? 8.82 -6.328 -13.43 1 96.19 216 ARG B O 1
ATOM 3697 N N . VAL B 1 217 ? 10.953 -6.152 -12.867 1 97.94 217 VAL B N 1
ATOM 3698 C CA . VAL B 1 217 ? 10.82 -6.562 -11.477 1 97.94 217 VAL B CA 1
ATOM 3699 C C . VAL B 1 217 ? 11.281 -5.434 -10.562 1 97.94 217 VAL B C 1
ATOM 3701 O O . VAL B 1 217 ? 12.352 -4.852 -10.766 1 97.94 217 VAL B O 1
ATOM 3704 N N . THR B 1 218 ? 10.469 -5.125 -9.625 1 98.19 218 THR B N 1
ATOM 3705 C CA . THR B 1 218 ? 10.812 -4.008 -8.75 1 98.19 218 THR B CA 1
ATOM 3706 C C . THR B 1 218 ? 10.781 -4.438 -7.285 1 98.19 218 THR B C 1
ATOM 3708 O O . THR B 1 218 ? 10.008 -5.312 -6.906 1 98.19 218 THR B O 1
ATOM 3711 N N . PHE B 1 219 ? 11.711 -3.934 -6.512 1 98.81 219 PHE B N 1
ATOM 3712 C CA . PHE B 1 219 ? 11.656 -3.939 -5.055 1 98.81 219 PHE B CA 1
ATOM 3713 C C . PHE B 1 219 ? 11.195 -2.588 -4.523 1 98.81 219 PHE B C 1
ATOM 3715 O O . PHE B 1 219 ? 11.93 -1.598 -4.621 1 98.81 219 PHE B O 1
ATOM 3722 N N . LYS B 1 220 ? 10.016 -2.588 -3.986 1 98.69 220 LYS B N 1
ATOM 3723 C CA . LYS B 1 220 ? 9.406 -1.321 -3.586 1 98.69 220 LYS B CA 1
ATOM 3724 C C . LYS B 1 220 ? 9.195 -1.266 -2.076 1 98.69 220 LYS B C 1
ATOM 3726 O O . LYS B 1 220 ? 8.602 -2.178 -1.494 1 98.69 220 LYS B O 1
ATOM 3731 N N . VAL B 1 221 ? 9.648 -0.23 -1.45 1 98.62 221 VAL B N 1
ATOM 3732 C CA . VAL B 1 221 ? 9.414 -0.011 -0.028 1 98.62 221 VAL B CA 1
ATOM 3733 C C . VAL B 1 221 ? 8.133 0.793 0.165 1 98.62 221 VAL B C 1
ATOM 3735 O O . VAL B 1 221 ? 7.992 1.892 -0.378 1 98.62 221 VAL B O 1
ATOM 3738 N N . VAL B 1 222 ? 7.211 0.195 0.829 1 97.88 222 VAL B N 1
ATOM 3739 C CA . VAL B 1 222 ? 5.988 0.886 1.219 1 97.88 222 VAL B CA 1
ATOM 3740 C C . VAL B 1 222 ? 6.121 1.409 2.646 1 97.88 222 VAL B C 1
ATOM 3742 O O . VAL B 1 222 ? 6.316 0.631 3.584 1 97.88 222 VAL B O 1
ATOM 3745 N N . THR B 1 223 ? 5.98 2.688 2.771 1 97.19 223 THR B N 1
ATOM 3746 C CA . THR B 1 223 ? 6.195 3.312 4.074 1 97.19 223 THR B CA 1
ATOM 3747 C C . THR B 1 223 ? 4.867 3.541 4.785 1 97.19 223 THR B C 1
ATOM 3749 O O . THR B 1 223 ? 3.799 3.318 4.211 1 97.19 223 THR B O 1
ATOM 3752 N N . ASN B 1 224 ? 4.918 4.074 6.07 1 96.81 224 ASN B N 1
ATOM 3753 C CA . ASN B 1 224 ? 3.758 4.117 6.953 1 96.81 224 ASN B CA 1
ATOM 3754 C C . ASN B 1 224 ? 3.08 5.484 6.922 1 96.81 224 ASN B C 1
ATOM 3756 O O . ASN B 1 224 ? 2.811 6.074 7.969 1 96.81 224 ASN B O 1
ATOM 3760 N N . ALA B 1 225 ? 2.652 5.895 5.734 1 96.62 225 ALA B N 1
ATOM 3761 C CA . ALA B 1 225 ? 2.016 7.195 5.535 1 96.62 225 ALA B CA 1
ATOM 3762 C C . ALA B 1 225 ? 0.725 7.301 6.344 1 96.62 225 ALA B C 1
ATOM 3764 O O . ALA B 1 225 ? 0.444 8.344 6.941 1 96.62 225 ALA B O 1
ATOM 3765 N N . GLU B 1 226 ? -0.045 6.293 6.406 1 95.56 226 GLU B N 1
ATOM 3766 C CA . GLU B 1 226 ? -1.31 6.312 7.137 1 95.56 226 GLU B CA 1
ATOM 3767 C C . GLU B 1 226 ? -1.086 6.566 8.625 1 95.56 226 GLU B C 1
ATOM 3769 O O . GLU B 1 226 ? -1.827 7.332 9.25 1 95.56 226 GLU B O 1
ATOM 3774 N N . LEU B 1 227 ? -0.133 5.977 9.141 1 94.81 227 LEU B N 1
ATOM 3775 C CA . LEU B 1 227 ? 0.193 6.168 10.547 1 94.81 227 LEU B CA 1
ATOM 3776 C C . LEU B 1 227 ? 0.591 7.617 10.82 1 94.81 227 LEU B C 1
ATOM 3778 O O . LEU B 1 227 ? 0.212 8.188 11.844 1 94.81 227 LEU B O 1
ATOM 3782 N N . GLN B 1 228 ? 1.335 8.219 9.914 1 95 228 GLN B N 1
ATOM 3783 C CA . GLN B 1 228 ? 1.774 9.602 10.094 1 95 228 GLN B CA 1
ATOM 3784 C C . GLN B 1 228 ? 0.595 10.562 10.039 1 95 228 GLN B C 1
ATOM 3786 O O . GLN B 1 228 ? 0.56 11.555 10.773 1 95 228 GLN B O 1
ATOM 3791 N N . ILE B 1 229 ? -0.346 10.258 9.211 1 95.31 229 ILE B N 1
ATOM 3792 C CA . ILE B 1 229 ? -1.547 11.086 9.141 1 95.31 229 ILE B CA 1
ATOM 3793 C C . ILE B 1 229 ? -2.303 11.016 10.461 1 95.31 229 ILE B C 1
ATOM 3795 O O . ILE B 1 229 ? -2.781 12.031 10.969 1 95.31 229 ILE B O 1
ATOM 3799 N N . ARG B 1 230 ? -2.408 9.867 10.984 1 93.94 230 ARG B N 1
ATOM 3800 C CA . ARG B 1 230 ? -3.078 9.711 12.273 1 93.94 230 ARG B CA 1
ATOM 3801 C C . ARG B 1 230 ? -2.359 10.5 13.367 1 93.94 230 ARG B C 1
ATOM 3803 O O . ARG B 1 230 ? -3 11.117 14.219 1 93.94 230 ARG B O 1
ATOM 3810 N N . LYS B 1 231 ? -1.073 10.547 13.297 1 93.62 231 LYS B N 1
ATOM 3811 C CA . LYS B 1 231 ? -0.285 11.32 14.258 1 93.62 231 LYS B CA 1
ATOM 3812 C C . LYS B 1 231 ? -0.559 12.812 14.117 1 93.62 231 LYS B C 1
ATOM 3814 O O . LYS B 1 231 ? -0.641 13.531 15.117 1 93.62 231 LYS B O 1
ATOM 3819 N N . ILE B 1 232 ? -0.732 13.234 12.922 1 93.31 232 ILE B N 1
ATOM 3820 C CA . ILE B 1 232 ? -1.017 14.641 12.641 1 93.31 232 ILE B CA 1
ATOM 3821 C C . ILE B 1 232 ? -2.371 15.016 13.234 1 93.31 232 ILE B C 1
ATOM 3823 O O . ILE B 1 232 ? -2.521 16.094 13.82 1 93.31 232 ILE B O 1
ATOM 3827 N N . ILE B 1 233 ? -3.287 14.125 13.164 1 92.06 233 ILE B N 1
ATOM 3828 C CA . ILE B 1 233 ? -4.637 14.375 13.664 1 92.06 233 ILE B CA 1
ATOM 3829 C C . 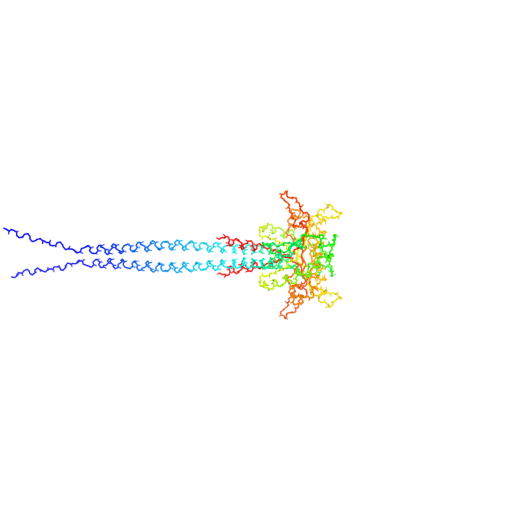ILE B 1 233 ? -4.625 14.406 15.188 1 92.06 233 ILE B C 1
ATOM 3831 O O . ILE B 1 233 ? -5.316 15.219 15.805 1 92.06 233 ILE B O 1
ATOM 3835 N N . GLN B 1 234 ? -3.852 13.594 15.781 1 89.06 234 GLN B N 1
ATOM 3836 C CA . GLN B 1 234 ? -3.807 13.484 17.234 1 89.06 234 GLN B CA 1
ATOM 3837 C C . GLN B 1 234 ? -3.035 14.648 17.844 1 89.06 234 GLN B C 1
ATOM 3839 O O . GLN B 1 234 ? -3.164 14.93 19.047 1 89.06 234 GLN B O 1
ATOM 3844 N N . GLU B 1 235 ? -2.189 15.289 17.141 1 80.62 235 GLU B N 1
ATOM 3845 C CA . GLU B 1 235 ? -1.452 16.453 17.625 1 80.62 235 GLU B CA 1
ATOM 3846 C C . GLU B 1 235 ? -2.355 17.672 17.734 1 80.62 235 GLU B C 1
ATOM 3848 O O . GLU B 1 235 ? -2.266 18.438 18.688 1 80.62 235 GLU B O 1
#